Protein AF-0000000071012909 (afdb_homodimer)

Radius of gyration: 22.77 Å; Cα contacts (8 Å, |Δi|>4): 1222; chains: 2; bounding box: 61×73×48 Å

Solvent-accessible surface area (backbone atoms only — not comparable to full-atom values): 25129 Å² total; per-residue (Å²): 116,35,95,38,28,31,40,33,27,31,26,57,46,46,42,28,33,39,40,49,52,54,40,38,73,71,44,27,17,36,42,35,27,18,74,51,80,66,56,78,59,67,61,63,57,50,49,96,64,31,48,69,43,78,44,76,42,51,41,46,36,72,64,32,43,50,51,52,53,56,71,55,64,80,56,73,63,43,32,38,35,51,46,43,63,58,50,48,37,42,51,72,83,75,51,54,67,70,57,58,48,46,35,45,23,22,41,39,54,26,44,56,51,47,46,53,70,51,44,59,63,18,51,73,70,35,39,29,34,29,36,35,61,38,28,50,43,31,76,30,17,21,14,25,24,22,67,37,18,9,39,21,15,17,44,50,28,23,52,37,2,48,44,56,70,48,56,84,28,75,43,40,31,57,15,37,27,23,39,44,71,52,60,39,67,50,30,61,73,10,63,22,64,44,5,31,59,48,59,43,83,82,35,26,54,27,61,57,40,22,49,48,42,50,52,32,38,75,69,52,32,60,60,45,79,24,69,40,78,73,68,46,63,67,66,69,48,70,88,68,50,53,64,57,42,6,49,57,31,26,69,30,33,33,73,60,34,46,81,101,115,37,94,39,29,30,41,33,28,32,27,57,45,43,41,27,33,39,40,49,54,53,39,38,72,71,45,26,17,35,42,36,26,18,73,52,80,64,56,78,59,66,62,64,56,51,48,95,64,32,48,70,43,76,46,77,42,52,42,47,35,72,64,31,42,50,51,51,54,56,70,54,63,79,57,73,63,43,31,38,34,51,44,44,63,58,49,47,38,42,51,72,84,75,50,56,67,70,57,58,47,46,36,45,24,23,42,39,54,25,45,55,51,48,46,54,70,51,45,60,63,19,51,74,70,34,40,28,34,30,35,35,60,38,29,50,44,30,76,30,17,22,15,25,23,22,67,36,18,11,37,21,14,17,44,49,28,24,51,35,2,47,43,54,71,47,56,85,28,75,44,40,32,58,14,38,27,23,38,45,71,52,61,39,67,48,30,62,73,10,64,24,64,44,5,32,60,48,60,42,82,82,34,24,53,26,61,56,41,21,49,49,41,50,53,32,35,76,71,50,34,61,61,43,80,26,68,42,77,73,68,44,66,66,65,70,46,73,86,70,50,54,64,56,42,6,49,57,31,26,69,30,34,34,73,60,34,47,81,102

Secondary structure (DSSP, 8-state):
--SEEEEEESTTSHHHHHHHHHHHHTTEEEEEEESSPPPGGGGGG--TT--EEEEE--TTSHHHHHHHHHHHTTPPPSEEEE-------S-GGGS-HHHHHHHHIIIIIIHHHHHHHHHHHHHHHT-EEEEEE--GGGGS--TT-HHHHHHHHHHHHHHHHHHHHTTT-TTEEEEEEEE-SB-STHHHHTT-TTSTTTT-TTPBPHHHHHHHHHHHHHHT-SEEEES-TTGGGGTSSS---HHHHHHHHHHHHSTTGGG-/--SEEEEEESTTSHHHHHHHHHHHHTTEEEEEEESSPPPGGGGGG--TT--EEEEE--TTSHHHHHHHHHHHTTPPPSEEEE-------S-GGGS-HHHHHHHHIIIIIIHHHHHHHHHHHHHHHT-EEEEEE--GGGGS--TT-HHHHHHHHHHHHHHHHHHHHTTT-TTEEEEEEEE-SB-STHHHHTT-TTSTTTT-TTPBPHHHHHHHHHHHHHHT-SEEEES-TTGGGGTSSS---HHHHHHHHHHHHSTTGGG-

Structure (mmCIF, N/CA/C/O backbone):
data_AF-0000000071012909-model_v1
#
loop_
_entity.id
_entity.type
_entity.pdbx_description
1 polymer 'SDR family NAD(P)-dependent oxidoreductase'
#
loop_
_atom_site.group_PDB
_atom_site.id
_atom_site.type_symbol
_atom_site.label_atom_id
_atom_site.label_alt_id
_atom_site.label_comp_id
_atom_site.label_asym_id
_atom_site.label_entity_id
_atom_site.label_seq_id
_atom_site.pdbx_PDB_ins_code
_atom_site.Cartn_x
_atom_site.Cartn_y
_atom_site.Cartn_z
_atom_site.occupancy
_atom_site.B_iso_or_equiv
_atom_site.auth_seq_id
_atom_site.auth_comp_id
_atom_site.auth_asym_id
_atom_site.auth_atom_id
_atom_site.pdbx_PDB_model_num
ATOM 1 N N . MET A 1 1 ? 2.359 -38.844 -8.117 1 54.41 1 MET A N 1
ATOM 2 C CA . MET A 1 1 ? 2.52 -37.406 -7.871 1 54.41 1 MET A CA 1
ATOM 3 C C . MET A 1 1 ? 2.949 -36.688 -9.141 1 54.41 1 MET A C 1
ATOM 5 O O . MET A 1 1 ? 3.641 -37.25 -9.984 1 54.41 1 MET A O 1
ATOM 9 N N . ALA A 1 2 ? 2.168 -35.531 -9.477 1 66.06 2 ALA A N 1
ATOM 10 C CA . ALA A 1 2 ? 2.486 -34.781 -10.711 1 66.06 2 ALA A CA 1
ATOM 11 C C . ALA A 1 2 ? 3.893 -34.219 -10.648 1 66.06 2 ALA A C 1
ATOM 13 O O . ALA A 1 2 ? 4.465 -34.062 -9.57 1 66.06 2 ALA A O 1
ATOM 14 N N . ASP A 1 3 ? 4.453 -34 -11.727 1 82.12 3 ASP A N 1
ATOM 15 C CA . ASP A 1 3 ? 5.805 -33.469 -11.898 1 82.12 3 ASP A CA 1
ATOM 16 C C . ASP A 1 3 ? 5.863 -32 -11.523 1 82.12 3 ASP A C 1
ATOM 18 O O . ASP A 1 3 ? 6.922 -31.484 -11.148 1 82.12 3 ASP A O 1
ATOM 22 N N . GLN A 1 4 ? 4.672 -31.406 -11.57 1 94.75 4 GLN A N 1
ATOM 23 C CA . GLN A 1 4 ? 4.66 -29.969 -11.297 1 94.75 4 GLN A CA 1
ATOM 24 C C . GLN A 1 4 ? 3.809 -29.656 -10.07 1 94.75 4 GLN A C 1
ATOM 26 O O . GLN A 1 4 ? 2.818 -30.328 -9.805 1 94.75 4 GLN A O 1
ATOM 31 N N . PHE A 1 5 ? 4.133 -28.672 -9.297 1 97.5 5 PHE A N 1
ATOM 32 C CA . PHE A 1 5 ? 3.514 -28.312 -8.031 1 97.5 5 PHE A CA 1
ATOM 33 C C . PHE A 1 5 ? 3.098 -26.859 -8.023 1 97.5 5 PHE A C 1
ATOM 35 O O . PHE A 1 5 ? 3.879 -25.984 -8.406 1 97.5 5 PHE A O 1
ATOM 42 N N . ALA A 1 6 ? 1.774 -26.625 -7.66 1 97.62 6 ALA A N 1
ATOM 43 C CA . ALA A 1 6 ? 1.233 -25.281 -7.621 1 97.62 6 ALA A CA 1
ATOM 44 C C . ALA A 1 6 ? 0.729 -24.922 -6.223 1 97.62 6 ALA A C 1
ATOM 46 O O . ALA A 1 6 ? 0.124 -25.766 -5.547 1 97.62 6 ALA A O 1
ATOM 47 N N . ILE A 1 7 ? 1.014 -23.75 -5.773 1 98.12 7 ILE A N 1
ATOM 48 C CA . ILE A 1 7 ? 0.41 -23.156 -4.59 1 98.12 7 ILE A CA 1
ATOM 49 C C . ILE A 1 7 ? -0.603 -22.078 -5.004 1 98.12 7 ILE A C 1
ATOM 51 O O . ILE A 1 7 ? -0.279 -21.172 -5.777 1 98.12 7 ILE A O 1
ATOM 55 N N . ILE A 1 8 ? -1.832 -22.203 -4.562 1 97.5 8 ILE A N 1
ATOM 56 C CA . ILE A 1 8 ? -2.883 -21.234 -4.855 1 97.5 8 ILE A CA 1
ATOM 57 C C . ILE A 1 8 ? -3.477 -20.703 -3.551 1 97.5 8 ILE A C 1
ATOM 59 O O . ILE A 1 8 ? -4.027 -21.469 -2.758 1 97.5 8 ILE A O 1
ATOM 63 N N . THR A 1 9 ? -3.33 -19.422 -3.307 1 97.31 9 THR A N 1
ATOM 64 C CA . THR A 1 9 ? -3.902 -18.812 -2.109 1 97.31 9 THR A CA 1
ATOM 65 C C . THR A 1 9 ? -5.254 -18.172 -2.418 1 97.31 9 THR A C 1
ATOM 67 O O . THR A 1 9 ? -5.562 -17.891 -3.578 1 97.31 9 THR A O 1
ATOM 70 N N . GLY A 1 10 ? -6.062 -17.922 -1.337 1 91.94 10 GLY A N 1
ATOM 71 C CA . GLY A 1 10 ? -7.434 -17.5 -1.58 1 91.94 10 GLY A CA 1
ATOM 72 C C . GLY A 1 10 ? -8.242 -18.516 -2.369 1 91.94 10 GLY A C 1
ATOM 73 O O . GLY A 1 10 ? -9.047 -18.141 -3.223 1 91.94 10 GLY A O 1
ATOM 74 N N . ALA A 1 11 ? -8.055 -19.719 -2.146 1 92 11 ALA A N 1
ATOM 75 C CA . ALA A 1 11 ? -8.508 -20.781 -3.043 1 92 11 ALA A CA 1
ATOM 76 C C . ALA A 1 11 ? -9.875 -21.312 -2.617 1 92 11 ALA A C 1
ATOM 78 O O . ALA A 1 11 ? -10.445 -22.172 -3.289 1 92 11 ALA A O 1
ATOM 79 N N . SER A 1 12 ? -10.422 -20.797 -1.551 1 86.62 12 SER A N 1
ATOM 80 C CA . SER A 1 12 ? -11.672 -21.359 -1.055 1 86.62 12 SER A CA 1
ATOM 81 C C . SER A 1 12 ? -12.867 -20.812 -1.83 1 86.62 12 SER A C 1
ATOM 83 O O . SER A 1 12 ? -13.969 -21.359 -1.75 1 86.62 12 SER A O 1
ATOM 85 N N . SER A 1 13 ? -12.656 -19.719 -2.578 1 80.56 13 SER A N 1
ATOM 86 C CA . SER A 1 13 ? -13.766 -19.141 -3.326 1 80.56 13 SER A CA 1
ATOM 87 C C . SER A 1 13 ? -13.266 -18.266 -4.473 1 80.56 13 SER A C 1
ATOM 89 O O . SER A 1 13 ? -12.062 -18.078 -4.641 1 80.56 13 SER A O 1
ATOM 91 N N . GLY A 1 14 ? -14.172 -17.953 -5.355 1 82.25 14 GLY A N 1
ATOM 92 C CA . GLY A 1 14 ? -13.945 -16.922 -6.355 1 82.25 14 GLY A CA 1
ATOM 93 C C . GLY A 1 14 ? -12.898 -17.312 -7.383 1 82.25 14 GLY A C 1
ATOM 94 O O . GLY A 1 14 ? -12.922 -18.422 -7.914 1 82.25 14 GLY A O 1
ATOM 95 N N . ILE A 1 15 ? -12.07 -16.406 -7.672 1 84.88 15 ILE A N 1
ATOM 96 C CA . ILE A 1 15 ? -11.039 -16.547 -8.695 1 84.88 15 ILE A CA 1
ATOM 97 C C . ILE A 1 15 ? -10.078 -17.656 -8.289 1 84.88 15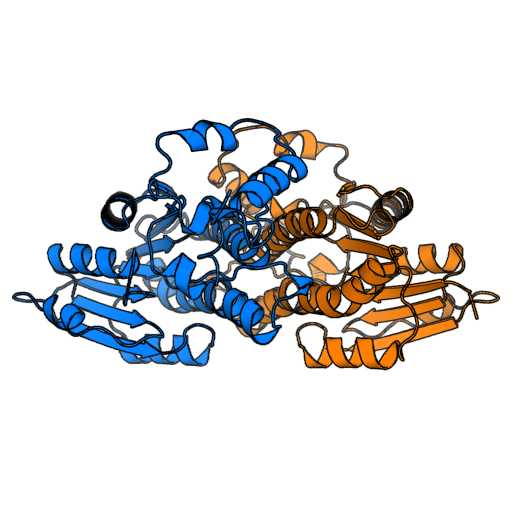 ILE A C 1
ATOM 99 O O . ILE A 1 15 ? -9.695 -18.5 -9.117 1 84.88 15 ILE A O 1
ATOM 103 N N . GLY A 1 16 ? -9.766 -17.734 -6.996 1 90.69 16 GLY A N 1
ATOM 104 C CA . GLY A 1 16 ? -8.828 -18.719 -6.508 1 90.69 16 GLY A CA 1
ATOM 105 C C . GLY A 1 16 ? -9.32 -20.141 -6.672 1 90.69 16 GLY A C 1
ATOM 106 O O . GLY A 1 16 ? -8.555 -21.047 -7.039 1 90.69 16 GLY A O 1
ATOM 107 N N . ALA A 1 17 ? -10.57 -20.312 -6.406 1 89.12 17 ALA A N 1
ATOM 108 C CA . ALA A 1 17 ? -11.164 -21.641 -6.578 1 89.12 17 ALA A CA 1
ATOM 109 C C . ALA A 1 17 ? -11.141 -22.062 -8.039 1 89.12 17 ALA A C 1
ATOM 111 O O . ALA A 1 17 ? -10.867 -23.234 -8.352 1 89.12 17 ALA A O 1
ATOM 112 N N . GLU A 1 18 ? -11.367 -21.141 -8.914 1 89 18 GLU A N 1
ATOM 113 C CA . GLU A 1 18 ? -11.367 -21.438 -10.344 1 89 18 GLU A CA 1
ATOM 114 C C . GLU A 1 18 ? -9.945 -21.672 -10.852 1 89 18 GLU A C 1
ATOM 116 O O . GLU A 1 18 ? -9.734 -22.531 -11.719 1 89 18 GLU A O 1
ATOM 121 N N . LEU A 1 19 ? -9.016 -20.969 -10.344 1 92.88 19 LEU A N 1
ATOM 122 C CA . LEU A 1 19 ? -7.621 -21.203 -10.688 1 92.88 19 LEU A CA 1
ATOM 123 C C . LEU A 1 19 ? -7.191 -22.609 -10.273 1 92.88 19 LEU A C 1
ATOM 125 O O . LEU A 1 19 ? -6.43 -23.266 -10.984 1 92.88 19 LEU A O 1
ATOM 129 N N . ALA A 1 20 ? -7.68 -23.031 -9.133 1 93.5 20 ALA A N 1
ATOM 130 C CA . ALA A 1 20 ? -7.375 -24.375 -8.641 1 93.5 20 ALA A CA 1
ATOM 131 C C . ALA A 1 20 ? -7.867 -25.438 -9.625 1 93.5 20 ALA A C 1
ATOM 133 O O . ALA A 1 20 ? -7.156 -26.406 -9.906 1 93.5 20 ALA A O 1
ATOM 134 N N . LYS A 1 21 ? -9.039 -25.25 -10.156 1 92.06 21 LYS A N 1
ATOM 135 C CA . LYS A 1 21 ? -9.602 -26.188 -11.125 1 92.06 21 LYS A CA 1
ATOM 136 C C . LYS A 1 21 ? -8.75 -26.25 -12.391 1 92.06 21 LYS A C 1
ATOM 138 O O . LYS A 1 21 ? -8.5 -27.328 -12.922 1 92.06 21 LYS A O 1
ATOM 143 N N . LEU A 1 22 ? -8.344 -25.109 -12.852 1 93.12 22 LEU A N 1
ATOM 144 C CA . LEU A 1 22 ? -7.531 -25.031 -14.062 1 93.12 22 LEU A CA 1
ATOM 145 C C . LEU A 1 22 ? -6.176 -25.688 -13.852 1 93.12 22 LEU A C 1
ATOM 147 O O . LEU A 1 22 ? -5.684 -26.406 -14.727 1 93.12 22 LEU A O 1
ATOM 151 N N . ALA A 1 23 ? -5.602 -25.5 -12.68 1 94.81 23 ALA A N 1
ATOM 152 C CA . ALA A 1 23 ? -4.316 -26.109 -12.359 1 94.81 23 ALA A CA 1
ATOM 153 C C . ALA A 1 23 ? -4.434 -27.641 -12.281 1 94.81 23 ALA A C 1
ATOM 155 O O . ALA A 1 23 ? -3.549 -28.359 -12.742 1 94.81 23 ALA A O 1
ATOM 156 N N . ALA A 1 24 ? -5.496 -28.078 -11.672 1 93 24 ALA A N 1
ATOM 157 C CA . ALA A 1 24 ? -5.742 -29.516 -11.602 1 93 24 ALA A CA 1
ATOM 158 C C . ALA A 1 24 ? -5.879 -30.125 -12.992 1 93 24 ALA A C 1
ATOM 160 O O . ALA A 1 24 ? -5.316 -31.188 -13.273 1 93 24 ALA A O 1
ATOM 161 N N . LYS A 1 25 ? -6.566 -29.438 -13.82 1 91.5 25 LYS A N 1
ATOM 162 C CA . LYS A 1 25 ? -6.758 -29.875 -15.195 1 91.5 25 LYS A CA 1
ATOM 163 C C . LYS A 1 25 ? -5.422 -29.984 -15.93 1 91.5 25 LYS A C 1
ATOM 165 O O . LYS A 1 25 ? -5.238 -30.859 -16.766 1 91.5 25 LYS A O 1
ATOM 170 N N . ASP A 1 26 ? -4.539 -29.141 -15.625 1 93.19 26 ASP A N 1
ATOM 171 C CA . ASP A 1 26 ? -3.229 -29.141 -16.266 1 93.19 26 ASP A CA 1
ATOM 172 C C . ASP A 1 26 ? -2.242 -30.016 -15.5 1 93.19 26 ASP A C 1
ATOM 174 O O . ASP A 1 26 ? -1.028 -29.891 -15.672 1 93.19 26 ASP A O 1
ATOM 178 N N . ASN A 1 27 ? -2.729 -30.844 -14.531 1 93.06 27 ASN A N 1
ATOM 179 C CA . ASN A 1 27 ? -2.021 -31.938 -13.875 1 93.06 27 ASN A CA 1
ATOM 180 C C . ASN A 1 27 ? -0.985 -31.406 -12.883 1 93.06 27 ASN A C 1
ATOM 182 O O . ASN A 1 27 ? 0.109 -31.969 -12.773 1 93.06 27 ASN A O 1
ATOM 186 N N . TYR A 1 28 ? -1.272 -30.281 -12.203 1 95 28 TYR A N 1
ATOM 187 C CA . TYR A 1 28 ? -0.464 -29.844 -11.07 1 95 28 TYR A CA 1
ATOM 188 C C . TYR A 1 28 ? -0.892 -30.547 -9.789 1 95 28 TYR A C 1
ATOM 190 O O . TYR A 1 28 ? -2.086 -30.703 -9.531 1 95 28 TYR A O 1
ATOM 198 N N . ASP A 1 29 ? 0.096 -31.016 -9.031 1 95.31 29 ASP A N 1
ATOM 199 C CA . ASP A 1 29 ? -0.21 -31.188 -7.613 1 95.31 29 ASP A CA 1
ATOM 200 C C . ASP A 1 29 ? -0.541 -29.844 -6.965 1 95.31 29 ASP A C 1
ATOM 202 O O . ASP A 1 29 ? 0.025 -28.812 -7.336 1 95.31 29 ASP A O 1
ATOM 206 N N . LEU A 1 30 ? -1.47 -29.875 -5.977 1 95.94 30 LEU A N 1
ATOM 207 C CA . LEU A 1 30 ? -1.981 -28.594 -5.5 1 95.94 30 LEU A CA 1
ATOM 208 C C . LEU A 1 30 ? -1.827 -28.484 -3.988 1 95.94 30 LEU A C 1
ATOM 210 O O . LEU A 1 30 ? -2.119 -29.422 -3.254 1 95.94 30 LEU A O 1
ATOM 214 N N . LEU A 1 31 ? -1.327 -27.375 -3.488 1 96.75 31 LEU A N 1
ATOM 215 C CA . LEU A 1 31 ? -1.55 -26.859 -2.145 1 96.75 31 LEU A CA 1
ATOM 216 C C . LEU A 1 31 ? -2.494 -25.656 -2.178 1 96.75 31 LEU A C 1
ATOM 218 O O . LEU A 1 31 ? -2.123 -24.578 -2.656 1 96.75 31 LEU A O 1
ATOM 222 N N . LEU A 1 32 ? -3.729 -25.875 -1.745 1 96.31 32 LEU A N 1
ATOM 223 C CA . LEU A 1 32 ? -4.77 -24.844 -1.714 1 96.31 32 LEU A CA 1
ATOM 224 C C . LEU A 1 32 ? -4.848 -24.188 -0.338 1 96.31 32 LEU A C 1
ATOM 226 O O . LEU A 1 32 ? -5.012 -24.875 0.672 1 96.31 32 LEU A O 1
ATOM 230 N N . VAL A 1 33 ? -4.742 -22.859 -0.316 1 97.06 33 VAL A N 1
ATOM 231 C CA . VAL A 1 33 ? -4.629 -22.156 0.952 1 97.06 33 VAL A CA 1
ATOM 232 C C . VAL A 1 33 ? -5.719 -21.094 1.05 1 97.06 33 VAL A C 1
ATOM 234 O O . VAL A 1 33 ? -5.977 -20.359 0.086 1 97.06 33 VAL A O 1
ATOM 237 N N . ALA A 1 34 ? -6.375 -21 2.145 1 94.5 34 ALA A N 1
ATOM 238 C CA . ALA A 1 34 ? -7.371 -19.969 2.422 1 94.5 34 ALA A CA 1
ATOM 239 C C . ALA A 1 34 ? -7.496 -19.719 3.922 1 94.5 34 ALA A C 1
ATOM 241 O O . ALA A 1 34 ? -6.949 -20.469 4.734 1 94.5 34 ALA A O 1
ATOM 242 N N . ASP A 1 35 ? -8.148 -18.609 4.25 1 93.06 35 ASP A N 1
ATOM 243 C CA . ASP A 1 35 ? -8.383 -18.328 5.664 1 93.06 35 ASP A CA 1
ATOM 244 C C . ASP A 1 35 ? -9.781 -18.75 6.086 1 93.06 35 ASP A C 1
ATOM 246 O O . ASP A 1 35 ? -10.211 -18.484 7.211 1 93.06 35 ASP A O 1
ATOM 250 N N . THR A 1 36 ? -10.516 -19.281 5.168 1 88.88 36 THR A N 1
ATOM 251 C CA . THR A 1 36 ? -11.836 -19.844 5.434 1 88.88 36 THR A CA 1
ATOM 252 C C . THR A 1 36 ? -11.867 -21.328 5.102 1 88.88 36 THR A C 1
ATOM 254 O O . THR A 1 36 ? -11.047 -21.812 4.32 1 88.88 36 THR A O 1
ATOM 257 N N . PRO A 1 37 ? -12.781 -22.016 5.656 1 88.06 37 PRO A N 1
ATOM 258 C CA . PRO A 1 37 ? -12.852 -23.469 5.418 1 88.06 37 PRO A CA 1
ATOM 259 C C . PRO A 1 37 ? -13.125 -23.812 3.957 1 88.06 37 PRO A C 1
ATOM 261 O O . PRO A 1 37 ? -13.812 -23.062 3.26 1 88.06 37 PRO A O 1
ATOM 264 N N . PHE A 1 38 ? -12.539 -24.859 3.488 1 88.25 38 PHE A N 1
ATOM 265 C CA . PHE A 1 38 ? -12.781 -25.375 2.15 1 88.25 38 PHE A CA 1
ATOM 266 C C . PHE A 1 38 ? -14.039 -26.25 2.131 1 88.25 38 PHE A C 1
ATOM 268 O O . PHE A 1 38 ? -14.297 -26.984 3.078 1 88.25 38 PHE A O 1
ATOM 275 N N . ALA A 1 39 ? -14.828 -25.75 1.191 1 72.62 39 ALA A N 1
ATOM 276 C CA . ALA A 1 39 ? -15.969 -26.641 1.021 1 72.62 39 ALA A CA 1
ATOM 277 C C . ALA A 1 39 ? -15.516 -28.031 0.575 1 72.62 39 ALA A C 1
ATOM 279 O O . ALA A 1 39 ? -14.367 -28.219 0.17 1 72.62 39 ALA A O 1
ATOM 280 N N . ASP A 1 40 ? -16.281 -28.984 0.685 1 61.56 40 ASP A N 1
ATOM 281 C CA . ASP A 1 40 ? -16.031 -30.375 0.327 1 61.56 40 ASP A CA 1
ATOM 282 C C . ASP A 1 40 ? -15.516 -30.484 -1.104 1 61.56 40 ASP A C 1
ATOM 284 O O . ASP A 1 40 ? -14.797 -31.438 -1.434 1 61.56 40 ASP A O 1
ATOM 288 N N . GLY A 1 41 ? -15.633 -29.438 -1.925 1 57.72 41 GLY A N 1
ATOM 289 C CA . GLY A 1 41 ? -15.289 -29.5 -3.336 1 57.72 41 GLY A CA 1
ATOM 290 C C . GLY A 1 41 ? -13.797 -29.453 -3.59 1 57.72 41 GLY A C 1
ATOM 291 O O . GLY A 1 41 ? -13.328 -29.875 -4.656 1 57.72 41 GLY A O 1
ATOM 292 N N . ALA A 1 42 ? -12.969 -28.891 -2.66 1 61.62 42 ALA A N 1
ATOM 293 C CA . ALA A 1 42 ? -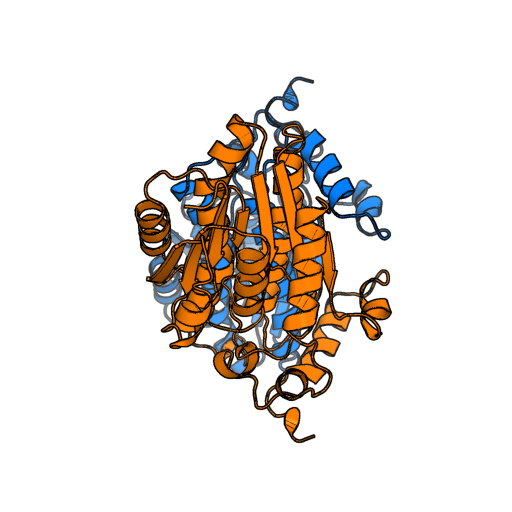11.523 -28.938 -2.895 1 61.62 42 ALA A CA 1
ATOM 294 C C . ALA A 1 42 ? -11.055 -30.391 -3.068 1 61.62 42 ALA A C 1
ATOM 296 O O . ALA A 1 42 ? -10.164 -30.656 -3.877 1 61.62 42 ALA A O 1
ATOM 297 N N . ALA A 1 43 ? -11.766 -31.188 -2.41 1 59.91 43 ALA A N 1
ATOM 298 C CA . ALA A 1 43 ? -11.508 -32.625 -2.506 1 59.91 43 ALA A CA 1
ATOM 299 C C . ALA A 1 43 ? -11.891 -33.156 -3.885 1 59.91 43 ALA A C 1
ATOM 301 O O . ALA A 1 43 ? -11.328 -34.156 -4.348 1 59.91 43 ALA A O 1
ATOM 302 N N . ASP A 1 44 ? -12.797 -32.406 -4.445 1 67.06 44 ASP A N 1
ATOM 303 C CA . ASP A 1 44 ? -13.273 -32.906 -5.734 1 67.06 44 ASP A CA 1
ATOM 304 C C . ASP A 1 44 ? -12.25 -32.625 -6.84 1 67.06 44 ASP A C 1
ATOM 306 O O . ASP A 1 44 ? -12.383 -33.156 -7.949 1 67.06 44 ASP A O 1
ATOM 310 N N . LEU A 1 45 ? -11.328 -31.844 -6.453 1 76.31 45 LEU A N 1
ATOM 311 C CA . LEU A 1 45 ? -10.305 -31.562 -7.449 1 76.31 45 LEU A CA 1
ATOM 312 C C . LEU A 1 45 ? -9.336 -32.75 -7.57 1 76.31 45 LEU A C 1
ATOM 314 O O . LEU A 1 45 ? -8.531 -32.781 -8.508 1 76.31 45 LEU A O 1
ATOM 318 N N . GLN A 1 46 ? -9.602 -33.625 -6.551 1 65.19 46 GLN A N 1
ATOM 319 C CA . GLN A 1 46 ? -8.727 -34.781 -6.562 1 65.19 46 GLN A CA 1
ATOM 320 C C . GLN A 1 46 ? -9.039 -35.688 -7.754 1 65.19 46 GLN A C 1
ATOM 322 O O . GLN A 1 46 ? -10.188 -36.094 -7.957 1 65.19 46 GLN A O 1
ATOM 327 N N . GLY A 1 47 ? -8.461 -35.25 -8.938 1 60.5 47 GLY A N 1
ATOM 328 C CA . GLY A 1 47 ? -8.562 -36.156 -10.078 1 60.5 47 GLY A CA 1
ATOM 329 C C . GLY A 1 47 ? -7.438 -37.156 -10.148 1 60.5 47 GLY A C 1
ATOM 330 O O . GLY A 1 47 ? -6.551 -37.188 -9.289 1 60.5 47 GLY A O 1
ATOM 331 N N . ASP A 1 48 ? -7.5 -38.062 -11.188 1 64.38 48 ASP A N 1
ATOM 332 C CA . ASP A 1 48 ? -6.543 -39.125 -11.391 1 64.38 48 ASP A CA 1
ATOM 333 C C . ASP A 1 48 ? -5.121 -38.594 -11.539 1 64.38 48 ASP A C 1
ATOM 335 O O . ASP A 1 48 ? -4.844 -37.812 -12.445 1 64.38 48 ASP A O 1
ATOM 339 N N . GLY A 1 49 ? -4.293 -38.719 -10.562 1 81 49 GLY A N 1
ATOM 340 C CA . GLY A 1 49 ? -2.846 -38.656 -10.695 1 81 49 GLY A CA 1
ATOM 341 C C . GLY A 1 49 ? -2.248 -37.406 -10.07 1 81 49 GLY A C 1
ATOM 342 O O . GLY A 1 49 ? -1.044 -37.156 -10.18 1 81 49 GLY A O 1
ATOM 343 N N . ILE A 1 50 ? -3.264 -36.5 -9.477 1 88 50 ILE A N 1
ATOM 344 C CA . ILE A 1 50 ? -2.621 -35.375 -8.836 1 88 50 ILE A CA 1
ATOM 345 C C . ILE A 1 50 ? -2.947 -35.375 -7.344 1 88 50 ILE A C 1
ATOM 347 O O . ILE A 1 50 ? -3.988 -35.875 -6.93 1 88 50 ILE A O 1
ATOM 351 N N . ALA A 1 51 ? -2.102 -34.875 -6.516 1 90.81 51 ALA A N 1
ATOM 352 C CA . ALA A 1 51 ? -2.295 -34.719 -5.078 1 90.81 51 ALA A CA 1
ATOM 353 C C . ALA A 1 51 ? -2.803 -33.312 -4.754 1 90.81 51 ALA A C 1
ATOM 355 O O . ALA A 1 51 ? -2.32 -32.312 -5.316 1 90.81 51 ALA A O 1
ATOM 356 N N . VAL A 1 52 ? -3.898 -33.219 -3.934 1 92.69 52 VAL A N 1
ATOM 357 C CA . VAL A 1 52 ? -4.445 -31.953 -3.508 1 92.69 52 VAL A CA 1
ATOM 358 C C . VAL A 1 52 ? -4.391 -31.844 -1.985 1 92.69 52 VAL A C 1
ATOM 360 O O . VAL A 1 52 ? -4.938 -32.688 -1.276 1 92.69 52 VAL A O 1
ATOM 363 N N . GLN A 1 53 ? -3.711 -30.938 -1.487 1 93.19 53 GLN A N 1
ATOM 364 C CA . GLN A 1 53 ? -3.646 -30.609 -0.066 1 93.19 53 GLN A CA 1
ATOM 365 C C . GLN A 1 53 ? -4.277 -29.25 0.219 1 93.19 53 GLN A C 1
ATOM 367 O O . GLN A 1 53 ? -4.102 -28.312 -0.552 1 93.19 53 GLN A O 1
ATOM 372 N N . THR A 1 54 ? -5.09 -29.172 1.302 1 94.81 54 THR A N 1
ATOM 373 C CA . THR A 1 54 ? -5.672 -27.891 1.716 1 94.81 54 THR A CA 1
ATOM 374 C C . THR A 1 54 ? -5.051 -27.422 3.027 1 94.81 54 THR A C 1
ATOM 376 O O . THR A 1 54 ? -4.633 -28.234 3.854 1 94.81 54 THR A O 1
ATOM 379 N N . LEU A 1 55 ? -4.914 -26.125 3.174 1 96.06 55 LEU A N 1
ATOM 380 C CA . LEU A 1 55 ? -4.414 -25.5 4.395 1 96.06 55 LEU A CA 1
ATOM 381 C C . LEU A 1 55 ? -5.25 -24.281 4.766 1 96.06 55 LEU A C 1
ATOM 383 O O . LEU A 1 55 ? -5.391 -23.344 3.965 1 96.06 55 LEU A O 1
ATOM 387 N N . GLU A 1 56 ? -5.906 -24.359 5.902 1 96.44 56 GLU A N 1
ATOM 388 C CA . GLU A 1 56 ? -6.598 -23.188 6.449 1 96.44 56 GLU A CA 1
ATOM 389 C C . GLU A 1 56 ? -5.68 -22.375 7.355 1 96.44 56 GLU A C 1
ATOM 391 O O . GLU A 1 56 ? -5.289 -22.844 8.43 1 96.44 56 GLU A O 1
ATOM 396 N N . VAL A 1 57 ? -5.348 -21.141 6.926 1 97.19 57 VAL A N 1
ATOM 397 C CA . VAL A 1 57 ? -4.398 -20.328 7.672 1 97.19 57 VAL A CA 1
ATOM 398 C C . VAL A 1 57 ? -4.625 -18.844 7.348 1 97.19 57 VAL A C 1
ATOM 400 O O . VAL A 1 57 ? -5.082 -18.516 6.258 1 97.19 57 VAL A O 1
ATOM 403 N N . ASP A 1 58 ? -4.348 -18.016 8.258 1 97.19 58 ASP A N 1
ATOM 404 C CA . ASP A 1 58 ? -4.438 -16.562 8.07 1 97.19 58 ASP A CA 1
ATOM 405 C C . ASP A 1 58 ? -3.162 -16.016 7.441 1 97.19 58 ASP A C 1
ATOM 407 O O . ASP A 1 58 ? -2.119 -15.938 8.094 1 97.19 58 ASP A O 1
ATOM 411 N N . LEU A 1 59 ? -3.277 -15.578 6.23 1 97.12 59 LEU A N 1
ATOM 412 C CA . LEU A 1 59 ? -2.109 -15.125 5.484 1 97.12 59 LEU A CA 1
ATOM 413 C C . LEU A 1 59 ? -1.826 -13.656 5.754 1 97.12 59 LEU A C 1
ATOM 415 O O . LEU A 1 59 ? -0.894 -13.078 5.184 1 97.12 59 LEU A O 1
ATOM 419 N N . SER A 1 60 ? -2.627 -13.023 6.625 1 96.81 60 SER A N 1
ATOM 420 C CA . SER A 1 60 ? -2.328 -11.656 7.031 1 96.81 60 SER A CA 1
ATOM 421 C C . SER A 1 60 ? -1.158 -11.617 8.008 1 96.81 60 SER A C 1
ATOM 423 O O . SER A 1 60 ? -0.661 -10.539 8.344 1 96.81 60 SER A O 1
ATOM 425 N N . THR A 1 61 ? -0.691 -12.75 8.492 1 96.75 61 THR A N 1
ATOM 426 C CA . THR A 1 61 ? 0.415 -12.82 9.445 1 96.75 61 THR A CA 1
ATOM 427 C C . THR A 1 61 ? 1.63 -13.492 8.805 1 96.75 61 THR A C 1
ATOM 429 O O . THR A 1 61 ? 1.486 -14.406 7.996 1 96.75 61 THR A O 1
ATOM 432 N N . LEU A 1 62 ? 2.84 -13.047 9.211 1 97.38 62 LEU A N 1
ATOM 433 C CA . LEU A 1 62 ? 4.055 -13.703 8.742 1 97.38 62 LEU A CA 1
ATOM 434 C C . LEU A 1 62 ? 4.07 -15.172 9.148 1 97.38 62 LEU A C 1
ATOM 436 O O . LEU A 1 62 ? 4.48 -16.031 8.359 1 97.38 62 LEU A O 1
ATOM 440 N N . ASP A 1 63 ? 3.586 -15.43 10.305 1 97.62 63 ASP A N 1
ATOM 441 C CA . ASP A 1 63 ? 3.51 -16.797 10.789 1 97.62 63 ASP A CA 1
ATOM 442 C C . ASP A 1 63 ? 2.633 -17.656 9.883 1 97.62 63 ASP A C 1
ATOM 444 O O . ASP A 1 63 ? 2.947 -18.828 9.625 1 97.62 63 ASP A O 1
ATOM 448 N N . GLY A 1 64 ? 1.5 -17.125 9.445 1 98 64 GLY A N 1
ATOM 449 C CA . GLY A 1 64 ? 0.639 -17.844 8.523 1 98 64 GLY A CA 1
ATOM 450 C C . GLY A 1 64 ? 1.328 -18.203 7.219 1 98 64 GLY A C 1
ATOM 451 O O . GLY A 1 64 ? 1.174 -19.312 6.715 1 98 64 GLY A O 1
ATOM 452 N N . VAL A 1 65 ? 2.137 -17.297 6.66 1 98.38 65 VAL A N 1
ATOM 453 C CA . VAL A 1 65 ? 2.885 -17.547 5.43 1 98.38 65 VAL A CA 1
ATOM 454 C C . VAL A 1 65 ? 3.969 -18.594 5.691 1 98.38 65 VAL A C 1
ATOM 456 O O . VAL A 1 65 ? 4.188 -19.484 4.871 1 98.38 65 VAL A O 1
ATOM 459 N N . ASP A 1 66 ? 4.613 -18.453 6.883 1 98.31 66 ASP A N 1
ATOM 460 C CA . ASP A 1 66 ? 5.633 -19.438 7.234 1 98.31 66 ASP A CA 1
ATOM 461 C C . ASP A 1 66 ? 5.031 -20.844 7.332 1 98.31 66 ASP A C 1
ATOM 463 O O . ASP A 1 66 ? 5.656 -21.828 6.922 1 98.31 66 ASP A O 1
ATOM 467 N N . ARG A 1 67 ? 3.859 -20.953 7.883 1 98.19 67 ARG A N 1
ATOM 468 C CA . ARG A 1 67 ? 3.17 -22.234 7.961 1 98.19 67 ARG A CA 1
ATOM 469 C C . ARG A 1 67 ? 2.859 -22.781 6.57 1 98.19 67 ARG A C 1
ATOM 471 O O . ARG A 1 67 ? 2.98 -23.984 6.328 1 98.19 67 ARG A O 1
ATOM 478 N N . LEU A 1 68 ? 2.449 -21.891 5.645 1 98.31 68 LEU A N 1
ATOM 479 C CA . LEU A 1 68 ? 2.217 -22.281 4.258 1 98.31 68 LEU A CA 1
ATOM 480 C C . LEU A 1 68 ? 3.484 -22.844 3.629 1 98.31 68 LEU A C 1
ATOM 482 O O . LEU A 1 68 ? 3.455 -23.922 3.018 1 98.31 68 LEU A O 1
ATOM 486 N N . ILE A 1 69 ? 4.609 -22.172 3.824 1 98.31 69 ILE A N 1
ATOM 487 C CA . ILE A 1 69 ? 5.883 -22.594 3.256 1 98.31 69 ILE A CA 1
ATOM 488 C C . ILE A 1 69 ? 6.301 -23.938 3.867 1 98.31 69 ILE A C 1
ATOM 490 O O . ILE A 1 69 ? 6.762 -24.828 3.158 1 98.31 69 ILE A O 1
ATOM 494 N N . ALA A 1 70 ? 6.129 -24.016 5.168 1 98.19 70 ALA A N 1
ATOM 495 C CA . ALA A 1 70 ? 6.457 -25.266 5.852 1 98.19 70 ALA A CA 1
ATOM 496 C C . ALA A 1 70 ? 5.621 -26.422 5.312 1 98.19 70 ALA A C 1
ATOM 498 O O . ALA A 1 70 ? 6.129 -27.531 5.141 1 98.19 70 ALA A O 1
ATOM 499 N N . THR A 1 71 ? 4.355 -26.203 5.023 1 97.81 71 THR A N 1
ATOM 500 C CA . THR A 1 71 ? 3.441 -27.219 4.516 1 97.81 71 THR A CA 1
ATOM 501 C C . THR A 1 71 ? 3.863 -27.672 3.121 1 97.81 71 THR A C 1
ATOM 503 O O . THR A 1 71 ? 3.707 -28.844 2.771 1 97.81 71 THR A O 1
ATOM 506 N N . ALA A 1 72 ? 4.395 -26.719 2.289 1 96.62 72 ALA A N 1
ATOM 507 C CA . ALA A 1 72 ? 4.898 -27.078 0.962 1 96.62 72 ALA A CA 1
ATOM 508 C C . ALA A 1 72 ? 6.074 -28.031 1.058 1 96.62 72 ALA A C 1
ATOM 510 O O . ALA A 1 72 ? 6.43 -28.688 0.076 1 96.62 72 ALA A O 1
ATOM 511 N N . GLY A 1 73 ? 6.801 -28.109 2.234 1 93.88 73 GLY A N 1
ATOM 512 C CA . GLY A 1 73 ? 7.754 -29.156 2.574 1 93.88 73 GLY A CA 1
ATOM 513 C C . GLY A 1 73 ? 9.008 -29.125 1.72 1 93.88 73 GLY A C 1
ATOM 514 O O . GLY A 1 73 ? 9.562 -30.172 1.377 1 93.88 73 GLY A O 1
ATOM 515 N N . GLY A 1 74 ? 9.367 -27.984 1.238 1 93.31 74 GLY A N 1
ATOM 516 C CA . GLY A 1 74 ? 10.578 -27.875 0.44 1 93.31 74 GLY A CA 1
ATOM 517 C C . GLY A 1 74 ? 10.391 -28.312 -0.999 1 93.31 74 GLY A C 1
ATOM 518 O O . GLY A 1 74 ? 11.344 -28.344 -1.779 1 93.31 74 GLY A O 1
ATOM 519 N N . ARG A 1 75 ? 9.172 -28.672 -1.352 1 95.38 75 ARG A N 1
ATOM 520 C CA . ARG A 1 75 ? 8.891 -29.031 -2.74 1 95.38 75 ARG A CA 1
ATOM 521 C C . ARG A 1 75 ? 9.148 -27.844 -3.67 1 95.38 75 ARG A C 1
ATOM 523 O O . ARG A 1 75 ? 8.859 -26.703 -3.326 1 95.38 75 ARG A O 1
ATOM 530 N N . GLN A 1 76 ? 9.68 -28.188 -4.797 1 96.25 76 GLN A N 1
ATOM 531 C CA . GLN A 1 76 ? 9.844 -27.156 -5.82 1 96.25 76 GLN A CA 1
ATOM 532 C C . GLN A 1 76 ? 8.492 -26.609 -6.273 1 96.25 76 GLN A C 1
ATOM 534 O O . GLN A 1 76 ? 7.621 -27.375 -6.699 1 96.25 76 GLN A O 1
ATOM 539 N N . VAL A 1 77 ? 8.344 -25.312 -6.18 1 98 77 VAL A N 1
ATOM 540 C CA . VAL A 1 77 ? 7.105 -24.672 -6.609 1 98 77 VAL A CA 1
ATOM 541 C C . VAL A 1 77 ? 7.23 -24.234 -8.07 1 98 77 VAL A C 1
ATOM 543 O O . VAL A 1 77 ? 8.062 -23.391 -8.406 1 98 77 VAL A O 1
ATOM 546 N N . ASP A 1 78 ? 6.367 -24.766 -8.906 1 97.88 78 ASP A N 1
ATOM 547 C CA . ASP A 1 78 ? 6.406 -24.453 -10.328 1 97.88 78 ASP A CA 1
ATOM 548 C C . ASP A 1 78 ? 5.48 -23.281 -10.648 1 97.88 78 ASP A C 1
ATOM 550 O O . ASP A 1 78 ? 5.719 -22.531 -11.602 1 97.88 78 ASP A O 1
ATOM 554 N N . LEU A 1 79 ? 4.398 -23.188 -9.891 1 97.94 79 LEU A N 1
ATOM 555 C CA . LEU A 1 79 ? 3.387 -22.156 -10.094 1 97.94 79 LEU A CA 1
ATOM 556 C C . LEU A 1 79 ? 2.883 -21.625 -8.75 1 97.94 79 LEU A C 1
ATOM 558 O O . LEU A 1 79 ? 2.52 -22.406 -7.867 1 97.94 79 LEU A O 1
ATOM 562 N N . LEU A 1 80 ? 2.957 -20.344 -8.562 1 98.31 80 LEU A N 1
ATOM 563 C CA . LEU A 1 80 ? 2.338 -19.656 -7.434 1 98.31 80 LEU A CA 1
ATOM 564 C C . LEU A 1 80 ? 1.237 -18.703 -7.906 1 98.31 80 LEU A C 1
ATOM 566 O O . LEU A 1 80 ? 1.488 -17.812 -8.719 1 98.31 80 LEU A O 1
ATOM 570 N N . CYS A 1 81 ? 0.05 -18.984 -7.504 1 97.5 81 CYS A N 1
ATOM 571 C CA . CYS A 1 81 ? -1.021 -18 -7.625 1 97.5 81 CYS A CA 1
ATOM 572 C C . CYS A 1 81 ? -1.266 -17.281 -6.297 1 97.5 81 CYS A C 1
ATOM 574 O O . CYS A 1 81 ? -1.963 -17.812 -5.43 1 97.5 81 CYS A O 1
ATOM 576 N N . ALA A 1 82 ? -0.683 -16.125 -6.16 1 97.12 82 ALA A N 1
ATOM 577 C CA . ALA A 1 82 ? -0.919 -15.273 -5 1 97.12 82 ALA A CA 1
ATOM 578 C C . ALA A 1 82 ? -2.189 -14.453 -5.18 1 97.12 82 ALA A C 1
ATOM 580 O O . ALA A 1 82 ? -2.139 -13.32 -5.664 1 97.12 82 ALA A O 1
ATOM 581 N N . ASN A 1 83 ? -3.279 -15.055 -4.75 1 92.69 83 ASN A N 1
ATOM 582 C CA . ASN A 1 83 ? -4.602 -14.516 -5.055 1 92.69 83 ASN A CA 1
ATOM 583 C C . ASN A 1 83 ? -5.328 -14.062 -3.791 1 92.69 83 ASN A C 1
ATOM 585 O O . ASN A 1 83 ? -6.34 -13.359 -3.869 1 92.69 83 ASN A O 1
ATOM 589 N N . ALA A 1 84 ? -4.797 -14.484 -2.656 1 89.06 84 ALA A N 1
ATOM 590 C CA . ALA A 1 84 ? -5.461 -14.125 -1.405 1 89.06 84 ALA A CA 1
ATOM 591 C C . ALA A 1 84 ? -5.582 -12.609 -1.266 1 89.06 84 ALA A C 1
ATOM 593 O O . ALA A 1 84 ? -4.629 -11.875 -1.539 1 89.06 84 ALA A O 1
ATOM 594 N N . GLY A 1 85 ? -6.727 -12.156 -0.913 1 87.81 85 GLY A N 1
ATOM 595 C CA . GLY A 1 85 ? -7.051 -10.75 -0.694 1 87.81 85 GLY A CA 1
ATOM 596 C C . GLY A 1 85 ? -8.531 -10.508 -0.452 1 87.81 85 GLY A C 1
ATOM 597 O O . GLY A 1 85 ? -9.359 -11.359 -0.777 1 87.81 85 GLY A O 1
ATOM 598 N N . HIS A 1 86 ? -8.75 -9.414 0.121 1 81.94 86 HIS A N 1
ATOM 599 C CA . HIS A 1 86 ? -10.148 -9.055 0.343 1 81.94 86 HIS A CA 1
ATOM 600 C C . HIS A 1 86 ? -10.305 -7.551 0.524 1 81.94 86 HIS A C 1
ATOM 602 O O . HIS A 1 86 ? -9.32 -6.828 0.681 1 81.94 86 HIS A O 1
ATOM 608 N N . GLY A 1 87 ? -11.586 -7.16 0.322 1 77.69 87 GLY A N 1
ATOM 609 C CA . GLY A 1 87 ? -11.93 -5.754 0.465 1 77.69 87 GLY A CA 1
ATOM 610 C C . GLY A 1 87 ? -12.664 -5.445 1.757 1 77.69 87 GLY A C 1
ATOM 611 O O . GLY A 1 87 ? -12.828 -6.324 2.604 1 77.69 87 GLY A O 1
ATOM 612 N N . LEU A 1 88 ? -12.859 -4.258 1.955 1 76.12 88 LEU A N 1
ATOM 613 C CA . LEU A 1 88 ? -13.633 -3.713 3.068 1 76.12 88 LEU A CA 1
ATOM 614 C C . LEU A 1 88 ? -14.406 -2.475 2.639 1 76.12 88 LEU A C 1
ATOM 616 O O . LEU A 1 88 ? -13.82 -1.506 2.15 1 76.12 88 LEU A O 1
ATOM 620 N N . GLY A 1 89 ? -15.703 -2.518 2.779 1 75.38 89 GLY A N 1
ATOM 621 C CA . GLY A 1 89 ? -16.562 -1.413 2.385 1 75.38 89 GLY A CA 1
ATOM 622 C C . GLY A 1 89 ? -16.75 -0.38 3.479 1 75.38 89 GLY A C 1
ATOM 623 O O . GLY A 1 89 ? -16 -0.371 4.465 1 75.38 89 GLY A O 1
ATOM 624 N N . ARG A 1 90 ? -17.562 0.647 3.217 1 80.38 90 ARG A N 1
ATOM 625 C CA . ARG A 1 90 ? -17.922 1.742 4.113 1 80.38 90 ARG A CA 1
ATOM 626 C C . ARG A 1 90 ? -16.875 2.854 4.062 1 80.38 90 ARG A C 1
ATOM 628 O O . ARG A 1 90 ? -15.789 2.67 3.508 1 80.38 90 ARG A O 1
ATOM 635 N N . ALA A 1 91 ? -17.328 3.982 4.625 1 84.19 91 ALA A N 1
ATOM 636 C CA . ALA A 1 91 ? -16.406 5.117 4.727 1 84.19 91 ALA A CA 1
ATOM 637 C C . ALA A 1 91 ? -15.25 4.805 5.668 1 84.19 91 ALA A C 1
ATOM 639 O O . ALA A 1 91 ? -15.445 4.172 6.711 1 84.19 91 ALA A O 1
ATOM 640 N N . PHE A 1 92 ? -14.094 5.223 5.293 1 92.56 92 PHE A N 1
ATOM 641 C CA . PHE A 1 92 ? -12.875 4.898 6.02 1 92.56 92 PHE A CA 1
ATOM 642 C C . PHE A 1 92 ? -13 5.285 7.488 1 92.56 92 PHE A C 1
ATOM 644 O O . PHE A 1 92 ? -12.633 4.512 8.375 1 92.56 92 PHE A O 1
ATOM 651 N N . LEU A 1 93 ? -13.57 6.445 7.73 1 94.19 93 LEU A N 1
ATOM 652 C CA . LEU A 1 93 ? -13.625 6.961 9.094 1 94.19 93 LEU A CA 1
ATOM 653 C C . LEU A 1 93 ? -14.57 6.129 9.953 1 94.19 93 LEU A C 1
ATOM 655 O O . LEU A 1 93 ? -14.539 6.223 11.188 1 94.19 93 LEU A O 1
ATOM 659 N N . ASP A 1 94 ? -15.383 5.254 9.328 1 91.25 94 ASP A N 1
ATOM 660 C CA . ASP A 1 94 ? -16.359 4.43 10.047 1 91.25 94 ASP A CA 1
ATOM 661 C C . ASP A 1 94 ? -15.836 3 10.203 1 91.25 94 ASP A C 1
ATOM 663 O O . ASP A 1 94 ? -16.484 2.17 10.844 1 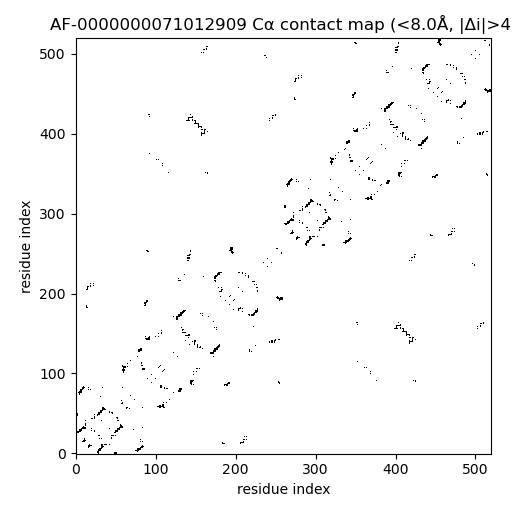91.25 94 ASP A O 1
ATOM 667 N N . GLN A 1 95 ? -14.727 2.684 9.695 1 91.81 95 GLN A N 1
ATOM 668 C CA . GLN A 1 95 ? -14.203 1.321 9.711 1 91.81 95 GLN A CA 1
ATOM 669 C C . GLN A 1 95 ? -13.461 1.035 11.008 1 91.81 95 GLN A C 1
ATOM 671 O O . GLN A 1 95 ? -12.836 1.932 11.586 1 91.81 95 GLN A O 1
ATOM 676 N N . ASP A 1 96 ? -13.508 -0.189 11.461 1 95.06 96 ASP A N 1
ATOM 677 C CA . ASP A 1 96 ? -12.688 -0.662 12.57 1 95.06 96 ASP A CA 1
ATOM 678 C C . ASP A 1 96 ? -11.234 -0.831 12.148 1 95.06 96 ASP A C 1
ATOM 680 O O . ASP A 1 96 ? -10.945 -1.46 11.133 1 95.06 96 ASP A O 1
ATOM 684 N N . PRO A 1 97 ? -10.305 -0.246 12.938 1 96.69 97 PRO A N 1
ATOM 685 C CA . PRO A 1 97 ? -8.891 -0.353 12.578 1 96.69 97 PRO A CA 1
ATOM 686 C C . PRO A 1 97 ? -8.438 -1.799 12.391 1 96.69 97 PRO A C 1
ATOM 688 O O . PRO A 1 97 ? -7.605 -2.08 11.523 1 96.69 97 PRO A O 1
ATOM 691 N N . ALA A 1 98 ? -8.977 -2.67 13.188 1 96.12 98 ALA A N 1
ATOM 692 C CA . ALA A 1 98 ? -8.586 -4.074 13.062 1 96.12 98 ALA A CA 1
ATOM 693 C C . ALA A 1 98 ? -8.977 -4.625 11.695 1 96.12 98 ALA A C 1
ATOM 695 O O . ALA A 1 98 ? -8.25 -5.441 11.117 1 96.12 98 ALA A O 1
ATOM 696 N N . ASP A 1 99 ? -10.07 -4.152 11.148 1 94.19 99 ASP A N 1
ATOM 697 C CA . ASP A 1 99 ? -10.578 -4.664 9.875 1 94.19 99 ASP A CA 1
ATOM 698 C C . ASP A 1 99 ? -9.734 -4.152 8.703 1 94.19 99 ASP A C 1
ATOM 700 O O . ASP A 1 99 ? -9.312 -4.934 7.852 1 94.19 99 ASP A O 1
ATOM 704 N N . TRP A 1 100 ? -9.531 -2.842 8.625 1 95.12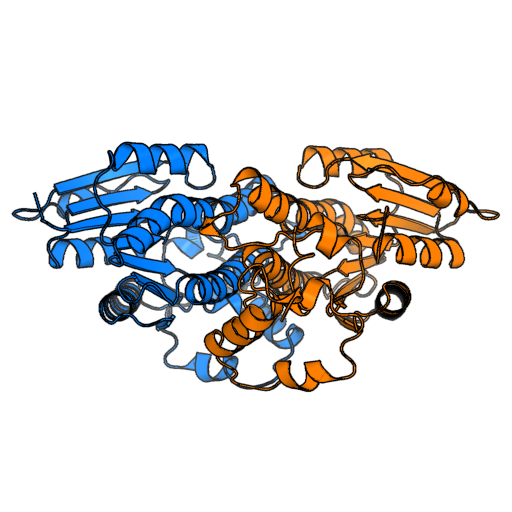 100 TRP A N 1
ATOM 705 C CA . TRP A 1 100 ? -8.766 -2.352 7.484 1 95.12 100 TRP A CA 1
ATOM 706 C C . TRP A 1 100 ? -7.305 -2.783 7.586 1 95.12 100 TRP A C 1
ATOM 708 O O . TRP A 1 100 ? -6.629 -2.959 6.57 1 95.12 100 TRP A O 1
ATOM 718 N N . LYS A 1 101 ? -6.777 -2.916 8.859 1 97.25 101 LYS A N 1
ATOM 719 C CA . LYS A 1 101 ? -5.418 -3.43 9.008 1 97.25 101 LYS A CA 1
ATOM 720 C C . LYS A 1 101 ? -5.305 -4.855 8.469 1 97.25 101 LYS A C 1
ATOM 722 O O . LYS A 1 101 ? -4.293 -5.219 7.867 1 97.25 101 LYS A O 1
ATOM 727 N N . HIS A 1 102 ? -6.309 -5.668 8.727 1 96 102 HIS A N 1
ATOM 728 C CA . HIS A 1 102 ? -6.324 -7.023 8.195 1 96 102 HIS A CA 1
ATOM 729 C C . HIS A 1 102 ? -6.281 -7.016 6.672 1 96 102 HIS A C 1
ATOM 731 O O . HIS A 1 102 ? -5.629 -7.867 6.059 1 96 102 HIS A O 1
ATOM 737 N N . VAL A 1 103 ? -6.973 -6.039 6.004 1 94.06 103 VAL A N 1
ATOM 738 C CA . VAL A 1 103 ? -6.938 -5.871 4.555 1 94.06 103 VAL A CA 1
ATOM 739 C C . VAL A 1 103 ? -5.512 -5.562 4.102 1 94.06 103 VAL A C 1
ATOM 741 O O . VAL A 1 103 ? -4.984 -6.215 3.199 1 94.06 103 VAL A O 1
ATOM 744 N N . VAL A 1 104 ? -4.844 -4.637 4.77 1 97.31 104 VAL A N 1
ATOM 745 C CA . VAL A 1 104 ? -3.48 -4.246 4.434 1 97.31 104 VAL A CA 1
ATOM 746 C C . VAL A 1 104 ? -2.539 -5.43 4.633 1 97.31 104 VAL A C 1
ATOM 748 O O . VAL A 1 104 ? -1.729 -5.738 3.756 1 97.31 104 VAL A O 1
ATOM 751 N N . ASP A 1 105 ? -2.697 -6.098 5.758 1 97.88 105 ASP A N 1
ATOM 752 C CA . ASP A 1 105 ? -1.803 -7.195 6.105 1 97.88 105 ASP A CA 1
ATOM 753 C C . ASP A 1 105 ? -1.966 -8.367 5.137 1 97.88 105 ASP A C 1
ATOM 755 O O . ASP A 1 105 ? -0.981 -8.992 4.742 1 97.88 105 ASP A O 1
ATOM 759 N N . THR A 1 106 ? -3.168 -8.656 4.762 1 96.75 106 THR A N 1
ATOM 760 C CA . THR A 1 106 ? -3.42 -9.773 3.854 1 96.75 106 THR A CA 1
ATOM 761 C C . THR A 1 106 ? -2.986 -9.422 2.434 1 96.75 106 THR A C 1
ATOM 763 O O . THR A 1 106 ? -2.225 -10.164 1.81 1 96.75 106 THR A O 1
ATOM 766 N N . ASN A 1 107 ? -3.465 -8.258 1.907 1 95.56 107 ASN A N 1
ATOM 767 C CA . ASN A 1 107 ? -3.322 -7.898 0.5 1 95.56 107 ASN A CA 1
ATOM 768 C C . ASN A 1 107 ? -1.894 -7.473 0.175 1 95.56 107 ASN A C 1
ATOM 770 O O . ASN A 1 107 ? -1.438 -7.629 -0.959 1 95.56 107 ASN A O 1
ATOM 774 N N . ILE A 1 108 ? -1.223 -6.883 1.158 1 97.06 108 ILE A N 1
ATOM 775 C CA . ILE A 1 108 ? 0.113 -6.359 0.899 1 97.06 108 ILE A CA 1
ATOM 776 C C . ILE A 1 108 ? 1.153 -7.219 1.613 1 97.06 108 ILE A C 1
ATOM 778 O O . ILE A 1 108 ? 1.846 -8.016 0.98 1 97.06 108 ILE A O 1
ATOM 782 N N . THR A 1 109 ? 1.146 -7.215 2.949 1 97.94 109 THR A N 1
ATOM 783 C CA . THR A 1 109 ? 2.209 -7.848 3.723 1 97.94 109 THR A CA 1
ATOM 784 C C . THR A 1 109 ? 2.27 -9.344 3.434 1 97.94 109 THR A C 1
ATOM 786 O O . THR A 1 109 ? 3.336 -9.883 3.131 1 97.94 109 THR A O 1
ATOM 789 N N . GLY A 1 110 ? 1.155 -10.023 3.561 1 98.06 110 GLY A N 1
ATOM 790 C CA . GLY A 1 110 ? 1.114 -11.453 3.285 1 98.06 110 GLY A CA 1
ATOM 791 C C . GLY A 1 110 ? 1.551 -11.797 1.875 1 98.06 110 GLY A C 1
ATOM 792 O O . GLY A 1 110 ? 2.301 -12.758 1.67 1 98.06 110 GLY A O 1
ATOM 793 N N . THR A 1 111 ? 1.117 -10.984 0.906 1 97.31 111 THR A N 1
ATOM 794 C CA . THR A 1 111 ? 1.407 -11.234 -0.501 1 97.31 111 THR A CA 1
ATOM 795 C C . THR A 1 111 ? 2.898 -11.078 -0.782 1 97.31 111 THR A C 1
ATOM 797 O O . THR A 1 111 ? 3.52 -11.961 -1.374 1 97.31 111 THR A O 1
ATOM 800 N N . ILE A 1 112 ? 3.531 -9.961 -0.365 1 97.19 112 ILE A N 1
ATOM 801 C CA . ILE A 1 112 ? 4.91 -9.711 -0.778 1 97.19 112 ILE A CA 1
ATOM 802 C C . ILE A 1 112 ? 5.855 -10.602 0.027 1 97.19 112 ILE A C 1
ATOM 804 O O . ILE A 1 112 ? 6.91 -11.008 -0.468 1 97.19 112 ILE A O 1
ATOM 808 N N . TYR A 1 113 ? 5.449 -11 1.27 1 98.5 113 TYR A N 1
ATOM 809 C CA . TYR A 1 113 ? 6.246 -11.961 2.021 1 98.5 113 TYR A CA 1
ATOM 810 C C . TYR A 1 113 ? 6.23 -13.328 1.345 1 98.5 113 TYR A C 1
ATOM 812 O O . TYR A 1 113 ? 7.273 -13.984 1.234 1 98.5 113 TYR A O 1
ATOM 820 N N . LEU A 1 114 ? 5.062 -13.742 0.886 1 98.31 114 LEU A N 1
ATOM 821 C CA . LEU A 1 114 ? 4.945 -15 0.155 1 98.31 114 LEU A CA 1
ATOM 822 C C . LEU A 1 114 ? 5.82 -14.984 -1.094 1 98.31 114 LEU A C 1
ATOM 824 O O . LEU A 1 114 ? 6.527 -15.953 -1.372 1 98.31 114 LEU A O 1
ATOM 828 N N . LEU A 1 115 ? 5.801 -13.891 -1.825 1 98 115 LEU A N 1
ATOM 829 C CA . LEU A 1 115 ? 6.629 -13.75 -3.02 1 98 115 LEU A CA 1
ATOM 830 C C . LEU A 1 115 ? 8.109 -13.844 -2.672 1 98 115 LEU A C 1
ATOM 832 O O . LEU A 1 115 ? 8.875 -14.492 -3.385 1 98 115 LEU A O 1
ATOM 836 N N . GLN A 1 116 ? 8.461 -13.18 -1.614 1 97.88 116 GLN A N 1
ATOM 837 C CA . GLN A 1 116 ? 9.867 -13.195 -1.219 1 97.88 116 GLN A CA 1
ATOM 838 C C . GLN A 1 116 ? 10.312 -14.602 -0.826 1 97.88 116 GLN A C 1
ATOM 840 O O . GLN A 1 116 ? 11.477 -14.961 -0.998 1 97.88 116 GLN A O 1
ATOM 845 N N . LYS A 1 117 ? 9.445 -15.438 -0.307 1 97.94 117 LYS A N 1
ATOM 846 C CA . LYS A 1 117 ? 9.766 -16.797 0.126 1 97.94 117 LYS A CA 1
ATOM 847 C C . LYS A 1 117 ? 9.852 -17.75 -1.064 1 97.94 117 LYS A C 1
ATOM 849 O O . LYS A 1 117 ? 10.625 -18.703 -1.045 1 97.94 117 LYS A O 1
ATOM 854 N N . VAL A 1 118 ? 9.156 -17.5 -2.176 1 98.19 118 VAL A N 1
ATOM 855 C CA . VAL A 1 118 ? 9 -18.484 -3.244 1 98.19 118 VAL A CA 1
ATOM 856 C C . VAL A 1 118 ? 9.883 -18.094 -4.43 1 98.19 118 VAL A C 1
ATOM 858 O O . VAL A 1 118 ? 10.508 -18.953 -5.047 1 98.19 118 VAL A O 1
ATOM 861 N N . LEU A 1 119 ? 10.039 -16.828 -4.75 1 97.31 119 LEU A N 1
ATOM 862 C CA . LEU A 1 119 ? 10.633 -16.344 -5.996 1 97.31 119 LEU A CA 1
ATOM 863 C C . LEU A 1 119 ? 12.125 -16.641 -6.035 1 97.31 119 LEU A C 1
ATOM 865 O O . LEU A 1 119 ? 12.672 -16.953 -7.094 1 97.31 119 LEU A O 1
ATOM 869 N N . PRO A 1 120 ? 12.82 -16.516 -4.836 1 97.38 120 PRO A N 1
ATOM 870 C CA . PRO A 1 120 ? 14.273 -16.719 -4.91 1 97.38 120 PRO A CA 1
ATOM 871 C C . PRO A 1 120 ? 14.633 -18.078 -5.504 1 97.38 120 PRO A C 1
ATOM 873 O O . PRO A 1 120 ? 15.57 -18.172 -6.305 1 97.38 120 PRO A O 1
ATOM 876 N N . GLN A 1 121 ? 13.93 -19.125 -5.195 1 96.88 121 GLN A N 1
ATOM 877 C CA . GLN A 1 121 ? 14.211 -20.453 -5.742 1 96.88 121 GLN A CA 1
ATOM 878 C C . GLN A 1 121 ? 13.891 -20.516 -7.234 1 96.88 121 GLN A C 1
ATOM 880 O O . GLN A 1 121 ? 14.594 -21.172 -8 1 96.88 121 GLN A O 1
ATOM 885 N N . MET A 1 122 ? 12.812 -19.859 -7.648 1 97.12 122 MET A N 1
ATOM 886 C CA . MET A 1 122 ? 12.461 -19.797 -9.062 1 97.12 122 MET A CA 1
ATOM 887 C C . MET A 1 122 ? 13.539 -19.078 -9.867 1 97.12 122 MET A C 1
ATOM 889 O O . MET A 1 122 ? 13.945 -19.547 -10.93 1 97.12 122 MET A O 1
ATOM 893 N N . VAL A 1 123 ? 13.992 -17.938 -9.32 1 95.38 123 VAL A N 1
ATOM 894 C CA . VAL A 1 123 ? 15.008 -17.125 -9.977 1 95.38 123 VAL A CA 1
ATOM 895 C C . VAL A 1 123 ? 16.328 -17.906 -10.055 1 95.38 123 VAL A C 1
ATOM 897 O O . VAL A 1 123 ? 16.984 -17.906 -11.102 1 95.38 123 VAL A O 1
ATOM 900 N N . ALA A 1 124 ? 16.672 -18.609 -9 1 95.94 124 ALA A N 1
ATOM 901 C CA . ALA A 1 124 ? 17.922 -19.375 -8.945 1 95.94 124 ALA A CA 1
ATOM 902 C C . ALA A 1 124 ? 17.953 -20.453 -10.023 1 95.94 124 ALA A C 1
ATOM 904 O O . ALA A 1 124 ? 18.984 -20.688 -10.641 1 95.94 124 ALA A O 1
ATOM 905 N N . ARG A 1 125 ? 16.859 -21.078 -10.367 1 96.06 125 ARG A N 1
ATOM 906 C CA . ARG A 1 125 ? 16.828 -22.156 -11.344 1 96.06 125 ARG A CA 1
ATOM 907 C C . ARG A 1 125 ? 16.328 -21.672 -12.695 1 96.06 125 ARG A C 1
ATOM 909 O O . ARG A 1 125 ? 16.188 -22.453 -13.641 1 96.06 125 ARG A O 1
ATOM 916 N N . ASP A 1 126 ? 15.906 -20.344 -12.758 1 96.88 126 ASP A N 1
ATOM 917 C CA . ASP A 1 126 ? 15.391 -19.672 -13.953 1 96.88 126 ASP A CA 1
ATOM 918 C C . ASP A 1 126 ? 14.195 -20.438 -14.523 1 96.88 126 ASP A C 1
ATOM 920 O O . ASP A 1 126 ? 14.148 -20.719 -15.719 1 96.88 126 ASP A O 1
ATOM 924 N N . ALA A 1 127 ? 13.32 -20.781 -13.594 1 96.81 127 ALA A N 1
ATOM 925 C CA . ALA A 1 127 ? 12.094 -21.484 -13.984 1 96.81 127 ALA A CA 1
ATOM 926 C C . ALA A 1 127 ? 11 -21.312 -12.93 1 96.81 127 ALA A C 1
ATOM 928 O O . ALA A 1 127 ? 11.25 -21.5 -11.734 1 96.81 127 ALA A O 1
ATOM 929 N N . GLY A 1 128 ? 9.852 -20.922 -13.336 1 96.75 128 GLY A N 1
ATOM 930 C CA . GLY A 1 128 ? 8.719 -20.734 -12.445 1 96.75 128 GLY A CA 1
ATOM 931 C C . GLY A 1 128 ? 7.734 -19.703 -12.938 1 96.75 128 GLY A C 1
ATOM 932 O O . GLY A 1 128 ? 8.102 -18.797 -13.695 1 96.75 128 GLY A O 1
ATOM 933 N N . LYS A 1 129 ? 6.457 -19.844 -12.586 1 96.75 129 LYS A N 1
ATOM 934 C CA . LYS A 1 129 ? 5.387 -18.922 -12.961 1 96.75 129 LYS A CA 1
ATOM 935 C C . LYS A 1 129 ? 4.672 -18.391 -11.719 1 96.75 129 LYS A C 1
ATOM 937 O O . LYS A 1 129 ? 4.398 -19.141 -10.781 1 96.75 129 LYS A O 1
ATOM 942 N N . VAL A 1 130 ? 4.465 -17.125 -11.711 1 97.12 130 VAL A N 1
ATOM 943 C CA . VAL A 1 130 ? 3.764 -16.484 -10.609 1 97.12 130 VAL A CA 1
ATOM 944 C C . VAL A 1 130 ? 2.621 -15.625 -11.148 1 97.12 130 VAL A C 1
ATOM 946 O O . VAL A 1 130 ? 2.811 -14.844 -12.086 1 97.12 130 VAL A O 1
ATOM 949 N N . LEU A 1 131 ? 1.465 -15.852 -10.695 1 95.31 131 LEU A N 1
ATOM 950 C CA . LEU A 1 131 ? 0.303 -15 -10.93 1 95.31 131 LEU A CA 1
ATOM 951 C C . LEU A 1 131 ? -0.082 -14.242 -9.664 1 95.31 131 LEU A C 1
ATOM 953 O O . LEU A 1 131 ? -0.339 -14.852 -8.625 1 95.31 131 LEU A O 1
ATOM 957 N N . VAL A 1 132 ? -0.053 -12.938 -9.688 1 94.19 132 VAL A N 1
ATOM 958 C CA . VAL A 1 132 ? -0.519 -12.109 -8.578 1 94.19 132 VAL A CA 1
ATOM 959 C C . VAL A 1 132 ? -1.821 -11.414 -8.977 1 94.19 132 VAL A C 1
ATOM 961 O O . VAL A 1 132 ? -1.932 -10.859 -10.07 1 94.19 132 VAL A O 1
ATOM 964 N N . THR A 1 133 ? -2.779 -11.523 -8.156 1 87.81 133 THR A N 1
ATOM 965 C CA . THR A 1 133 ? -4.059 -10.883 -8.445 1 87.81 133 THR A CA 1
ATOM 966 C C . THR A 1 133 ? -4.039 -9.422 -8 1 87.81 133 THR A C 1
ATOM 968 O O . THR A 1 133 ? -4.012 -9.133 -6.805 1 87.81 133 THR A O 1
ATOM 971 N N . GLY A 1 134 ? -3.932 -8.547 -8.922 1 76.81 134 GLY A N 1
ATOM 972 C CA . GLY A 1 134 ? -4.09 -7.117 -8.734 1 76.81 134 GLY A CA 1
ATOM 973 C C . GLY A 1 134 ? -5.516 -6.641 -8.961 1 76.81 134 GLY A C 1
ATOM 974 O O . GLY A 1 134 ? -6.465 -7.266 -8.492 1 76.81 134 GLY A O 1
ATOM 975 N N . SER A 1 135 ? -5.723 -5.555 -9.414 1 67 135 SER A N 1
ATOM 976 C CA . SER A 1 135 ? -7.051 -5.031 -9.711 1 67 135 SER A CA 1
ATOM 977 C C . SER A 1 135 ? -6.973 -3.754 -10.539 1 67 135 SER A C 1
ATOM 979 O O . SER A 1 135 ? -6 -3.004 -10.438 1 67 135 SER A O 1
ATOM 981 N N . ILE A 1 136 ? -7.934 -3.658 -11.344 1 51.81 136 ILE A N 1
ATOM 982 C CA . ILE A 1 136 ? -8.109 -2.365 -11.992 1 51.81 136 ILE A CA 1
ATOM 983 C C . ILE A 1 136 ? -8.375 -1.289 -10.945 1 51.81 136 ILE A C 1
ATOM 985 O O . ILE A 1 136 ? -8.102 -0.108 -11.172 1 51.81 136 ILE A O 1
ATOM 989 N N . ALA A 1 137 ? -8.82 -1.751 -9.875 1 51.34 137 ALA A N 1
ATOM 990 C CA . ALA A 1 137 ? -9.094 -0.862 -8.75 1 51.34 137 ALA A CA 1
ATOM 991 C C . ALA A 1 137 ? -7.824 -0.137 -8.305 1 51.34 137 ALA A C 1
ATOM 993 O O . ALA A 1 137 ? -7.895 0.915 -7.668 1 51.34 137 ALA A O 1
ATOM 994 N N . GLY A 1 138 ? -6.719 -0.587 -8.648 1 52.88 138 GLY A N 1
ATOM 995 C CA . GLY A 1 138 ? -5.461 0.056 -8.305 1 52.88 138 GLY A CA 1
ATOM 996 C C . GLY A 1 138 ? -5.246 1.375 -9.023 1 52.88 138 GLY A C 1
ATOM 997 O O . GLY A 1 138 ? -4.426 2.191 -8.602 1 52.88 138 GLY A O 1
ATOM 998 N N . TYR A 1 139 ? -6.047 1.495 -9.969 1 51.75 139 TYR A N 1
ATOM 999 C CA . TYR A 1 139 ? -5.91 2.725 -10.742 1 51.75 139 TYR A CA 1
ATOM 1000 C C . TYR A 1 139 ? -7.02 3.713 -10.391 1 51.75 139 TYR A C 1
ATOM 1002 O O . TYR A 1 139 ? -7.062 4.82 -10.93 1 51.75 139 TYR A O 1
ATOM 1010 N N . ILE A 1 140 ? -7.855 3.297 -9.562 1 58.78 140 ILE A N 1
ATOM 1011 C CA . ILE A 1 140 ? -9.008 4.117 -9.195 1 58.78 140 ILE A CA 1
ATOM 1012 C C . ILE A 1 140 ? -8.984 4.387 -7.688 1 58.78 140 ILE A C 1
ATOM 1014 O O . ILE A 1 140 ? -9.008 3.451 -6.883 1 58.78 140 ILE A O 1
ATOM 1018 N N . PRO A 1 141 ? -8.836 5.723 -7.363 1 65.31 141 PRO A N 1
ATOM 1019 C CA . PRO A 1 141 ? -9.109 6 -5.953 1 65.31 141 PRO A CA 1
ATOM 1020 C C . PRO A 1 141 ? -10.523 5.59 -5.531 1 65.31 141 PRO A C 1
ATOM 1022 O O . PRO A 1 141 ? -11.5 6.176 -5.992 1 65.31 141 PRO A O 1
ATOM 1025 N N . GLY A 1 142 ? -10.711 4.516 -4.809 1 68 142 GLY A N 1
ATOM 1026 C CA . GLY A 1 142 ? -11.992 3.896 -4.531 1 68 142 GLY A CA 1
ATOM 1027 C C . GLY A 1 142 ? -12.641 4.41 -3.262 1 68 142 GLY A C 1
ATOM 1028 O O . GLY A 1 142 ? -12.492 3.811 -2.195 1 68 142 GLY A O 1
ATOM 1029 N N . ALA A 1 143 ? -13.383 5.605 -3.391 1 70.56 143 ALA A N 1
ATOM 1030 C CA . ALA A 1 143 ? -14.18 6.039 -2.246 1 70.56 143 ALA A CA 1
ATOM 1031 C C . ALA A 1 143 ? -15.047 4.902 -1.716 1 70.56 143 ALA A C 1
ATOM 1033 O O . ALA A 1 143 ? -15.625 4.145 -2.494 1 70.56 143 ALA A O 1
ATOM 1034 N N . PHE A 1 144 ? -15.07 4.668 -0.396 1 76.25 144 PHE A N 1
ATOM 1035 C CA . PHE A 1 144 ? -15.797 3.645 0.344 1 76.25 144 PHE A CA 1
ATOM 1036 C C . PHE A 1 144 ? -15.141 2.279 0.16 1 76.25 144 PHE A C 1
ATOM 1038 O O . PHE A 1 144 ? -15.727 1.254 0.521 1 76.25 144 PHE A O 1
ATOM 1045 N N . GLN A 1 145 ? -14.078 2.256 -0.498 1 79.44 145 GLN A N 1
ATOM 1046 C CA . GLN A 1 145 ? -13.141 1.146 -0.585 1 79.44 145 GLN A CA 1
ATOM 1047 C C . GLN A 1 145 ? -11.695 1.649 -0.609 1 79.44 145 GLN A C 1
ATOM 1049 O O . GLN A 1 145 ? -10.859 1.113 -1.337 1 79.44 145 GLN A O 1
ATOM 1054 N N . ALA A 1 146 ? -11.477 2.691 0.095 1 84.94 146 ALA A N 1
ATOM 1055 C CA . ALA A 1 146 ? -10.219 3.436 0.002 1 84.94 146 ALA A CA 1
ATOM 1056 C C . ALA A 1 146 ? -9.023 2.543 0.334 1 84.94 146 ALA A C 1
ATOM 1058 O O . ALA A 1 146 ? -8.023 2.549 -0.379 1 84.94 146 ALA A O 1
ATOM 1059 N N . VAL A 1 147 ? -9.172 1.755 1.416 1 91.62 147 VAL A N 1
ATOM 1060 C CA . VAL A 1 147 ? -8.055 0.916 1.833 1 91.62 147 VAL A CA 1
ATOM 1061 C C . VAL A 1 147 ? -7.828 -0.194 0.809 1 91.62 147 VAL A C 1
ATOM 1063 O O . VAL A 1 147 ? -6.699 -0.427 0.373 1 91.62 147 VAL A O 1
ATOM 1066 N N . TYR A 1 148 ? -8.867 -0.812 0.366 1 85 148 TYR A N 1
ATOM 1067 C CA . TYR A 1 148 ? -8.742 -1.894 -0.604 1 85 148 TYR A CA 1
ATOM 1068 C C . TYR A 1 148 ? -8.086 -1.404 -1.888 1 85 148 TYR A C 1
ATOM 1070 O O . TYR A 1 148 ? -7.086 -1.975 -2.336 1 85 148 TYR A O 1
ATOM 1078 N N . ASN A 1 149 ? -8.664 -0.36 -2.48 1 81.44 149 ASN A N 1
ATOM 1079 C CA . ASN A 1 149 ? -8.102 0.179 -3.713 1 81.44 149 ASN A CA 1
ATOM 1080 C C . ASN A 1 149 ? -6.648 0.609 -3.523 1 81.44 149 ASN A C 1
ATOM 1082 O O . ASN A 1 149 ? -5.832 0.479 -4.438 1 81.44 149 ASN A O 1
ATOM 1086 N N . GLY A 1 150 ? -6.367 1.147 -2.359 1 88.75 150 GLY A N 1
ATOM 1087 C CA . GLY A 1 150 ? -4.984 1.459 -2.039 1 88.75 150 GLY A CA 1
ATOM 1088 C C . GLY A 1 150 ? -4.074 0.247 -2.086 1 88.75 150 GLY A C 1
ATOM 1089 O O . GLY A 1 150 ? -2.971 0.314 -2.629 1 88.75 150 GLY A O 1
ATOM 1090 N N . THR A 1 151 ? -4.488 -0.868 -1.529 1 92.94 151 THR A N 1
ATOM 1091 C CA . THR A 1 151 ? -3.668 -2.076 -1.542 1 92.94 151 THR A CA 1
ATOM 1092 C C . THR A 1 151 ? -3.443 -2.561 -2.971 1 92.94 151 THR A C 1
ATOM 1094 O O . THR A 1 151 ? -2.369 -3.068 -3.299 1 92.94 151 THR A O 1
ATOM 1097 N N . LYS A 1 152 ? -4.422 -2.424 -3.758 1 85.75 152 LYS A N 1
ATOM 1098 C CA . LYS A 1 152 ? -4.281 -2.852 -5.148 1 85.75 152 LYS A CA 1
ATOM 1099 C C . LYS A 1 152 ? -3.342 -1.928 -5.914 1 85.75 152 LYS A C 1
ATOM 1101 O O . LYS A 1 152 ? -2.588 -2.379 -6.781 1 85.75 152 LYS A O 1
ATOM 1106 N N . ALA A 1 153 ? -3.436 -0.63 -5.629 1 83 153 ALA A N 1
ATOM 1107 C CA . ALA A 1 153 ? -2.447 0.289 -6.188 1 83 153 ALA A CA 1
ATOM 1108 C C . ALA A 1 153 ? -1.031 -0.122 -5.793 1 83 153 ALA A C 1
ATOM 1110 O O . ALA A 1 153 ? -0.118 -0.093 -6.621 1 83 153 ALA A O 1
ATOM 1111 N N . PHE A 1 154 ? -0.894 -0.484 -4.582 1 90.06 154 PHE A N 1
ATOM 1112 C CA . PHE A 1 154 ? 0.396 -0.966 -4.102 1 90.06 154 PHE A CA 1
ATOM 1113 C C . PHE A 1 154 ? 0.849 -2.184 -4.898 1 90.06 154 PHE A C 1
ATOM 1115 O O . PHE A 1 154 ? 1.967 -2.213 -5.418 1 90.06 154 PHE A O 1
ATOM 1122 N N . VAL A 1 155 ? -0.018 -3.174 -4.996 1 91.81 155 VAL A N 1
ATOM 1123 C CA . VAL A 1 155 ? 0.314 -4.453 -5.613 1 91.81 155 VAL A CA 1
ATOM 1124 C C . VAL A 1 155 ? 0.688 -4.242 -7.078 1 91.81 155 VAL A C 1
ATOM 1126 O O . VAL A 1 155 ? 1.667 -4.812 -7.562 1 91.81 155 VAL A O 1
ATOM 1129 N N . ASP A 1 156 ? -0.067 -3.447 -7.754 1 82.44 156 ASP A N 1
ATOM 1130 C CA . ASP A 1 156 ? 0.205 -3.184 -9.164 1 82.44 156 ASP A CA 1
ATOM 1131 C C . ASP A 1 156 ? 1.577 -2.537 -9.352 1 82.44 156 ASP A C 1
ATOM 1133 O O . ASP A 1 156 ? 2.357 -2.957 -10.203 1 82.44 156 ASP A O 1
ATOM 1137 N N . SER A 1 157 ? 1.85 -1.502 -8.562 1 82.06 157 SER A N 1
ATOM 1138 C CA . SER A 1 157 ? 3.143 -0.829 -8.617 1 82.06 157 SER A CA 1
ATOM 1139 C C . SER A 1 157 ? 4.277 -1.784 -8.258 1 82.06 157 SER A C 1
ATOM 1141 O O . SER A 1 157 ? 5.277 -1.86 -8.977 1 82.06 157 SER A O 1
ATOM 1143 N N . PHE A 1 158 ? 4.094 -2.545 -7.238 1 89.44 158 PHE A N 1
ATOM 1144 C CA . PHE A 1 158 ? 5.105 -3.439 -6.695 1 89.44 158 PHE A CA 1
ATOM 1145 C C . PHE A 1 158 ? 5.453 -4.539 -7.691 1 89.44 158 PHE A C 1
ATOM 1147 O O . PHE A 1 158 ? 6.629 -4.805 -7.949 1 89.44 158 PHE A O 1
ATOM 1154 N N . THR A 1 159 ? 4.449 -5.164 -8.242 1 90.31 159 THR A N 1
ATOM 1155 C CA . THR A 1 159 ? 4.691 -6.293 -9.133 1 90.31 159 THR A CA 1
ATOM 1156 C C . THR A 1 159 ? 5.379 -5.836 -10.414 1 90.31 159 THR A C 1
ATOM 1158 O O . THR A 1 159 ? 6.219 -6.551 -10.969 1 90.31 159 THR A O 1
ATOM 1161 N N . ALA A 1 160 ? 5.004 -4.66 -10.898 1 81.12 160 ALA A N 1
ATOM 1162 C CA . ALA A 1 160 ? 5.691 -4.117 -12.062 1 81.12 160 ALA A CA 1
ATOM 1163 C C . ALA A 1 160 ? 7.172 -3.893 -11.773 1 81.12 160 ALA A C 1
ATOM 1165 O O . ALA A 1 160 ? 8.031 -4.227 -12.602 1 81.12 160 ALA A O 1
ATOM 1166 N N . ALA A 1 161 ? 7.477 -3.32 -10.625 1 82.12 161 ALA A N 1
ATOM 1167 C CA . ALA A 1 161 ? 8.859 -3.08 -10.211 1 82.12 161 ALA A CA 1
ATOM 1168 C C . ALA A 1 161 ? 9.609 -4.395 -10.023 1 82.12 161 ALA A C 1
ATOM 1170 O O . ALA A 1 161 ? 10.758 -4.531 -10.469 1 82.12 161 ALA A O 1
ATOM 1171 N N . LEU A 1 162 ? 8.984 -5.359 -9.398 1 88.75 162 LEU A N 1
ATOM 1172 C CA . LEU A 1 162 ? 9.602 -6.652 -9.125 1 88.75 162 LEU A CA 1
ATOM 1173 C C . LEU A 1 162 ? 9.898 -7.395 -10.422 1 88.75 162 LEU A C 1
ATOM 1175 O O . LEU A 1 162 ? 10.961 -8.008 -10.555 1 88.75 162 LEU A O 1
ATOM 1179 N N . ARG A 1 163 ? 8.984 -7.363 -11.352 1 85.75 163 ARG A N 1
ATOM 1180 C CA . ARG A 1 163 ? 9.219 -7.965 -12.664 1 85.75 163 ARG A CA 1
ATOM 1181 C C . ARG A 1 163 ? 10.492 -7.418 -13.297 1 85.75 163 ARG A C 1
ATOM 1183 O O . ARG A 1 163 ? 11.281 -8.172 -13.867 1 85.75 163 ARG A O 1
ATOM 1190 N N . ASN A 1 164 ? 10.602 -6.117 -13.188 1 80.56 164 ASN A N 1
ATOM 1191 C CA . ASN A 1 164 ? 11.805 -5.488 -13.719 1 80.56 164 ASN A CA 1
ATOM 1192 C C . ASN A 1 164 ? 13.062 -5.992 -13.008 1 80.56 164 ASN A C 1
ATOM 1194 O O . ASN A 1 164 ? 14.086 -6.234 -13.648 1 80.56 164 ASN A O 1
ATOM 1198 N N . GLU A 1 165 ? 13.062 -6.176 -11.719 1 83.38 165 GLU A N 1
ATOM 1199 C CA . GLU A 1 165 ? 14.219 -6.586 -10.93 1 83.38 165 GLU A CA 1
ATOM 1200 C C . GLU A 1 165 ? 14.672 -7.996 -11.305 1 83.38 165 GLU A C 1
ATOM 1202 O O . GLU A 1 165 ? 15.859 -8.312 -11.234 1 83.38 165 GLU A O 1
ATOM 1207 N N . ILE A 1 166 ? 13.727 -8.867 -11.742 1 89 166 ILE A N 1
ATOM 1208 C CA . ILE A 1 166 ? 14.094 -10.25 -11.992 1 89 166 ILE A CA 1
ATOM 1209 C C . ILE A 1 166 ? 14.102 -10.516 -13.5 1 89 166 ILE A C 1
ATOM 1211 O O . ILE A 1 166 ? 14.07 -11.672 -13.93 1 89 166 ILE A O 1
ATOM 1215 N N . LYS A 1 167 ? 14.102 -9.492 -14.305 1 83.75 167 LYS A N 1
ATOM 1216 C CA . LYS A 1 167 ? 13.898 -9.594 -15.75 1 83.75 167 LYS A CA 1
ATOM 1217 C C . LYS A 1 167 ? 14.992 -10.422 -16.406 1 83.75 167 LYS A C 1
ATOM 1219 O O . LYS A 1 167 ? 14.812 -10.945 -17.5 1 83.75 167 LYS A O 1
ATOM 1224 N N . ASP A 1 168 ? 16.125 -10.562 -15.75 1 88.25 168 ASP A N 1
ATOM 1225 C CA . ASP A 1 168 ? 17.219 -11.32 -16.328 1 88.25 168 ASP A CA 1
ATOM 1226 C C . ASP A 1 168 ? 17 -12.82 -16.172 1 88.25 168 ASP A C 1
ATOM 1228 O O . ASP A 1 168 ? 17.672 -13.625 -16.812 1 88.25 168 ASP A O 1
ATOM 1232 N N . SER A 1 169 ? 16.188 -13.242 -15.25 1 91.56 169 SER A N 1
ATOM 1233 C CA . SER A 1 169 ? 15.727 -14.625 -15.164 1 91.56 169 SER A CA 1
ATOM 1234 C C . SER A 1 169 ? 14.602 -14.898 -16.156 1 91.56 169 SER A C 1
ATOM 1236 O O . SER A 1 169 ? 13.422 -14.859 -15.789 1 91.56 169 SER A O 1
ATOM 1238 N N . LYS A 1 170 ? 14.922 -15.273 -17.344 1 88.56 170 LYS A N 1
ATOM 1239 C CA . LYS A 1 170 ? 13.992 -15.336 -18.469 1 88.56 170 LYS A CA 1
ATOM 1240 C C . LYS A 1 170 ? 13 -16.484 -18.297 1 88.56 170 LYS A C 1
ATOM 1242 O O . LYS A 1 170 ? 11.922 -16.469 -18.891 1 88.56 170 LYS A O 1
ATOM 1247 N N . GLY A 1 171 ? 13.383 -17.469 -17.531 1 94.5 171 GLY A N 1
ATOM 1248 C CA . GLY A 1 171 ? 12.516 -18.609 -17.312 1 94.5 171 GLY A CA 1
ATOM 1249 C C . GLY A 1 171 ? 11.477 -18.375 -16.234 1 94.5 171 GLY A C 1
ATOM 1250 O O . GLY A 1 171 ? 10.625 -19.234 -15.992 1 94.5 171 GLY A O 1
ATOM 1251 N N . VAL A 1 172 ? 11.539 -17.188 -15.555 1 94.38 172 VAL A N 1
ATOM 1252 C CA . VAL A 1 172 ? 10.586 -16.844 -14.5 1 94.38 172 VAL A CA 1
ATOM 1253 C C . VAL A 1 172 ? 9.594 -15.812 -15.016 1 94.38 172 VAL A C 1
ATOM 1255 O O . VAL A 1 172 ? 9.992 -14.797 -15.602 1 94.38 172 VAL A O 1
ATOM 1258 N N . THR A 1 173 ? 8.273 -16.125 -14.906 1 93.44 173 THR A N 1
ATOM 1259 C CA . THR A 1 173 ? 7.242 -15.164 -15.281 1 93.44 173 THR A CA 1
ATOM 1260 C C . THR A 1 173 ? 6.496 -14.648 -14.055 1 93.44 173 THR A C 1
ATOM 1262 O O . THR A 1 173 ? 6.23 -15.414 -13.125 1 93.44 173 THR A O 1
ATOM 1265 N N . LEU A 1 174 ? 6.273 -13.383 -13.969 1 92.06 174 LEU A N 1
ATOM 1266 C CA . LEU A 1 174 ? 5.438 -12.711 -12.977 1 92.06 174 LEU A CA 1
ATOM 1267 C C . LEU A 1 174 ? 4.312 -11.938 -13.656 1 92.06 174 LEU A C 1
ATOM 1269 O O . LEU A 1 174 ? 4.551 -10.875 -14.242 1 92.06 174 LEU A O 1
ATOM 1273 N N . THR A 1 175 ? 3.127 -12.5 -13.609 1 90.06 175 THR A N 1
ATOM 1274 C CA . THR A 1 175 ? 1.95 -11.938 -14.258 1 90.06 175 THR A CA 1
ATOM 1275 C C . THR A 1 175 ? 1.017 -11.305 -13.234 1 90.06 175 THR A C 1
ATOM 1277 O O . THR A 1 175 ? 0.768 -11.875 -12.172 1 90.06 175 THR A O 1
ATOM 1280 N N . THR A 1 176 ? 0.627 -10.094 -13.461 1 87.88 176 THR A N 1
ATOM 1281 C CA . THR A 1 176 ? -0.371 -9.438 -12.625 1 87.88 176 THR A CA 1
ATOM 1282 C C . THR A 1 176 ? -1.748 -9.5 -13.281 1 87.88 176 THR A C 1
ATOM 1284 O O . THR A 1 176 ? -1.934 -9.008 -14.398 1 87.88 176 THR A O 1
ATOM 1287 N N . LEU A 1 177 ? -2.66 -10.172 -12.625 1 83.69 177 LEU A N 1
ATOM 1288 C CA . LEU A 1 177 ? -4.055 -10.195 -13.062 1 83.69 177 LEU A CA 1
ATOM 1289 C C . LEU A 1 177 ? -4.801 -8.961 -12.562 1 83.69 177 LEU A C 1
ATOM 1291 O O . LEU A 1 177 ? -4.824 -8.688 -11.359 1 83.69 177 LEU A O 1
ATOM 1295 N N . MET A 1 178 ? -5.309 -8.219 -13.43 1 73.25 178 MET A N 1
ATOM 1296 C CA . MET A 1 178 ? -6.043 -7.004 -13.094 1 73.25 178 MET A CA 1
ATOM 1297 C C . MET A 1 178 ? -7.527 -7.156 -13.422 1 73.25 178 MET A C 1
ATOM 1299 O O . MET A 1 178 ? -7.988 -6.676 -14.453 1 73.25 178 MET A O 1
ATOM 1303 N N . PRO A 1 179 ? -8.188 -7.785 -12.469 1 67.12 179 PRO A N 1
ATOM 1304 C CA . PRO A 1 179 ? -9.609 -7.984 -12.734 1 67.12 179 PRO A CA 1
ATOM 1305 C C . PRO A 1 179 ? -10.43 -6.715 -12.539 1 67.12 179 PRO A C 1
ATOM 1307 O O . PRO A 1 179 ? -10.062 -5.855 -11.734 1 67.12 179 PRO A O 1
ATOM 1310 N N . GLY A 1 180 ? -11.422 -6.539 -13.359 1 60 180 GLY A N 1
ATOM 1311 C CA . GLY A 1 180 ? -12.5 -5.641 -12.969 1 60 180 GLY A CA 1
ATOM 1312 C C . GLY A 1 180 ? -13.367 -6.199 -11.859 1 60 180 GLY A C 1
ATOM 1313 O O . GLY A 1 180 ? -12.984 -7.152 -11.18 1 60 180 GLY A O 1
ATOM 1314 N N . PRO A 1 181 ? -14.516 -5.516 -11.539 1 51.94 181 PRO A N 1
ATOM 1315 C CA . PRO A 1 181 ? -15.445 -6.07 -10.547 1 51.94 181 PRO A CA 1
ATOM 1316 C C . PRO A 1 181 ? -15.922 -7.477 -10.906 1 51.94 181 PRO A C 1
ATOM 1318 O O . PRO A 1 181 ? -16.328 -7.727 -12.047 1 51.94 181 PRO A O 1
ATOM 1321 N N . VAL A 1 182 ? -15.594 -8.352 -10.008 1 53.91 182 VAL A N 1
ATOM 1322 C CA . VAL A 1 182 ? -15.906 -9.75 -10.273 1 53.91 182 VAL A CA 1
ATOM 1323 C C . VAL A 1 182 ? -16.938 -10.242 -9.266 1 53.91 182 VAL A C 1
ATOM 1325 O O . VAL A 1 182 ? -16.922 -9.852 -8.094 1 53.91 182 VAL A O 1
ATOM 1328 N N . ASP A 1 183 ? -17.891 -10.93 -9.734 1 47.03 183 ASP A N 1
ATOM 1329 C CA . ASP A 1 183 ? -18.922 -11.516 -8.898 1 47.03 183 ASP A CA 1
ATOM 1330 C C . ASP A 1 183 ? -18.359 -12.609 -7.992 1 47.03 183 ASP A C 1
ATOM 1332 O O . ASP A 1 183 ? -18.234 -13.758 -8.414 1 47.03 183 ASP A O 1
ATOM 1336 N N . THR A 1 184 ? -17.812 -12.242 -6.801 1 54.62 184 THR A N 1
ATOM 1337 C CA . THR A 1 184 ? -17.281 -13.133 -5.777 1 54.62 184 THR A CA 1
ATOM 1338 C C . THR A 1 184 ? -17.875 -12.812 -4.414 1 54.62 184 THR A C 1
ATOM 1340 O O . THR A 1 184 ? -18.734 -11.93 -4.293 1 54.62 184 THR A O 1
ATOM 1343 N N . GLU A 1 185 ? -17.641 -13.688 -3.414 1 51.81 185 GLU A N 1
ATOM 1344 C CA . GLU A 1 185 ? -18.016 -13.367 -2.039 1 51.81 185 GLU A CA 1
ATOM 1345 C C . GLU A 1 185 ? -17.266 -12.133 -1.545 1 51.81 185 GLU A C 1
ATOM 1347 O O . GLU A 1 185 ? -17.406 -11.734 -0.387 1 51.81 185 GLU A O 1
ATOM 1352 N N . PHE A 1 186 ? -16.547 -11.602 -2.428 1 49.69 186 PHE A N 1
ATOM 1353 C CA . PHE A 1 186 ? -15.742 -10.422 -2.154 1 49.69 186 PHE A CA 1
ATOM 1354 C C . PHE A 1 186 ? -16.609 -9.289 -1.613 1 49.69 186 PHE A C 1
ATOM 1356 O O . PHE A 1 186 ? -16.281 -8.68 -0.595 1 49.69 186 PHE A O 1
ATOM 1363 N N . PHE A 1 187 ? -17.688 -9.164 -2.199 1 52.69 187 PHE A N 1
ATOM 1364 C CA . PHE A 1 187 ? -18.516 -8.016 -1.851 1 52.69 187 PHE A CA 1
ATOM 1365 C C . PHE A 1 187 ? -19.266 -8.273 -0.55 1 52.69 187 PHE A C 1
ATOM 1367 O O . PHE A 1 187 ? -19.5 -7.352 0.233 1 52.69 187 PHE A O 1
ATOM 1374 N N . GLU A 1 188 ? -19.625 -9.539 -0.424 1 55.56 188 GLU A N 1
ATOM 1375 C CA . GLU A 1 188 ? -20.281 -9.898 0.834 1 55.56 188 GLU A CA 1
ATOM 1376 C C . GLU A 1 188 ? -19.312 -9.773 2.008 1 55.56 188 GLU A C 1
ATOM 1378 O O . GLU A 1 188 ? -19.641 -9.18 3.033 1 55.56 188 GLU A O 1
ATOM 1383 N N . ARG A 1 189 ? -18.188 -10.273 1.812 1 61.34 189 ARG A N 1
ATOM 1384 C CA . ARG A 1 189 ? -17.172 -10.25 2.863 1 61.34 189 ARG A CA 1
ATOM 1385 C C . ARG A 1 189 ? -16.688 -8.828 3.111 1 61.34 189 ARG A C 1
ATOM 1387 O O . ARG A 1 189 ? -16.25 -8.5 4.219 1 61.34 189 ARG A O 1
ATOM 1394 N N . GLY A 1 190 ? -16.844 -7.996 2.166 1 58.56 190 GLY A N 1
ATOM 1395 C CA . GLY A 1 190 ? -16.359 -6.625 2.23 1 58.56 190 GLY A CA 1
ATOM 1396 C C . GLY A 1 190 ? -17.406 -5.648 2.719 1 58.56 190 GLY A C 1
ATOM 1397 O O . GLY A 1 190 ? -17.203 -4.434 2.693 1 58.56 190 GLY A O 1
ATOM 1398 N N . ASP A 1 191 ? -18.562 -6.191 3.15 1 57.56 191 ASP A N 1
ATOM 1399 C CA . ASP A 1 191 ? -19.672 -5.367 3.625 1 57.56 191 ASP A CA 1
ATOM 1400 C C . ASP A 1 191 ? -20.109 -4.363 2.559 1 57.56 191 ASP A C 1
ATOM 1402 O O . ASP A 1 191 ? -20.25 -3.174 2.842 1 57.56 191 ASP A O 1
ATOM 1406 N N . MET A 1 192 ? -20.234 -4.844 1.264 1 54.59 192 MET A N 1
ATOM 1407 C CA . MET A 1 192 ? -20.562 -3.967 0.139 1 54.59 192 MET A CA 1
ATOM 1408 C C . MET A 1 192 ? -21.875 -4.363 -0.502 1 54.59 192 MET A C 1
ATOM 1410 O O . MET A 1 192 ? -22.188 -3.938 -1.617 1 54.59 192 MET A O 1
ATOM 1414 N N . MET A 1 193 ? -22.688 -5.156 0.153 1 61.78 193 MET A N 1
ATOM 1415 C CA . MET A 1 193 ? -23.891 -5.672 -0.477 1 61.78 193 MET A CA 1
ATOM 1416 C C . MET A 1 193 ? -24.984 -4.598 -0.532 1 61.78 193 MET A C 1
ATOM 1418 O O . MET A 1 193 ? -26 -4.773 -1.2 1 61.78 193 MET A O 1
ATOM 1422 N N . ASP A 1 194 ? -24.75 -3.453 0.111 1 61.53 194 ASP A N 1
ATOM 1423 C CA . ASP A 1 194 ? -25.688 -2.328 0.023 1 61.53 194 ASP A CA 1
ATOM 1424 C C . ASP A 1 194 ? -25.203 -1.297 -0.994 1 61.53 194 ASP A C 1
ATOM 1426 O O . ASP A 1 194 ? -25.688 -0.165 -1.018 1 61.53 194 ASP A O 1
ATOM 1430 N N . THR A 1 195 ? -24.266 -1.722 -1.812 1 56.75 195 THR A N 1
ATOM 1431 C CA . THR A 1 195 ? -23.719 -0.821 -2.822 1 56.75 195 THR A CA 1
ATOM 1432 C C . THR A 1 195 ? -24.094 -1.296 -4.227 1 56.75 195 THR A C 1
ATOM 1434 O O . THR A 1 195 ? -24.344 -2.482 -4.438 1 56.75 195 THR A O 1
ATOM 1437 N N . SER A 1 196 ? -24.062 -0.334 -5.281 1 54.81 196 SER A N 1
ATOM 1438 C CA . SER A 1 196 ? -24.344 -0.675 -6.672 1 54.81 196 SER A CA 1
ATOM 1439 C C . SER A 1 196 ? -23.297 -1.627 -7.234 1 54.81 196 SER A C 1
ATOM 1441 O O . SER A 1 196 ? -23.625 -2.525 -8.016 1 54.81 196 SER A O 1
ATOM 1443 N N . VAL A 1 197 ? -22.109 -1.355 -6.809 1 52.25 197 VAL A N 1
ATOM 1444 C CA . VAL A 1 197 ? -21.031 -2.209 -7.312 1 52.25 197 VAL A CA 1
ATOM 1445 C C . VAL A 1 197 ? -21.172 -3.609 -6.723 1 52.25 197 VAL A C 1
ATOM 1447 O O . VAL A 1 197 ? -20.922 -4.605 -7.406 1 52.25 197 VAL A O 1
ATOM 1450 N N . GLY A 1 198 ? -21.531 -3.748 -5.551 1 54.5 198 GLY A N 1
ATOM 1451 C CA . GLY A 1 198 ? -21.719 -5.039 -4.91 1 54.5 198 GLY A CA 1
ATOM 1452 C C . GLY A 1 198 ? -22.891 -5.824 -5.465 1 54.5 198 GLY A C 1
ATOM 1453 O O . GLY A 1 198 ? -22.891 -7.055 -5.438 1 54.5 198 GLY A O 1
ATOM 1454 N N . THR A 1 199 ? -23.828 -5.07 -5.992 1 51.84 199 THR A N 1
ATOM 1455 C CA . THR A 1 199 ? -25.047 -5.734 -6.453 1 51.84 199 THR A CA 1
ATOM 1456 C C . THR A 1 199 ? -25.125 -5.734 -7.977 1 51.84 199 THR A C 1
ATOM 1458 O O . THR A 1 199 ? -26.141 -6.125 -8.555 1 51.84 199 THR A O 1
ATOM 1461 N N . ASP A 1 200 ? -24 -5.18 -8.586 1 55.06 200 ASP A N 1
ATOM 1462 C CA . ASP A 1 200 ? -23.984 -5.094 -10.047 1 55.06 200 ASP A CA 1
ATOM 1463 C C . ASP A 1 200 ? -24.078 -6.48 -10.68 1 55.06 200 ASP A C 1
ATOM 1465 O O . ASP A 1 200 ? -23.234 -7.336 -10.43 1 55.06 200 ASP A O 1
ATOM 1469 N N . PRO A 1 201 ? -25.141 -6.777 -11.445 1 54.44 201 PRO A N 1
ATOM 1470 C CA . PRO A 1 201 ? -25.297 -8.086 -12.078 1 54.44 201 PRO A CA 1
ATOM 1471 C C . PRO A 1 201 ? -24.266 -8.336 -13.18 1 54.44 201 PRO A C 1
ATOM 1473 O O . PRO A 1 201 ? -24.078 -9.477 -13.609 1 54.44 201 PRO A O 1
ATOM 1476 N N . ASN A 1 202 ? -23.641 -7.211 -13.727 1 47.25 202 ASN A N 1
ATOM 1477 C CA . ASN A 1 202 ? -22.703 -7.332 -14.836 1 47.25 202 ASN A CA 1
ATOM 1478 C C . ASN A 1 202 ? -21.281 -7.613 -14.336 1 47.25 202 ASN A C 1
ATOM 1480 O O . ASN A 1 202 ? -20.312 -7.449 -15.086 1 47.25 202 ASN A O 1
ATOM 1484 N N . LYS A 1 203 ? -21.297 -8.055 -13.203 1 59.06 203 LYS A N 1
ATOM 1485 C CA . LYS A 1 203 ? -19.984 -8.43 -12.688 1 59.06 203 LYS A CA 1
ATOM 1486 C C . LYS A 1 203 ? -19.391 -9.586 -13.484 1 59.06 203 LYS A C 1
ATOM 1488 O O . LYS A 1 203 ? -20.125 -10.414 -14.031 1 59.06 203 LYS A O 1
ATOM 1493 N N . SER A 1 204 ? -17.969 -9.445 -13.625 1 61.84 204 SER A N 1
ATOM 1494 C CA . SER A 1 204 ? -17.312 -10.523 -14.352 1 61.84 204 SER A CA 1
ATOM 1495 C C . SER A 1 204 ? -17.453 -11.852 -13.625 1 61.84 204 SER A C 1
ATOM 1497 O O . SER A 1 204 ? -17.484 -11.891 -12.391 1 61.84 204 SER A O 1
ATOM 1499 N N . ASP A 1 205 ? -17.625 -12.906 -14.469 1 73.5 205 ASP A N 1
ATOM 1500 C CA . ASP A 1 205 ? -17.641 -14.266 -13.953 1 73.5 205 ASP A CA 1
ATOM 1501 C C . ASP A 1 205 ? -16.266 -14.695 -13.477 1 73.5 205 ASP A C 1
ATOM 1503 O O . ASP A 1 205 ? -15.281 -14.562 -14.211 1 73.5 205 ASP A O 1
ATOM 1507 N N . PRO A 1 206 ? -16.141 -15.078 -12.219 1 78.56 206 PRO A N 1
ATOM 1508 C CA . PRO A 1 206 ? -14.844 -15.539 -11.727 1 78.56 206 PRO A CA 1
ATOM 1509 C C . PRO A 1 206 ? -14.211 -16.594 -12.625 1 78.56 206 PRO A C 1
ATOM 1511 O O . PRO A 1 206 ? -12.984 -16.672 -12.719 1 78.56 206 PRO A O 1
ATOM 1514 N N . VAL A 1 207 ? -15.008 -17.391 -13.344 1 83.69 207 VAL A N 1
ATOM 1515 C CA . VAL A 1 207 ? -14.5 -18.406 -14.25 1 83.69 207 VAL A CA 1
ATOM 1516 C C . VAL A 1 207 ? -13.734 -17.75 -15.391 1 83.69 207 VAL A C 1
ATOM 1518 O O . VAL A 1 207 ? -12.617 -18.172 -15.719 1 83.69 207 VAL A O 1
ATOM 1521 N N . ASP A 1 208 ? -14.266 -16.703 -15.93 1 81.69 208 ASP A N 1
ATOM 1522 C CA . ASP A 1 208 ? -13.625 -16.016 -17.047 1 81.69 208 ASP A CA 1
ATOM 1523 C C . ASP A 1 208 ? -12.359 -15.289 -16.594 1 81.69 208 ASP A C 1
ATOM 1525 O O . ASP A 1 208 ? -11.344 -15.32 -17.297 1 81.69 208 ASP A O 1
ATOM 1529 N N . VAL A 1 209 ? -12.43 -14.695 -15.461 1 82.94 209 VAL A N 1
ATOM 1530 C CA . VAL A 1 209 ? -11.289 -13.953 -14.938 1 82.94 209 VAL A CA 1
ATOM 1531 C C . VAL A 1 209 ? -10.141 -14.922 -14.641 1 82.94 209 VAL A C 1
ATOM 1533 O O . VAL A 1 209 ? -8.984 -14.648 -14.961 1 82.94 209 VAL A O 1
ATOM 1536 N N . ALA A 1 210 ? -10.531 -16.031 -14.055 1 89.19 210 ALA A N 1
ATOM 1537 C CA . ALA A 1 210 ? -9.531 -17.047 -13.75 1 89.19 210 ALA A CA 1
ATOM 1538 C C . ALA A 1 210 ? -8.883 -17.562 -15.023 1 89.19 210 ALA A C 1
ATOM 1540 O O . ALA A 1 210 ? -7.66 -17.75 -15.078 1 89.19 210 ALA A O 1
ATOM 1541 N N . LYS A 1 211 ? -9.68 -17.828 -16.016 1 90.06 211 LYS A N 1
ATOM 1542 C CA . LYS A 1 211 ? -9.164 -18.328 -17.297 1 90.06 211 LYS A CA 1
ATOM 1543 C C . LYS A 1 211 ? -8.227 -17.312 -17.938 1 90.06 211 LYS A C 1
ATOM 1545 O O . LYS A 1 211 ? -7.164 -17.688 -18.453 1 90.06 211 LYS A O 1
ATOM 1550 N N . ASP A 1 212 ? -8.641 -16.062 -17.906 1 83.81 212 ASP A N 1
ATOM 1551 C CA . ASP A 1 212 ? -7.781 -15.008 -18.438 1 83.81 212 ASP A CA 1
ATOM 1552 C C . ASP A 1 212 ? -6.434 -14.984 -17.719 1 83.81 212 ASP A C 1
ATOM 1554 O O . ASP A 1 212 ? -5.383 -14.922 -18.359 1 83.81 212 ASP A O 1
ATOM 1558 N N . GLY A 1 213 ? -6.516 -15.039 -16.438 1 89.06 213 GLY A N 1
ATOM 1559 C CA . GLY A 1 213 ? -5.293 -15.062 -15.656 1 89.06 213 GLY A CA 1
ATOM 1560 C C . GLY A 1 213 ? -4.43 -16.281 -15.93 1 89.06 213 GLY A C 1
ATOM 1561 O O . GLY A 1 213 ? -3.209 -16.156 -16.062 1 89.06 213 GLY A O 1
ATOM 1562 N N . TRP A 1 214 ? -5.082 -17.422 -16.047 1 92.56 214 TRP A N 1
ATOM 1563 C CA . TRP A 1 214 ? -4.387 -18.688 -16.312 1 92.56 214 TRP A CA 1
ATOM 1564 C C . TRP A 1 214 ? -3.668 -18.625 -17.656 1 92.56 214 TRP A C 1
ATOM 1566 O O . TRP A 1 214 ? -2.471 -18.906 -17.75 1 92.56 214 TRP A O 1
ATOM 1576 N N . ASP A 1 215 ? -4.391 -18.188 -18.656 1 90.56 215 ASP A N 1
ATOM 1577 C CA . ASP A 1 215 ? -3.805 -18.078 -19.984 1 90.56 215 ASP A CA 1
ATOM 1578 C C . ASP A 1 215 ? -2.625 -17.109 -19.984 1 90.56 215 ASP A C 1
ATOM 1580 O O . ASP A 1 215 ? -1.603 -17.359 -20.625 1 90.56 215 ASP A O 1
ATOM 1584 N N . ALA A 1 216 ? -2.785 -16.031 -19.281 1 86.81 216 ALA A N 1
ATOM 1585 C CA . ALA A 1 216 ? -1.755 -15 -19.234 1 86.81 216 ALA A CA 1
ATOM 1586 C C . ALA A 1 216 ? -0.485 -15.516 -18.562 1 86.81 216 ALA A C 1
ATOM 1588 O O . ALA A 1 216 ? 0.62 -15.32 -19.078 1 86.81 216 ALA A O 1
ATOM 1589 N N . VAL A 1 217 ? -0.629 -16.203 -17.469 1 91 217 VAL A N 1
ATOM 1590 C CA . VAL A 1 217 ? 0.545 -16.656 -16.734 1 91 217 VAL A CA 1
ATOM 1591 C C . VAL A 1 217 ? 1.228 -17.797 -17.484 1 91 217 VAL A C 1
ATOM 1593 O O . VAL A 1 217 ? 2.457 -17.875 -17.531 1 91 217 VAL A O 1
ATOM 1596 N N . MET A 1 218 ? 0.479 -18.641 -18.188 1 92.5 218 MET A N 1
ATOM 1597 C CA . MET A 1 218 ? 1.057 -19.719 -19 1 92.5 218 MET A CA 1
ATOM 1598 C C . MET A 1 218 ? 1.791 -19.172 -20.203 1 92.5 218 MET A C 1
ATOM 1600 O O . MET A 1 218 ? 2.809 -19.719 -20.625 1 92.5 218 MET A O 1
ATOM 1604 N N . ALA A 1 219 ? 1.296 -18.016 -20.719 1 87.5 219 ALA A N 1
ATOM 1605 C CA . ALA A 1 219 ? 1.902 -17.391 -21.875 1 87.5 219 ALA A CA 1
ATOM 1606 C C . ALA A 1 219 ? 3.061 -16.484 -21.484 1 87.5 219 ALA A C 1
ATOM 1608 O O . ALA A 1 219 ? 3.785 -15.969 -22.328 1 87.5 219 ALA A O 1
ATOM 1609 N N . GLY A 1 220 ? 3.174 -16.172 -20.172 1 83.12 220 GLY A N 1
ATOM 1610 C CA . GLY A 1 220 ? 4.258 -15.344 -19.672 1 83.12 220 GLY A CA 1
ATOM 1611 C C . GLY A 1 220 ? 4.008 -13.859 -19.859 1 83.12 220 GLY A C 1
ATOM 1612 O O . GLY A 1 220 ? 4.949 -13.078 -20.016 1 83.12 220 GLY A O 1
ATOM 1613 N N . LYS A 1 221 ? 2.768 -13.484 -19.859 1 75.62 221 LYS A N 1
ATOM 1614 C CA . LYS A 1 221 ? 2.432 -12.07 -20 1 75.62 221 LYS A CA 1
ATOM 1615 C C . LYS A 1 221 ? 2.707 -11.32 -18.688 1 75.62 221 LYS A C 1
ATOM 1617 O O . LYS A 1 221 ? 2.521 -11.867 -17.609 1 75.62 221 LYS A O 1
ATOM 1622 N N . ALA A 1 222 ? 3.158 -10.086 -18.828 1 68.19 222 ALA A N 1
ATOM 1623 C CA . ALA A 1 222 ? 3.432 -9.25 -17.656 1 68.19 222 ALA A CA 1
ATOM 1624 C C . ALA A 1 222 ? 2.145 -8.922 -16.906 1 68.19 222 ALA A C 1
ATOM 1626 O O . ALA A 1 222 ? 2.117 -8.93 -15.68 1 68.19 222 ALA A O 1
ATOM 1627 N N . SER A 1 223 ? 1.12 -8.578 -17.688 1 68.62 223 SER A N 1
ATOM 1628 C CA . SER A 1 223 ? -0.165 -8.242 -17.094 1 68.62 223 SER A CA 1
ATOM 1629 C C . SER A 1 223 ? -1.321 -8.586 -18.016 1 68.62 223 SER A C 1
ATOM 1631 O O . SER A 1 223 ? -1.121 -8.781 -19.219 1 68.62 223 SER A O 1
ATOM 1633 N N . ILE A 1 224 ? -2.514 -8.766 -17.406 1 58.09 224 ILE A N 1
ATOM 1634 C CA . ILE A 1 224 ? -3.736 -8.992 -18.172 1 58.09 224 ILE A CA 1
ATOM 1635 C C . ILE A 1 224 ? -4.914 -8.312 -17.469 1 58.09 224 ILE A C 1
ATOM 1637 O O . ILE A 1 224 ? -5.062 -8.414 -16.25 1 58.09 224 ILE A O 1
ATOM 1641 N N . PHE A 1 225 ? -5.535 -7.477 -18.281 1 54.62 225 PHE A N 1
ATOM 1642 C CA . PHE A 1 225 ? -6.809 -6.914 -17.844 1 54.62 225 PHE A CA 1
ATOM 1643 C C . PHE A 1 225 ? -7.957 -7.859 -18.156 1 54.62 225 PHE A C 1
ATOM 1645 O O . PHE A 1 225 ? -8.047 -8.391 -19.266 1 54.62 225 PHE A O 1
ATOM 1652 N N . SER A 1 226 ? -8.633 -8.352 -17.188 1 54.5 226 SER A N 1
ATOM 1653 C CA . SER A 1 226 ? -9.727 -9.289 -17.422 1 54.5 226 SER A CA 1
ATOM 1654 C C . SER A 1 226 ? -11.07 -8.688 -17 1 54.5 226 SER A C 1
ATOM 1656 O O . SER A 1 226 ? -11.172 -8.031 -15.961 1 54.5 226 SER A O 1
ATOM 1658 N N . GLY A 1 227 ? -12.234 -9.078 -17.844 1 48.75 227 GLY A N 1
ATOM 1659 C CA . GLY A 1 227 ? -13.594 -8.641 -17.594 1 48.75 227 GLY A CA 1
ATOM 1660 C C . GLY A 1 227 ? -13.859 -7.219 -18.047 1 48.75 227 GLY A C 1
ATOM 1661 O O . GLY A 1 227 ? -14.977 -6.719 -17.906 1 48.75 227 GLY A O 1
ATOM 1662 N N . TRP A 1 228 ? -12.945 -6.457 -18.109 1 46.5 228 TRP A N 1
ATOM 1663 C CA . TRP A 1 228 ? -13.25 -5.074 -18.469 1 46.5 228 TRP A CA 1
ATOM 1664 C C . TRP A 1 228 ? -13.484 -4.938 -19.969 1 46.5 228 TRP A C 1
ATOM 1666 O O . TRP A 1 228 ? -13.32 -3.852 -20.531 1 46.5 228 TRP A O 1
ATOM 1676 N N . LYS A 1 229 ? -14.031 -5.949 -20.672 1 38.66 229 LYS A N 1
ATOM 1677 C CA . LYS A 1 229 ? -14.367 -5.578 -22.047 1 38.66 229 LYS A CA 1
ATOM 1678 C C . LYS A 1 229 ? -14.75 -4.102 -22.141 1 38.66 229 LYS A C 1
ATOM 1680 O O . LYS A 1 229 ? -14.336 -3.406 -23.078 1 38.66 229 LYS A O 1
ATOM 1685 N N . THR A 1 230 ? -16.047 -3.84 -21.781 1 34.88 230 THR A N 1
ATOM 1686 C CA . THR A 1 230 ? -16.578 -2.549 -22.188 1 34.88 230 THR A CA 1
ATOM 1687 C C . THR A 1 230 ? -15.719 -1.407 -21.672 1 34.88 230 THR A C 1
ATOM 1689 O O . THR A 1 230 ? -15.383 -0.481 -22.406 1 34.88 230 THR A O 1
ATOM 1692 N N . LYS A 1 231 ? -16.047 -0.997 -20.375 1 32.28 231 LYS A N 1
ATOM 1693 C CA . LYS A 1 231 ? -15.961 0.39 -19.922 1 32.28 231 LYS A CA 1
ATOM 1694 C C . LYS A 1 231 ? -14.539 0.744 -19.516 1 32.28 231 LYS A C 1
ATOM 1696 O O . LYS A 1 231 ? -14.281 1.844 -19.016 1 32.28 231 LYS A O 1
ATOM 1701 N N . LEU A 1 232 ? -13.695 -0.155 -19.281 1 35.66 232 LEU A N 1
ATOM 1702 C CA . LEU A 1 232 ? -12.344 0.266 -18.922 1 35.66 232 LEU A CA 1
ATOM 1703 C C . LEU A 1 232 ? -11.719 1.125 -20.016 1 35.66 232 LEU A C 1
ATOM 1705 O O . LEU A 1 232 ? -10.594 1.594 -19.875 1 35.66 232 LEU A O 1
ATOM 1709 N N . GLN A 1 233 ? -12.18 0.808 -21.219 1 34.97 233 GLN A N 1
ATOM 1710 C CA . GLN A 1 233 ? -11.688 1.756 -22.203 1 34.97 233 GLN A CA 1
ATOM 1711 C C . GLN A 1 233 ? -11.531 3.15 -21.609 1 34.97 233 GLN A C 1
ATOM 1713 O O . GLN A 1 233 ? -10.711 3.945 -22.078 1 34.97 233 GLN A O 1
ATOM 1718 N N . GLY A 1 234 ? -12.578 3.475 -20.828 1 33.81 234 GLY A N 1
ATOM 1719 C CA . GLY A 1 234 ? -12.57 4.844 -20.328 1 33.81 234 GLY A CA 1
ATOM 1720 C C . GLY A 1 234 ? -11.461 5.117 -19.328 1 33.81 234 GLY A C 1
ATOM 1721 O O . GLY A 1 234 ? -11.258 6.258 -18.922 1 33.81 234 GLY A O 1
ATOM 1722 N N . VAL A 1 235 ? -11.18 4.199 -18.469 1 35.34 235 VAL A N 1
ATOM 1723 C CA . VAL A 1 235 ? -10.18 4.531 -17.453 1 35.34 235 VAL A CA 1
ATOM 1724 C C . VAL A 1 235 ? -8.805 4.645 -18.109 1 35.34 235 VAL A C 1
ATOM 1726 O O . VAL A 1 235 ? -7.859 5.164 -17.516 1 35.34 235 VAL A O 1
ATOM 1729 N N . MET A 1 236 ? -8.477 3.65 -18.969 1 37.56 236 MET A N 1
ATOM 1730 C CA . MET A 1 236 ? -7.148 3.799 -19.562 1 37.56 236 MET A CA 1
ATOM 1731 C C . MET A 1 236 ? -6.887 5.25 -19.969 1 37.56 236 MET A C 1
ATOM 1733 O O . MET A 1 236 ? -5.875 5.551 -20.594 1 37.56 236 MET A O 1
ATOM 1737 N N . THR A 1 237 ? -8.031 5.668 -20.625 1 32.88 237 THR A N 1
ATOM 1738 C CA . THR A 1 237 ? -7.668 6.879 -21.359 1 32.88 237 THR A CA 1
ATOM 1739 C C . THR A 1 237 ? -6.664 7.707 -20.562 1 32.88 237 THR A C 1
ATOM 1741 O O . THR A 1 237 ? -6.488 7.496 -19.359 1 32.88 237 THR A O 1
ATOM 1744 N N . ASN A 1 238 ? -6.699 9.031 -20.766 1 35.41 238 ASN A N 1
ATOM 1745 C CA . ASN A 1 238 ? -6.066 10.305 -20.422 1 35.41 238 ASN A CA 1
ATOM 1746 C C . ASN A 1 238 ? -5.996 10.508 -18.906 1 35.41 238 ASN A C 1
ATOM 1748 O O . ASN A 1 238 ? -6.641 9.781 -18.156 1 35.41 238 ASN A O 1
ATOM 1752 N N . VAL A 1 239 ? -5.625 11.75 -18.469 1 44.19 239 VAL A N 1
ATOM 1753 C CA . VAL A 1 239 ? -5.371 12.742 -17.422 1 44.19 239 VAL A CA 1
ATOM 1754 C C . VAL A 1 239 ? -6.559 12.805 -16.469 1 44.19 239 VAL A C 1
ATOM 1756 O O . VAL A 1 239 ? -7.242 13.82 -16.375 1 44.19 239 VAL A O 1
ATOM 1759 N N . THR A 1 240 ? -7.328 11.477 -16.469 1 45.38 240 THR A N 1
ATOM 1760 C CA . THR A 1 240 ? -8.414 11.852 -15.57 1 45.38 240 THR A CA 1
ATOM 1761 C C . THR A 1 240 ? -7.883 12.07 -14.156 1 45.38 240 THR A C 1
ATOM 1763 O O . THR A 1 240 ? -7.223 11.195 -13.594 1 45.38 240 THR A O 1
ATOM 1766 N N . PRO A 1 241 ? -8.086 13.281 -13.734 1 49.53 241 PRO A N 1
ATOM 1767 C CA . PRO A 1 241 ? -7.629 13.617 -12.391 1 49.53 241 PRO A CA 1
ATOM 1768 C C . PRO A 1 241 ? -8.164 12.656 -11.328 1 49.53 241 PRO A C 1
ATOM 1770 O O . PRO A 1 241 ? -9.289 12.164 -11.445 1 49.53 241 PRO A O 1
ATOM 1773 N N . ASP A 1 242 ? -7.465 12.258 -10.43 1 54.97 242 ASP A N 1
ATOM 1774 C CA . ASP A 1 242 ? -7.789 11.391 -9.297 1 54.97 242 ASP A CA 1
ATOM 1775 C C . ASP A 1 242 ? -9.133 11.781 -8.688 1 54.97 242 ASP A C 1
ATOM 1777 O O . ASP A 1 242 ? -9.914 10.906 -8.289 1 54.97 242 ASP A O 1
ATOM 1781 N N . ALA A 1 243 ? -9.367 13.023 -8.617 1 52.91 243 ALA A N 1
ATOM 1782 C CA . ALA A 1 243 ? -10.617 13.484 -8.008 1 52.91 243 ALA A CA 1
ATOM 1783 C C . ALA A 1 243 ? -11.828 12.961 -8.789 1 52.91 243 ALA A C 1
ATOM 1785 O O . ALA A 1 243 ? -12.844 12.602 -8.195 1 52.91 243 ALA A O 1
ATOM 1786 N N . VAL A 1 244 ? -11.688 12.938 -10.117 1 51.69 244 VAL A N 1
ATOM 1787 C CA . VAL A 1 244 ? -12.781 12.477 -10.977 1 51.69 244 VAL A CA 1
ATOM 1788 C C . VAL A 1 244 ? -12.977 10.969 -10.805 1 51.69 244 VAL A C 1
ATOM 1790 O O . VAL A 1 244 ? -14.102 10.492 -10.656 1 51.69 244 VAL A O 1
ATOM 1793 N N . LEU A 1 245 ? -11.883 10.344 -10.766 1 52.19 245 LEU A N 1
ATOM 1794 C CA . LEU A 1 245 ? -11.953 8.898 -10.609 1 52.19 245 LEU A CA 1
ATOM 1795 C C . LEU A 1 245 ? -12.531 8.531 -9.242 1 52.19 245 LEU A C 1
ATOM 1797 O O . LEU A 1 245 ? -13.344 7.602 -9.141 1 52.19 245 LEU A O 1
ATOM 1801 N N . ALA A 1 246 ? -12.133 9.227 -8.234 1 55.56 246 ALA A N 1
ATOM 1802 C CA . ALA A 1 246 ? -12.656 8.977 -6.895 1 55.56 246 ALA A CA 1
ATOM 1803 C C . ALA A 1 246 ? -14.164 9.203 -6.84 1 55.56 246 ALA A C 1
ATOM 1805 O O . ALA A 1 246 ? -14.898 8.453 -6.191 1 55.56 246 ALA A O 1
ATOM 1806 N N . GLU A 1 247 ? -14.609 10.242 -7.512 1 56.19 247 GLU A N 1
ATOM 1807 C CA . GLU A 1 247 ? -16.031 10.547 -7.539 1 56.19 247 GLU A CA 1
ATOM 1808 C C . GLU A 1 247 ? -16.828 9.469 -8.273 1 56.19 247 GLU A C 1
ATOM 1810 O O . GLU A 1 247 ? -17.922 9.094 -7.848 1 56.19 247 GLU A O 1
ATOM 1815 N N . GLN A 1 248 ? -16.312 9.039 -9.328 1 53.09 248 GLN A N 1
ATOM 1816 C CA . GLN A 1 248 ? -16.969 7.965 -10.07 1 53.09 248 GLN A CA 1
ATOM 1817 C C . GLN A 1 248 ? -17.094 6.703 -9.227 1 53.09 248 GLN A C 1
ATOM 1819 O O . GLN A 1 248 ? -18.125 6.043 -9.234 1 53.09 248 GLN A O 1
ATOM 1824 N N . HIS A 1 249 ? -16.125 6.414 -8.562 1 52.69 249 HIS A N 1
ATOM 1825 C CA . HIS A 1 249 ? -16.156 5.242 -7.691 1 52.69 249 HIS A CA 1
ATOM 1826 C C . HIS A 1 249 ? -17.172 5.418 -6.559 1 52.69 249 HIS A C 1
ATOM 1828 O O . HIS A 1 249 ? -17.859 4.469 -6.18 1 52.69 249 HIS A O 1
ATOM 1834 N N . ARG A 1 250 ? -17.141 6.586 -5.961 1 55.81 250 ARG A N 1
ATOM 1835 C CA . ARG A 1 250 ? -18.109 6.895 -4.922 1 55.81 250 ARG A CA 1
ATOM 1836 C C . ARG A 1 250 ? -19.516 6.523 -5.367 1 55.81 250 ARG A C 1
ATOM 1838 O O . ARG A 1 250 ? -20.266 5.891 -4.621 1 55.81 250 ARG A O 1
ATOM 1845 N N . LYS A 1 251 ? -19.938 6.898 -6.523 1 59.5 251 LYS A N 1
ATOM 1846 C CA . LYS A 1 251 ? -21.281 6.664 -7.031 1 59.5 251 LYS A CA 1
ATOM 1847 C C . LYS A 1 251 ? -21.609 5.176 -7.047 1 59.5 251 LYS A C 1
ATOM 1849 O O . LYS A 1 251 ? -22.781 4.789 -6.93 1 59.5 251 LYS A O 1
ATOM 1854 N N . MET A 1 252 ? -20.531 4.375 -7.121 1 52.72 252 MET A N 1
ATOM 1855 C CA . MET A 1 252 ? -20.75 2.938 -7.238 1 52.72 252 MET A CA 1
ATOM 1856 C C . MET A 1 252 ? -20.625 2.254 -5.879 1 52.72 252 MET A C 1
ATOM 1858 O O . MET A 1 252 ? -21.266 1.222 -5.645 1 52.72 252 MET A O 1
ATOM 1862 N N . ALA A 1 253 ? -19.922 2.852 -4.988 1 52.81 253 ALA A N 1
ATOM 1863 C CA . ALA A 1 253 ? -19.5 2.1 -3.809 1 52.81 253 ALA A CA 1
ATOM 1864 C C . ALA A 1 253 ? -20.047 2.723 -2.531 1 52.81 253 ALA A C 1
ATOM 1866 O O . ALA A 1 253 ? -19.922 2.146 -1.447 1 52.81 253 ALA A O 1
ATOM 1867 N N . GLU A 1 254 ? -20.656 3.984 -2.73 1 50.09 254 GLU A N 1
ATOM 1868 C CA . GLU A 1 254 ? -21.25 4.609 -1.555 1 50.09 254 GLU A CA 1
ATOM 1869 C C . GLU A 1 254 ? -22.344 3.729 -0.95 1 50.09 254 GLU A C 1
ATOM 1871 O O . GLU A 1 254 ? -23.188 3.193 -1.671 1 50.09 254 GLU A O 1
ATOM 1876 N N . PRO A 1 255 ? -22.156 3.371 0.273 1 52.72 255 PRO A N 1
ATOM 1877 C CA . PRO A 1 255 ? -23.203 2.555 0.887 1 52.72 255 PRO A CA 1
ATOM 1878 C C . PRO A 1 255 ? -24.609 3.096 0.616 1 52.72 255 PRO A C 1
ATOM 1880 O O . PRO A 1 255 ? -24.828 4.309 0.649 1 52.72 255 PRO A O 1
ATOM 1883 N N . GLY A 1 256 ? -25.562 2.236 0.363 1 58.94 256 GLY A N 1
ATOM 1884 C CA . GLY A 1 256 ? -26.953 2.604 0.114 1 58.94 256 GLY A CA 1
ATOM 1885 C C . GLY A 1 256 ? -27.266 2.762 -1.36 1 58.94 256 GLY A C 1
ATOM 1886 O O . GLY A 1 256 ? -28.438 2.92 -1.734 1 58.94 256 GLY A O 1
ATOM 1887 N N . THR A 1 257 ? -26.359 2.777 -2.254 1 46.41 257 THR A N 1
ATOM 1888 C CA . THR A 1 257 ? -26.578 3.02 -3.676 1 46.41 257 THR A CA 1
ATOM 1889 C C . THR A 1 257 ? -27.203 1.804 -4.344 1 46.41 257 THR A C 1
ATOM 1891 O O . THR A 1 257 ? -27.641 1.877 -5.496 1 46.41 257 THR A O 1
ATOM 1894 N N . ALA A 1 258 ? -27.203 0.646 -3.678 1 47.81 258 ALA A N 1
ATOM 1895 C CA . ALA A 1 258 ? -27.875 -0.499 -4.301 1 47.81 258 ALA A CA 1
ATOM 1896 C C . ALA A 1 258 ? -29.344 -0.207 -4.566 1 47.81 258 ALA A C 1
ATOM 1898 O O . ALA A 1 258 ? -29.938 -0.767 -5.488 1 47.81 258 ALA A O 1
ATOM 1899 N N . GLU A 1 259 ? -29.969 0.624 -3.732 1 46.06 259 GLU A N 1
ATOM 1900 C CA . GLU A 1 259 ? -31.422 0.858 -3.826 1 46.06 259 GLU A CA 1
ATOM 1901 C C . GLU A 1 259 ? -31.734 1.964 -4.828 1 46.06 259 GLU A C 1
ATOM 1903 O O . GLU A 1 259 ? -32.906 2.188 -5.168 1 46.06 259 GLU A O 1
ATOM 1908 N N . SER A 1 260 ? -30.641 2.551 -5.289 1 35.53 260 SER A N 1
ATOM 1909 C CA . SER A 1 260 ? -31.125 3.641 -6.137 1 35.53 260 SER A CA 1
ATOM 1910 C C . SER A 1 260 ? -31.125 3.234 -7.605 1 35.53 260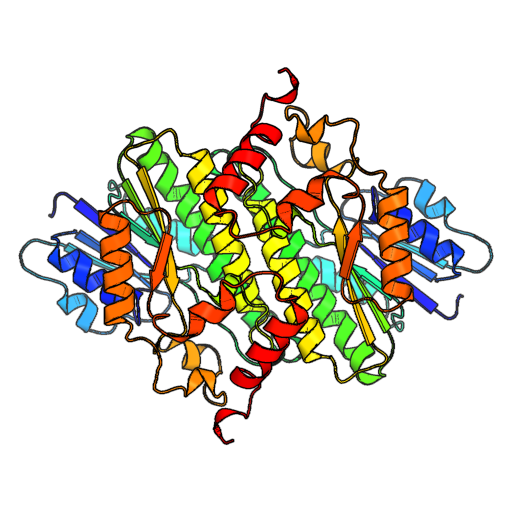 SER A C 1
ATOM 1912 O O . SER A 1 260 ? -30.297 2.438 -8.039 1 35.53 260 SER A O 1
ATOM 1914 N N . MET B 1 1 ? -0.01 30.203 25.062 1 53.25 1 MET B N 1
ATOM 1915 C CA . MET B 1 1 ? -0.269 29.094 24.156 1 53.25 1 MET B CA 1
ATOM 1916 C C . MET B 1 1 ? -1.042 29.562 22.938 1 53.25 1 MET B C 1
ATOM 1918 O O . MET B 1 1 ? -1.835 30.5 23.016 1 53.25 1 MET B O 1
ATOM 1922 N N . ALA B 1 2 ? -0.466 29.188 21.656 1 64.88 2 ALA B N 1
ATOM 1923 C CA . ALA B 1 2 ? -1.122 29.656 20.438 1 64.88 2 ALA B CA 1
ATOM 1924 C C . ALA B 1 2 ? -2.533 29.078 20.328 1 64.88 2 ALA B C 1
ATOM 1926 O O . ALA B 1 2 ? -2.861 28.094 20.984 1 64.88 2 ALA B O 1
ATOM 1927 N N . ASP B 1 3 ? -3.344 29.703 19.641 1 82.12 3 ASP B N 1
ATOM 1928 C CA . ASP B 1 3 ? -4.746 29.359 19.422 1 82.12 3 ASP B CA 1
ATOM 1929 C C . ASP B 1 3 ? -4.871 28.125 18.531 1 82.12 3 ASP B C 1
ATOM 1931 O O . ASP B 1 3 ? -5.863 27.406 18.594 1 82.12 3 ASP B O 1
ATOM 1935 N N . GLN B 1 4 ? -3.766 27.922 17.797 1 94.69 4 GLN B N 1
ATOM 1936 C CA . GLN B 1 4 ? -3.844 26.797 16.859 1 94.69 4 GLN B CA 1
ATOM 1937 C C . GLN B 1 4 ? -2.781 25.75 17.172 1 94.69 4 GLN B C 1
ATOM 1939 O O . GLN B 1 4 ? -1.688 26.078 17.625 1 94.69 4 GLN B O 1
ATOM 1944 N N . PHE B 1 5 ? -3.039 24.516 16.969 1 97.5 5 PHE B N 1
ATOM 1945 C CA . PHE B 1 5 ? -2.197 23.375 17.328 1 97.5 5 PHE B CA 1
ATOM 1946 C C . PHE B 1 5 ? -1.944 22.484 16.125 1 97.5 5 PHE B C 1
ATOM 1948 O O . PHE B 1 5 ? -2.877 22.141 15.391 1 97.5 5 PHE B O 1
ATOM 1955 N N . ALA B 1 6 ? -0.603 22.188 15.883 1 97.62 6 ALA B N 1
ATOM 1956 C CA . ALA B 1 6 ? -0.21 21.359 14.75 1 97.62 6 ALA B CA 1
ATOM 1957 C C . ALA B 1 6 ? 0.55 20.125 15.219 1 97.62 6 ALA B C 1
ATOM 1959 O O . ALA B 1 6 ? 1.372 20.203 16.141 1 97.62 6 ALA B O 1
ATOM 1960 N N . ILE B 1 7 ? 0.251 19 14.656 1 98.12 7 ILE B N 1
ATOM 1961 C CA . ILE B 1 7 ? 1.034 17.766 14.781 1 98.12 7 ILE B CA 1
ATOM 1962 C C . ILE B 1 7 ? 1.814 17.516 13.5 1 98.12 7 ILE B C 1
ATOM 1964 O O . ILE B 1 7 ? 1.236 17.5 12.406 1 98.12 7 ILE B O 1
ATOM 1968 N N . ILE B 1 8 ? 3.107 17.391 13.586 1 97.5 8 ILE B N 1
ATOM 1969 C CA . ILE B 1 8 ? 3.963 17.094 12.438 1 97.5 8 ILE B CA 1
ATOM 1970 C C . ILE B 1 8 ? 4.77 15.828 12.695 1 97.5 8 ILE B C 1
ATOM 1972 O O . ILE B 1 8 ? 5.555 15.773 13.648 1 97.5 8 ILE B O 1
ATOM 1976 N N . THR B 1 9 ? 4.551 14.805 11.898 1 97.31 9 THR B N 1
ATOM 1977 C CA . THR B 1 9 ? 5.305 13.57 12.039 1 97.31 9 THR B CA 1
ATOM 1978 C C . THR B 1 9 ? 6.484 13.539 11.062 1 97.31 9 THR B C 1
ATOM 1980 O O . THR B 1 9 ? 6.496 14.273 10.078 1 97.31 9 THR B O 1
ATOM 1983 N N . GLY B 1 10 ? 7.48 12.625 11.344 1 92.06 10 GLY B N 1
ATOM 1984 C CA . GLY B 1 10 ? 8.711 12.688 10.57 1 92.06 10 GLY B CA 1
ATOM 1985 C C . GLY B 1 10 ? 9.43 14.016 10.695 1 92.06 10 GLY B C 1
ATOM 1986 O O . GLY B 1 10 ? 9.984 14.523 9.711 1 92.06 10 GLY B O 1
ATOM 1987 N N . ALA B 1 11 ? 9.422 14.602 11.797 1 92 11 ALA B N 1
ATOM 1988 C CA . ALA B 1 11 ? 9.773 16.016 11.961 1 92 11 ALA B CA 1
ATOM 1989 C C . ALA B 1 11 ? 11.242 16.172 12.336 1 92 11 ALA B C 1
ATOM 1991 O O . ALA B 1 11 ? 11.742 17.281 12.461 1 92 11 ALA B O 1
ATOM 1992 N N . SER B 1 12 ? 11.953 15.078 12.469 1 86.56 12 SER B N 1
ATOM 1993 C CA . SER B 1 12 ? 13.336 15.195 12.93 1 86.56 12 SER B CA 1
ATOM 1994 C C . SER B 1 12 ? 14.273 15.57 11.789 1 86.56 12 SER B C 1
ATOM 1996 O O . SER B 1 12 ? 15.414 15.977 12.023 1 86.56 12 SER B O 1
ATOM 1998 N N . SER B 1 13 ? 13.789 15.422 10.531 1 80.56 13 SER B N 1
ATOM 1999 C CA . SER B 1 13 ? 14.648 15.742 9.391 1 80.56 13 SER B CA 1
ATOM 2000 C C . SER B 1 13 ? 13.82 16.016 8.141 1 80.56 13 SER B C 1
ATOM 2002 O O . SER B 1 13 ? 12.594 15.891 8.156 1 80.56 13 SER B O 1
ATOM 2004 N N . GLY B 1 14 ? 14.469 16.578 7.176 1 82.12 14 GLY B N 1
ATOM 2005 C CA . GLY B 1 14 ? 13.922 16.656 5.832 1 82.12 14 GLY B CA 1
ATOM 2006 C C . GLY B 1 14 ? 12.719 17.578 5.734 1 82.12 14 GLY B C 1
ATOM 2007 O O . GLY B 1 14 ? 12.734 18.688 6.262 1 82.12 14 GLY B O 1
ATOM 2008 N N . ILE B 1 15 ? 11.766 17.125 5.035 1 84.88 15 ILE B N 1
ATOM 2009 C CA . ILE B 1 15 ? 10.555 17.891 4.754 1 84.88 15 ILE B CA 1
ATOM 2010 C C . ILE B 1 15 ? 9.82 18.188 6.059 1 84.88 15 ILE B C 1
ATOM 2012 O O . ILE B 1 15 ? 9.359 19.312 6.273 1 84.88 15 ILE B O 1
ATOM 2016 N N . GLY B 1 16 ? 9.812 17.219 6.965 1 90.81 16 GLY B N 1
ATOM 2017 C CA . GLY B 1 16 ? 9.109 17.375 8.227 1 90.81 16 GLY B CA 1
ATOM 2018 C C . GLY B 1 16 ? 9.703 18.469 9.102 1 90.81 16 GLY B C 1
ATOM 2019 O O . GLY B 1 16 ? 8.969 19.234 9.734 1 90.81 16 GLY B O 1
ATOM 2020 N N . ALA B 1 17 ? 11 18.5 9.117 1 89.19 17 ALA B N 1
ATOM 2021 C CA . ALA B 1 17 ? 11.672 19.547 9.898 1 89.19 17 ALA B CA 1
ATOM 2022 C C . ALA B 1 17 ? 11.367 20.922 9.344 1 89.19 17 ALA B C 1
ATOM 2024 O O . ALA B 1 17 ? 11.164 21.875 10.102 1 89.19 17 ALA B O 1
ATOM 2025 N N . GLU B 1 18 ? 11.305 21.016 8.047 1 88.94 18 GLU B N 1
ATOM 2026 C CA . GLU B 1 18 ? 11.016 22.297 7.402 1 88.94 18 GLU B CA 1
ATOM 2027 C C . GLU B 1 18 ? 9.555 22.703 7.594 1 88.94 18 GLU B C 1
ATOM 2029 O O . GLU B 1 18 ? 9.242 23.875 7.766 1 88.94 18 GLU B O 1
ATOM 2034 N N . LEU B 1 19 ? 8.695 21.75 7.562 1 92.88 19 LEU B N 1
ATOM 2035 C CA . LEU B 1 19 ? 7.289 22.031 7.844 1 92.88 19 LEU B CA 1
ATOM 2036 C C . LEU B 1 19 ? 7.109 22.547 9.266 1 92.88 19 LEU B C 1
ATOM 2038 O O . LEU B 1 19 ? 6.281 23.438 9.5 1 92.88 19 LEU B O 1
ATOM 2042 N N . ALA B 1 20 ? 7.883 22.016 10.172 1 93.38 20 ALA B N 1
ATOM 2043 C CA . ALA B 1 20 ? 7.836 22.469 11.562 1 93.38 20 ALA B CA 1
ATOM 2044 C C . ALA B 1 20 ? 8.211 23.938 11.672 1 93.38 20 ALA B C 1
ATOM 2046 O O . ALA B 1 20 ? 7.562 24.703 12.398 1 93.38 20 ALA B O 1
ATOM 2047 N N . LYS B 1 21 ? 9.211 24.344 10.945 1 92 21 LYS B N 1
ATOM 2048 C CA . LYS B 1 21 ? 9.641 25.734 10.945 1 92 21 LYS B CA 1
ATOM 2049 C C . LYS B 1 21 ? 8.539 26.656 10.414 1 92 21 LYS B C 1
ATOM 2051 O O . LYS B 1 21 ? 8.289 27.719 10.969 1 92 21 LYS B O 1
ATOM 2056 N N . LEU B 1 22 ? 7.922 26.25 9.359 1 93.12 22 LEU B N 1
ATOM 2057 C CA . LEU B 1 22 ? 6.859 27.031 8.742 1 93.12 22 LEU B CA 1
ATOM 2058 C C . LEU B 1 22 ? 5.66 27.156 9.672 1 93.12 22 LEU B C 1
ATOM 2060 O O . LEU B 1 22 ? 5.066 28.219 9.789 1 93.12 22 LEU B O 1
ATOM 2064 N N . ALA B 1 23 ? 5.34 26.078 10.359 1 94.81 23 ALA B N 1
ATOM 2065 C CA . ALA B 1 23 ? 4.227 26.078 11.305 1 94.81 23 ALA B CA 1
ATOM 2066 C C . ALA B 1 23 ? 4.516 27 12.484 1 94.81 23 ALA B C 1
ATOM 2068 O O . ALA B 1 23 ? 3.633 27.734 12.945 1 94.81 23 ALA B O 1
ATOM 2069 N N . ALA B 1 24 ? 5.73 26.938 12.969 1 93 24 ALA B N 1
ATOM 2070 C CA . ALA B 1 24 ? 6.137 27.828 14.062 1 93 24 ALA B CA 1
ATOM 2071 C C . ALA B 1 24 ? 6.023 29.297 13.641 1 93 24 ALA B C 1
ATOM 2073 O O . ALA B 1 24 ? 5.527 30.125 14.406 1 93 24 ALA B O 1
ATOM 2074 N N . LYS B 1 25 ? 6.434 29.547 12.453 1 91.44 25 LYS B N 1
ATOM 2075 C CA . LYS B 1 25 ? 6.363 30.906 11.914 1 91.44 25 LYS B CA 1
ATOM 2076 C C . LYS B 1 25 ? 4.918 31.391 11.844 1 91.44 25 LYS B C 1
ATOM 2078 O O . LYS B 1 25 ? 4.648 32.562 12.047 1 91.44 25 LYS B O 1
ATOM 2083 N N . ASP B 1 26 ? 4.055 30.531 11.586 1 93.25 26 ASP B N 1
ATOM 2084 C CA . ASP B 1 26 ? 2.641 30.875 11.477 1 93.25 26 ASP B CA 1
ATOM 2085 C C . ASP B 1 26 ? 1.942 30.75 12.836 1 93.25 26 ASP B C 1
ATOM 2087 O O . ASP B 1 26 ? 0.714 30.672 12.898 1 93.25 26 ASP B O 1
ATOM 2091 N N . ASN B 1 27 ? 2.703 30.578 13.93 1 93.06 27 ASN B N 1
ATOM 2092 C CA . ASN B 1 27 ? 2.279 30.703 15.32 1 93.06 27 ASN B CA 1
ATOM 2093 C C . ASN B 1 27 ? 1.438 29.516 15.758 1 93.06 27 ASN B C 1
ATOM 2095 O O . ASN B 1 27 ? 0.464 29.672 16.5 1 93.06 27 ASN B O 1
ATOM 2099 N N . TYR B 1 28 ? 1.742 28.297 15.25 1 95.06 28 TYR B N 1
ATOM 2100 C CA . TYR B 1 28 ? 1.158 27.062 15.773 1 95.06 28 TYR B CA 1
ATOM 2101 C C . TYR B 1 28 ? 1.925 26.578 17 1 95.06 28 TYR B C 1
ATOM 2103 O O . TYR B 1 28 ? 3.158 26.609 17.016 1 95.06 28 TYR B O 1
ATOM 2111 N N . ASP B 1 29 ? 1.187 26.203 18.031 1 95.25 29 ASP B N 1
ATOM 2112 C CA . ASP B 1 29 ? 1.809 25.266 18.953 1 95.25 29 ASP B CA 1
ATOM 2113 C C . ASP B 1 29 ? 2.131 23.938 18.25 1 95.25 29 ASP B C 1
ATOM 2115 O O . ASP B 1 29 ? 1.39 23.516 17.359 1 95.25 29 ASP B O 1
ATOM 2119 N N . LEU B 1 30 ? 3.25 23.312 18.672 1 95.88 30 LEU B N 1
ATOM 2120 C CA . LEU B 1 30 ? 3.715 22.172 17.875 1 95.88 30 LEU B CA 1
ATOM 2121 C C . LEU B 1 30 ? 3.883 20.938 18.734 1 95.88 30 LEU B C 1
ATOM 2123 O O . LEU B 1 30 ? 4.422 21 19.844 1 95.88 30 LEU B O 1
ATOM 2127 N N . LEU B 1 31 ? 3.393 19.812 18.297 1 96.69 31 LEU B N 1
ATOM 2128 C CA . LEU B 1 31 ? 3.85 18.469 18.672 1 96.69 31 LEU B CA 1
ATOM 2129 C C . LEU B 1 31 ? 4.633 17.828 17.531 1 96.69 31 LEU B C 1
ATOM 2131 O O . LEU B 1 31 ? 4.059 17.469 16.5 1 96.69 31 LEU B O 1
ATOM 2135 N N . LEU B 1 32 ? 5.941 17.766 17.688 1 96.31 32 LEU B N 1
ATOM 2136 C CA . LEU B 1 32 ? 6.855 17.203 16.703 1 96.31 32 LEU B CA 1
ATOM 2137 C C . LEU B 1 32 ? 7.164 15.734 17.016 1 96.31 32 LEU B C 1
ATOM 2139 O O . LEU B 1 32 ? 7.617 15.422 18.125 1 96.31 32 LEU B O 1
ATOM 2143 N N . VAL B 1 33 ? 6.934 14.859 16.031 1 97.06 33 VAL B N 1
ATOM 2144 C CA . VAL B 1 33 ? 7.027 13.43 16.281 1 97.06 33 VAL B CA 1
ATOM 2145 C C . VAL B 1 33 ? 7.992 12.789 15.289 1 97.06 33 VAL B C 1
ATOM 2147 O O . VAL B 1 33 ? 7.957 13.094 14.094 1 97.06 33 VAL B O 1
ATOM 2150 N N . ALA B 1 34 ? 8.852 11.969 15.742 1 94.5 34 ALA B N 1
ATOM 2151 C CA . ALA B 1 34 ? 9.773 11.203 14.906 1 94.5 34 ALA B CA 1
ATOM 2152 C C . ALA B 1 34 ? 10.203 9.914 15.594 1 94.5 34 ALA B C 1
ATOM 2154 O O . ALA B 1 34 ? 9.922 9.711 16.781 1 94.5 34 ALA B O 1
ATOM 2155 N N . ASP B 1 35 ? 10.797 9.023 14.812 1 93.19 35 ASP B N 1
ATOM 2156 C CA . ASP B 1 35 ? 11.305 7.785 15.398 1 93.19 35 ASP B CA 1
ATOM 2157 C C . ASP B 1 35 ? 12.797 7.887 15.688 1 93.19 35 ASP B C 1
ATOM 2159 O O . ASP B 1 35 ? 13.43 6.902 16.078 1 93.19 35 ASP B O 1
ATOM 2163 N N . THR B 1 36 ? 13.367 9 15.359 1 88.94 36 THR B N 1
ATOM 2164 C CA . THR B 1 36 ? 14.766 9.289 15.664 1 88.94 36 THR B CA 1
ATOM 2165 C C . THR B 1 36 ? 14.867 10.492 16.594 1 88.94 36 THR B C 1
ATOM 2167 O O . THR B 1 36 ? 13.953 11.312 16.672 1 88.94 36 THR B O 1
ATOM 2170 N N . PRO B 1 37 ? 15.953 10.609 17.266 1 88.06 37 PRO B N 1
ATOM 2171 C CA . PRO B 1 37 ? 16.109 11.719 18.219 1 88.06 37 PRO B CA 1
ATOM 2172 C C . PRO B 1 37 ? 16.094 13.086 17.531 1 88.06 37 PRO B C 1
ATOM 2174 O O . PRO B 1 37 ? 16.547 13.211 16.375 1 88.06 37 PRO B O 1
ATOM 2177 N N . PHE B 1 38 ? 15.531 14.047 18.156 1 88.12 38 PHE B N 1
ATOM 2178 C CA . PHE B 1 38 ? 15.531 15.43 17.688 1 88.12 38 PHE B CA 1
ATOM 2179 C C . PHE B 1 38 ? 16.844 16.125 18.062 1 88.12 38 PHE B C 1
ATOM 2181 O O . PHE B 1 38 ? 17.375 15.906 19.156 1 88.12 38 PHE B O 1
ATOM 2188 N N . ALA B 1 39 ? 17.344 16.609 16.953 1 72.38 39 ALA B N 1
ATOM 2189 C CA . ALA B 1 39 ? 18.516 17.438 17.281 1 72.38 39 ALA B CA 1
ATOM 2190 C C . ALA B 1 39 ? 18.125 18.609 18.172 1 72.38 39 ALA B C 1
ATOM 2192 O O . ALA B 1 39 ? 16.938 18.891 18.344 1 72.38 39 ALA B O 1
ATOM 2193 N N . ASP B 1 40 ? 18.984 19.188 18.797 1 61.06 40 ASP B N 1
ATOM 2194 C CA . ASP B 1 40 ? 18.812 20.312 19.719 1 61.06 40 ASP B CA 1
ATOM 2195 C C . ASP B 1 40 ? 18.016 21.438 19.062 1 61.06 40 ASP B C 1
ATOM 2197 O O . ASP B 1 40 ? 17.328 22.188 19.75 1 61.06 40 ASP B O 1
ATOM 2201 N N . GLY B 1 41 ? 17.859 21.438 17.734 1 57.16 41 GLY B N 1
ATOM 2202 C CA . GLY B 1 41 ? 17.219 22.547 17.016 1 57.16 41 GLY B CA 1
ATOM 2203 C C . GLY B 1 41 ? 15.711 22.531 17.125 1 57.16 41 GLY B C 1
ATOM 2204 O O . GLY B 1 41 ? 15.055 23.547 16.875 1 57.16 41 GLY B O 1
ATOM 2205 N N . ALA B 1 42 ? 15.055 21.359 17.391 1 61.41 42 ALA B N 1
ATOM 2206 C CA . ALA B 1 42 ? 13.602 21.406 17.578 1 61.41 42 ALA B CA 1
ATOM 2207 C C . ALA B 1 42 ? 13.219 22.391 18.672 1 61.41 42 ALA B C 1
ATOM 2209 O O . ALA B 1 42 ? 12.203 23.078 18.578 1 61.41 42 ALA B O 1
ATOM 2210 N N . ALA B 1 43 ? 14.125 22.453 19.578 1 59.66 43 ALA B N 1
ATOM 2211 C CA . ALA B 1 43 ? 13.969 23.391 20.672 1 59.66 43 ALA B CA 1
ATOM 2212 C C . ALA B 1 43 ? 14.102 24.828 20.188 1 59.66 43 ALA B C 1
ATOM 2214 O O . ALA B 1 43 ? 13.547 25.75 20.797 1 59.66 43 ALA B O 1
ATOM 2215 N N . ASP B 1 44 ? 14.812 24.906 19.078 1 66.62 44 ASP B N 1
ATOM 2216 C CA . ASP B 1 44 ? 15.047 26.25 18.594 1 66.62 44 ASP B CA 1
ATOM 2217 C C . ASP B 1 44 ? 13.805 26.828 17.922 1 66.62 44 ASP B C 1
ATOM 2219 O O . ASP B 1 44 ? 13.742 28.016 17.625 1 66.62 44 ASP B O 1
ATOM 2223 N N . LEU B 1 45 ? 12.922 25.938 17.734 1 75.88 45 LEU B N 1
ATOM 2224 C CA . LEU B 1 45 ? 11.68 26.422 17.141 1 75.88 45 LEU B CA 1
ATOM 2225 C C . LEU B 1 45 ? 10.836 27.156 18.156 1 75.88 45 LEU B C 1
ATOM 2227 O O . LEU B 1 45 ? 9.859 27.828 17.797 1 75.88 45 LEU B O 1
ATOM 2231 N N . GLN B 1 46 ? 11.398 26.969 19.391 1 65.19 46 GLN B N 1
ATOM 2232 C CA . GLN B 1 46 ? 10.672 27.641 20.469 1 65.19 46 GLN B CA 1
ATOM 2233 C C . GLN B 1 46 ? 10.812 29.156 20.359 1 65.19 46 GLN B C 1
ATOM 2235 O O . GLN B 1 46 ? 11.93 29.672 20.297 1 65.19 46 GLN B O 1
ATOM 2240 N N . GLY B 1 47 ? 9.953 29.719 19.453 1 60.38 47 GLY B N 1
ATOM 2241 C CA . GLY B 1 47 ? 9.891 31.156 19.406 1 60.38 47 GLY B CA 1
ATOM 2242 C C . GLY B 1 47 ? 8.898 31.75 20.391 1 60.38 47 GLY B C 1
ATOM 2243 O O . GLY B 1 47 ? 8.227 31.016 21.125 1 60.38 47 GLY B O 1
ATOM 2244 N N . ASP B 1 48 ? 8.82 33.094 20.406 1 64.5 48 ASP B N 1
ATOM 2245 C CA . ASP B 1 48 ? 7.965 33.844 21.328 1 64.5 48 ASP B CA 1
ATOM 2246 C C . ASP B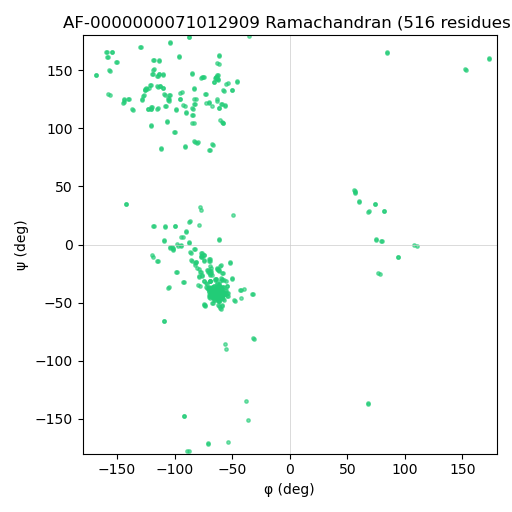 1 48 ? 6.496 33.469 21.125 1 64.5 48 ASP B C 1
ATOM 2248 O O . ASP B 1 48 ? 5.949 33.656 20.031 1 64.5 48 ASP B O 1
ATOM 2252 N N . GLY B 1 49 ? 5.926 32.75 22.016 1 81 49 GLY B N 1
ATOM 2253 C CA . GLY B 1 49 ? 4.484 32.656 22.188 1 81 49 GLY B CA 1
ATOM 2254 C C . GLY B 1 49 ? 3.912 31.328 21.75 1 81 49 GLY B C 1
ATOM 2255 O O . GLY B 1 49 ? 2.693 31.125 21.766 1 81 49 GLY B O 1
ATOM 2256 N N . ILE B 1 50 ? 4.926 30.391 21.219 1 87.81 50 ILE B N 1
ATOM 2257 C CA . ILE B 1 50 ? 4.32 29.094 20.875 1 87.81 50 ILE B CA 1
ATOM 2258 C C . ILE B 1 50 ? 4.961 28 21.719 1 87.81 50 ILE B C 1
ATOM 2260 O O . ILE B 1 50 ? 6.117 28.109 22.125 1 87.81 50 ILE B O 1
ATOM 2264 N N . ALA B 1 51 ? 4.266 26.969 22.031 1 90.75 51 ALA B N 1
ATOM 2265 C CA . ALA B 1 51 ? 4.746 25.781 22.734 1 90.75 51 ALA B CA 1
ATOM 2266 C C . ALA B 1 51 ? 5.168 24.703 21.75 1 90.75 51 ALA B C 1
ATOM 2268 O O . ALA B 1 51 ? 4.473 24.453 20.75 1 90.75 51 ALA B O 1
ATOM 2269 N N . VAL B 1 52 ? 6.391 24.125 21.953 1 92.62 52 VAL B N 1
ATOM 2270 C CA . VAL B 1 52 ? 6.887 23.047 21.109 1 92.62 52 VAL B CA 1
ATOM 2271 C C . VAL B 1 52 ? 7.152 21.812 21.953 1 92.62 52 VAL B C 1
ATOM 2273 O O . VAL B 1 52 ? 7.93 21.859 22.922 1 92.62 52 VAL B O 1
ATOM 2276 N N . GLN B 1 53 ? 6.516 20.797 21.719 1 93 53 GLN B N 1
ATOM 2277 C CA . GLN B 1 53 ? 6.727 19.5 22.344 1 93 53 GLN B CA 1
ATOM 2278 C C . GLN B 1 53 ? 7.262 18.469 21.344 1 93 53 GLN B C 1
ATOM 2280 O O . GLN B 1 53 ? 6.82 18.438 20.188 1 93 53 GLN B O 1
ATOM 2285 N N . THR B 1 54 ? 8.258 17.688 21.766 1 94.69 54 THR B N 1
ATOM 2286 C CA . THR B 1 54 ? 8.781 16.609 20.922 1 94.69 54 THR B CA 1
ATOM 2287 C C . THR B 1 54 ? 8.422 15.25 21.484 1 94.69 54 THR B C 1
ATOM 2289 O O . THR B 1 54 ? 8.273 15.094 22.703 1 94.69 54 THR B O 1
ATOM 2292 N N . LEU B 1 55 ? 8.195 14.297 20.609 1 96 55 LEU B N 1
ATOM 2293 C CA . LEU B 1 55 ? 7.914 12.914 20.984 1 96 55 LEU B CA 1
ATOM 2294 C C . LEU B 1 55 ? 8.68 11.945 20.078 1 96 55 LEU B C 1
ATOM 2296 O O . LEU B 1 55 ? 8.547 11.984 18.859 1 96 55 LEU B O 1
ATOM 2300 N N . GLU B 1 56 ? 9.57 11.188 20.688 1 96.38 56 GLU B N 1
ATOM 2301 C CA . GLU B 1 56 ? 10.242 10.102 19.984 1 96.38 56 GLU B CA 1
ATOM 2302 C C . GLU B 1 56 ? 9.469 8.797 20.109 1 96.38 56 GLU B C 1
ATOM 2304 O O . GLU B 1 56 ? 9.375 8.227 21.203 1 96.38 56 GLU B O 1
ATOM 2309 N N . VAL B 1 57 ? 8.922 8.305 18.984 1 97.12 57 VAL B N 1
ATOM 2310 C CA . VAL B 1 57 ? 8.078 7.113 19.016 1 97.12 57 VAL B CA 1
ATOM 2311 C C . VAL B 1 57 ? 8.078 6.445 17.641 1 97.12 57 VAL B C 1
ATOM 2313 O O . VAL B 1 57 ? 8.242 7.117 16.609 1 97.12 57 VAL B O 1
ATOM 2316 N N . ASP B 1 58 ? 7.934 5.191 17.609 1 97.19 58 ASP B N 1
ATOM 2317 C CA . ASP B 1 58 ? 7.832 4.422 16.375 1 97.19 58 ASP B CA 1
ATOM 2318 C C . ASP B 1 58 ? 6.395 4.414 15.852 1 97.19 58 ASP B C 1
ATOM 2320 O O . ASP B 1 58 ? 5.523 3.76 16.422 1 97.19 58 ASP B O 1
ATOM 2324 N N . LEU B 1 59 ? 6.191 5.074 14.758 1 97.19 59 LEU B N 1
ATOM 2325 C CA . LEU B 1 59 ? 4.848 5.234 14.219 1 97.19 59 LEU B CA 1
ATOM 2326 C C . LEU B 1 59 ? 4.477 4.062 13.32 1 97.19 59 LEU B C 1
ATOM 2328 O O . LEU B 1 59 ? 3.391 4.035 12.742 1 97.19 59 LEU B O 1
ATOM 2332 N N . SER B 1 60 ? 5.379 3.074 13.188 1 96.88 60 SER B N 1
ATOM 2333 C CA . SER B 1 60 ? 5.035 1.858 12.461 1 96.88 60 SER B CA 1
ATOM 2334 C C . SER B 1 60 ? 4.105 0.965 13.273 1 96.88 60 SER B C 1
ATOM 2336 O O . SER B 1 60 ? 3.58 -0.025 12.766 1 96.88 60 SER B O 1
ATOM 2338 N N . THR B 1 61 ? 3.873 1.269 14.539 1 96.75 61 THR B N 1
ATOM 2339 C CA . THR B 1 61 ? 3.014 0.475 15.414 1 96.75 61 THR B CA 1
ATOM 2340 C C . THR B 1 61 ? 1.768 1.263 15.805 1 96.75 61 THR B C 1
ATOM 2342 O O . THR B 1 61 ? 1.827 2.48 15.984 1 96.75 61 THR B O 1
ATOM 2345 N N . LEU B 1 62 ? 0.641 0.537 15.969 1 97.44 62 LEU B N 1
ATOM 2346 C CA . LEU B 1 62 ? -0.572 1.188 16.453 1 97.44 62 LEU B CA 1
ATOM 2347 C C . LEU B 1 62 ? -0.343 1.813 17.828 1 97.44 62 LEU B C 1
ATOM 2349 O O . LEU B 1 62 ? -0.824 2.916 18.094 1 97.44 62 LEU B O 1
ATOM 2353 N N . ASP B 1 63 ? 0.409 1.146 18.625 1 97.62 63 ASP B N 1
ATOM 2354 C CA . ASP B 1 63 ? 0.734 1.657 19.953 1 97.62 63 ASP B CA 1
ATOM 2355 C C . ASP B 1 63 ? 1.477 2.988 19.859 1 97.62 63 ASP B C 1
ATOM 2357 O O . ASP B 1 63 ? 1.239 3.895 20.656 1 97.62 63 ASP B O 1
ATOM 2361 N N . GLY B 1 64 ? 2.43 3.1 18.938 1 98 64 GLY B N 1
ATOM 2362 C CA . GLY B 1 64 ? 3.139 4.355 18.734 1 98 64 GLY B CA 1
ATOM 2363 C C . GLY B 1 64 ? 2.223 5.508 18.375 1 98 64 GLY B C 1
ATOM 2364 O O . GLY B 1 64 ? 2.379 6.617 18.875 1 98 64 GLY B O 1
ATOM 2365 N N . VAL B 1 65 ? 1.216 5.262 17.516 1 98.38 65 VAL B N 1
ATOM 2366 C CA . VAL B 1 65 ? 0.251 6.285 17.125 1 98.38 65 VAL B CA 1
ATOM 2367 C C . VAL B 1 65 ? -0.634 6.641 18.312 1 98.38 65 VAL B C 1
ATOM 2369 O O . VAL B 1 65 ? -0.933 7.812 18.547 1 98.38 65 VAL B O 1
ATOM 2372 N N . ASP B 1 66 ? -1.028 5.594 19.094 1 98.31 66 ASP B N 1
ATOM 2373 C CA . ASP B 1 66 ? -1.836 5.848 20.281 1 98.31 66 ASP B CA 1
ATOM 2374 C C . ASP B 1 66 ? -1.083 6.727 21.266 1 98.31 66 ASP B C 1
ATOM 2376 O O . ASP B 1 66 ? -1.676 7.602 21.906 1 98.31 66 ASP B O 1
ATOM 2380 N N . ARG B 1 67 ? 0.183 6.492 21.422 1 98.19 67 ARG B N 1
ATOM 2381 C CA . ARG B 1 67 ? 1.005 7.32 22.312 1 98.19 67 ARG B CA 1
ATOM 2382 C C . ARG B 1 67 ? 1.059 8.758 21.812 1 98.19 67 ARG B C 1
ATOM 2384 O O . ARG B 1 67 ? 1.018 9.703 22.609 1 98.19 67 ARG B O 1
ATOM 2391 N N . LEU B 1 68 ? 1.165 8.945 20.484 1 98.31 68 LEU B N 1
ATOM 2392 C CA . LEU B 1 68 ? 1.128 10.273 19.875 1 98.31 68 LEU B CA 1
ATOM 2393 C C . LEU B 1 68 ? -0.181 10.984 20.203 1 98.31 68 LEU B C 1
ATOM 2395 O O . LEU B 1 68 ? -0.173 12.133 20.641 1 98.31 68 LEU B O 1
ATOM 2399 N N . ILE B 1 69 ? -1.298 10.281 20.062 1 98.31 69 ILE B N 1
ATOM 2400 C CA . ILE B 1 69 ? -2.615 10.859 20.328 1 98.31 69 ILE B CA 1
ATOM 2401 C C . ILE B 1 69 ? -2.746 11.203 21.797 1 98.31 69 ILE B C 1
ATOM 2403 O O . ILE B 1 69 ? -3.254 12.266 22.156 1 98.31 69 ILE B O 1
ATOM 2407 N N . ALA B 1 70 ? -2.283 10.289 22.609 1 98.19 70 ALA B N 1
ATOM 2408 C CA . ALA B 1 70 ? -2.324 10.531 24.047 1 98.19 70 ALA B CA 1
ATOM 2409 C C . ALA B 1 70 ? -1.51 11.766 24.422 1 98.19 70 ALA B C 1
ATOM 2411 O O . ALA B 1 70 ? -1.923 12.555 25.281 1 98.19 70 ALA B O 1
ATOM 2412 N N . THR B 1 71 ? -0.369 11.969 23.812 1 97.75 71 THR B N 1
ATOM 2413 C CA . THR B 1 71 ? 0.513 13.102 24.078 1 97.75 71 THR B CA 1
ATOM 2414 C C . THR B 1 71 ? -0.153 14.414 23.656 1 97.75 71 THR B C 1
ATOM 2416 O O . THR B 1 71 ? 0.043 15.445 24.312 1 97.75 71 THR B O 1
ATOM 2419 N N . ALA B 1 72 ? -0.949 14.383 22.547 1 96.62 72 ALA B N 1
ATOM 2420 C CA . ALA B 1 72 ? -1.69 15.562 22.109 1 96.62 72 ALA B CA 1
ATOM 2421 C C . ALA B 1 72 ? -2.709 15.984 23.172 1 96.62 72 ALA B C 1
ATOM 2423 O O . ALA B 1 72 ? -3.195 17.125 23.156 1 96.62 72 ALA B O 1
ATOM 2424 N N . GLY B 1 73 ? -3.152 15.07 24.109 1 94 73 GLY B N 1
ATOM 2425 C CA . GLY B 1 73 ? -3.893 15.375 25.328 1 94 73 GLY B CA 1
ATOM 2426 C C . GLY B 1 73 ? -5.297 15.875 25.047 1 94 73 GLY B C 1
ATOM 2427 O O . GLY B 1 73 ? -5.801 16.75 25.766 1 94 73 GLY B O 1
ATOM 2428 N N . GLY B 1 74 ? -5.875 15.469 23.969 1 93.31 74 GLY B N 1
ATOM 2429 C CA . GLY B 1 74 ? -7.238 15.883 23.672 1 93.31 74 GLY B CA 1
ATOM 2430 C C . GLY B 1 74 ? -7.324 17.281 23.094 1 93.31 74 GLY B C 1
ATOM 2431 O O . GLY B 1 74 ? -8.422 17.797 22.844 1 93.31 74 GLY B O 1
ATOM 2432 N N . ARG B 1 75 ? -6.188 17.906 22.875 1 95.38 75 ARG B N 1
ATOM 2433 C CA . ARG B 1 75 ? -6.188 19.219 22.25 1 95.38 75 ARG B CA 1
ATOM 2434 C C . ARG B 1 75 ? -6.766 19.156 20.844 1 95.38 75 ARG B C 1
ATOM 2436 O O . ARG B 1 75 ? -6.523 18.188 20.109 1 95.38 75 ARG B O 1
ATOM 2443 N N . GLN B 1 76 ? -7.496 20.172 20.516 1 96.25 76 GLN B N 1
ATOM 2444 C CA . GLN B 1 76 ? -7.984 20.281 19.156 1 96.25 76 GLN B CA 1
ATOM 2445 C C . GLN B 1 76 ? -6.828 20.422 18.156 1 96.25 76 GLN B C 1
ATOM 2447 O O . GLN B 1 76 ? -5.996 21.312 18.297 1 96.25 76 GLN B O 1
ATOM 2452 N N . VAL B 1 77 ? -6.785 19.531 17.203 1 98 77 VAL B N 1
ATOM 2453 C CA . VAL B 1 77 ? -5.75 19.578 16.188 1 98 77 VAL B CA 1
ATOM 2454 C C . VAL B 1 77 ? -6.234 20.406 14.992 1 98 77 VAL B C 1
ATOM 2456 O O . VAL B 1 77 ? -7.203 20.047 14.328 1 98 77 VAL B O 1
ATOM 2459 N N . ASP B 1 78 ? -5.523 21.484 14.711 1 97.88 78 ASP B N 1
ATOM 2460 C CA . ASP B 1 78 ? -5.906 22.359 13.609 1 97.88 78 ASP B CA 1
ATOM 2461 C C . ASP B 1 78 ? -5.203 21.953 12.32 1 97.88 78 ASP B C 1
ATOM 2463 O O . ASP B 1 78 ? -5.723 22.188 11.219 1 97.88 78 ASP B O 1
ATOM 2467 N N . LEU B 1 79 ? -4.004 21.438 12.469 1 97.94 79 LEU B N 1
ATOM 2468 C CA . LEU B 1 79 ? -3.172 21.031 11.344 1 97.94 79 LEU B CA 1
ATOM 2469 C C . LEU B 1 79 ? -2.445 19.734 11.633 1 97.94 79 LEU B C 1
ATOM 2471 O O . LEU B 1 79 ? -1.824 19.578 12.688 1 97.94 79 LEU B O 1
ATOM 2475 N N . LEU B 1 80 ? -2.6 18.75 10.789 1 98.31 80 LEU B N 1
ATOM 2476 C CA . LEU B 1 80 ? -1.821 17.516 10.812 1 98.31 80 LEU B CA 1
ATOM 2477 C C . LEU B 1 80 ? -0.956 17.391 9.562 1 98.31 80 LEU B C 1
ATOM 2479 O O . LEU B 1 80 ? -1.47 17.422 8.445 1 98.31 80 LEU B O 1
ATOM 2483 N N . CYS B 1 81 ? 0.305 17.375 9.75 1 97.56 81 CYS B N 1
ATOM 2484 C CA . CYS B 1 81 ? 1.215 16.953 8.688 1 97.56 81 CYS B CA 1
ATOM 2485 C C . CYS B 1 81 ? 1.67 15.523 8.906 1 97.56 81 CYS B C 1
ATOM 2487 O O . CYS B 1 81 ? 2.594 15.266 9.68 1 97.56 81 CYS B O 1
ATOM 2489 N N . ALA B 1 82 ? 1.013 14.617 8.242 1 97.19 82 ALA B N 1
ATOM 2490 C CA . ALA B 1 82 ? 1.409 13.211 8.234 1 97.19 82 ALA B CA 1
ATOM 2491 C C . ALA B 1 82 ? 2.516 12.961 7.219 1 97.19 82 ALA B C 1
ATOM 2493 O O . ALA B 1 82 ? 2.242 12.602 6.07 1 97.19 82 ALA B O 1
ATOM 2494 N N . ASN B 1 83 ? 3.73 13.133 7.703 1 92.81 83 ASN B N 1
ATOM 2495 C CA . ASN B 1 83 ? 4.895 13.164 6.82 1 92.81 83 ASN B CA 1
ATOM 2496 C C . ASN B 1 83 ? 5.824 11.984 7.082 1 92.81 83 ASN B C 1
ATOM 2498 O O . ASN B 1 83 ? 6.715 11.695 6.277 1 92.81 83 ASN B O 1
ATOM 2502 N N . ALA B 1 84 ? 5.605 11.328 8.203 1 89.19 84 ALA B N 1
ATOM 2503 C CA . ALA B 1 84 ? 6.48 10.211 8.547 1 89.19 84 ALA B CA 1
ATOM 2504 C C . ALA B 1 84 ? 6.477 9.148 7.449 1 89.19 84 ALA B C 1
ATOM 2506 O O . ALA B 1 84 ? 5.418 8.797 6.922 1 89.19 84 ALA B O 1
ATOM 2507 N N . GLY B 1 85 ? 7.621 8.703 7.055 1 87.88 85 GLY B N 1
ATOM 2508 C CA . GLY B 1 85 ? 7.84 7.672 6.051 1 87.88 85 GLY B CA 1
ATOM 2509 C C . GLY B 1 85 ? 9.297 7.488 5.691 1 87.88 85 GLY B C 1
ATOM 2510 O O . GLY B 1 85 ? 10.125 8.359 5.961 1 87.88 85 GLY B O 1
ATOM 2511 N N . HIS B 1 86 ? 9.531 6.387 5.145 1 82.44 86 HIS B N 1
ATOM 2512 C CA . HIS B 1 86 ? 10.891 6.137 4.695 1 82.44 86 HIS B CA 1
ATOM 2513 C C . HIS B 1 86 ? 10.93 5.055 3.621 1 82.44 86 HIS B C 1
ATOM 2515 O O . HIS B 1 86 ? 9.93 4.371 3.387 1 82.44 86 HIS B O 1
ATOM 2521 N N . GLY B 1 87 ? 12.094 5.094 2.922 1 78.25 87 GLY B N 1
ATOM 2522 C CA . GLY B 1 87 ? 12.305 4.125 1.859 1 78.25 87 GLY B CA 1
ATOM 2523 C C . GLY B 1 87 ? 13.266 3.016 2.248 1 78.25 87 GLY B C 1
ATOM 2524 O O . GLY B 1 87 ? 13.703 2.943 3.396 1 78.25 87 GLY B O 1
ATOM 2525 N N . LEU B 1 88 ? 13.359 2.131 1.411 1 77.75 88 LEU B N 1
ATOM 2526 C CA . LEU B 1 88 ? 14.289 1.012 1.504 1 77.75 88 LEU B CA 1
ATOM 2527 C C . LEU B 1 88 ? 14.828 0.637 0.127 1 77.75 88 LEU B C 1
ATOM 2529 O O . LEU B 1 88 ? 14.055 0.351 -0.79 1 77.75 88 LEU B O 1
ATOM 2533 N N . GLY B 1 89 ? 16.125 0.659 -0.013 1 75.5 89 GLY B N 1
ATOM 2534 C CA . GLY B 1 89 ? 16.766 0.355 -1.282 1 75.5 89 GLY B CA 1
ATOM 2535 C C . GLY B 1 89 ? 17.078 -1.119 -1.456 1 75.5 89 GLY B C 1
ATOM 2536 O O . GLY B 1 89 ? 16.562 -1.958 -0.706 1 75.5 89 GLY B O 1
ATOM 2537 N N . ARG B 1 90 ? 17.703 -1.482 -2.574 1 80.81 90 ARG B N 1
ATOM 2538 C CA . ARG B 1 90 ? 18.125 -2.826 -2.953 1 80.81 90 ARG B CA 1
ATOM 2539 C C . ARG B 1 90 ? 16.984 -3.6 -3.604 1 80.81 90 ARG B C 1
ATOM 2541 O O . ARG B 1 90 ? 15.836 -3.16 -3.566 1 80.81 90 ARG B O 1
ATOM 2548 N N . ALA B 1 91 ? 17.438 -4.703 -4.242 1 84.62 91 ALA B N 1
ATOM 2549 C CA . ALA B 1 91 ? 16.438 -5.59 -4.844 1 84.62 91 ALA B CA 1
ATOM 2550 C C . ALA B 1 91 ? 15.57 -6.242 -3.777 1 84.62 91 ALA B C 1
ATOM 2552 O O . ALA B 1 91 ? 16.062 -6.625 -2.713 1 84.62 91 ALA B O 1
ATOM 2553 N N . PHE B 1 92 ? 14.305 -6.336 -4.062 1 91.25 92 PHE B N 1
ATOM 2554 C CA . PHE B 1 92 ? 13.312 -6.82 -3.111 1 91.25 92 PHE B CA 1
ATOM 2555 C C . PHE B 1 92 ? 13.719 -8.18 -2.553 1 91.25 92 PHE B C 1
ATOM 2557 O O . PHE B 1 92 ? 13.633 -8.414 -1.345 1 91.25 92 PHE B O 1
ATOM 2564 N N . LEU B 1 93 ? 14.211 -9.047 -3.41 1 94.19 93 LEU B N 1
ATOM 2565 C CA . LEU B 1 93 ? 14.508 -10.414 -2.992 1 94.19 93 LEU B CA 1
ATOM 2566 C C . LEU B 1 93 ? 15.703 -10.445 -2.045 1 94.19 93 LEU B C 1
ATOM 2568 O O . LEU B 1 93 ? 15.938 -11.453 -1.37 1 94.19 93 LEU B O 1
ATOM 2572 N N . ASP B 1 94 ? 16.453 -9.312 -1.937 1 91.56 94 ASP B N 1
ATOM 2573 C CA . ASP B 1 94 ? 17.625 -9.227 -1.078 1 91.56 94 ASP B CA 1
ATOM 2574 C C . ASP B 1 94 ? 17.312 -8.492 0.222 1 91.56 94 ASP B C 1
ATOM 2576 O O . ASP B 1 94 ? 18.172 -8.383 1.102 1 91.56 94 ASP B O 1
ATOM 2580 N N . GLN B 1 95 ? 16.156 -8.008 0.395 1 91.94 95 GLN B N 1
ATOM 2581 C CA . GLN B 1 95 ? 15.789 -7.211 1.561 1 91.94 95 GLN B CA 1
ATOM 2582 C C . GLN B 1 95 ? 15.375 -8.102 2.729 1 91.94 95 GLN B C 1
ATOM 2584 O O . GLN B 1 95 ? 14.805 -9.172 2.527 1 91.94 95 GLN B O 1
ATOM 2589 N N . ASP B 1 96 ? 15.664 -7.66 3.922 1 95.25 96 ASP B N 1
ATOM 2590 C CA . ASP B 1 96 ? 15.164 -8.297 5.137 1 95.25 96 ASP B CA 1
ATOM 2591 C C . ASP B 1 96 ? 13.672 -8.016 5.328 1 95.25 96 ASP B C 1
ATOM 2593 O O . ASP B 1 96 ? 13.242 -6.863 5.25 1 95.25 96 ASP B O 1
ATOM 2597 N N . PRO B 1 97 ? 12.883 -9.086 5.566 1 96.81 97 PRO B N 1
ATOM 2598 C CA . PRO B 1 97 ? 11.438 -8.898 5.738 1 96.81 97 PRO B CA 1
ATOM 2599 C C . PRO B 1 97 ? 11.109 -7.883 6.832 1 96.81 97 PRO B C 1
ATOM 2601 O O . PRO B 1 97 ? 10.141 -7.125 6.707 1 96.81 97 PRO B O 1
ATOM 2604 N N . ALA B 1 98 ? 11.906 -7.879 7.863 1 96.25 98 ALA B N 1
ATOM 2605 C CA . ALA B 1 98 ? 11.648 -6.93 8.945 1 96.25 98 ALA B CA 1
ATOM 2606 C C . ALA B 1 98 ? 11.773 -5.492 8.453 1 96.25 98 ALA B C 1
ATOM 2608 O O . ALA B 1 98 ? 11.031 -4.609 8.891 1 96.25 98 ALA B O 1
ATOM 2609 N N . ASP B 1 99 ? 12.672 -5.262 7.523 1 94.25 99 ASP B N 1
ATOM 2610 C CA . ASP B 1 99 ? 12.938 -3.912 7.035 1 94.25 99 ASP B CA 1
ATOM 2611 C C . ASP B 1 99 ? 11.812 -3.43 6.121 1 94.25 99 ASP B C 1
ATOM 2613 O O . ASP B 1 99 ? 11.297 -2.322 6.293 1 94.25 99 ASP B O 1
ATOM 2617 N N . TRP B 1 100 ? 11.453 -4.227 5.117 1 95.19 100 TRP B N 1
ATOM 2618 C CA . TRP B 1 100 ? 10.406 -3.746 4.219 1 95.19 100 TRP B CA 1
ATOM 2619 C C . TRP B 1 100 ? 9.062 -3.705 4.93 1 95.19 100 TRP B C 1
ATOM 2621 O O . TRP B 1 100 ? 8.203 -2.885 4.594 1 95.19 100 TRP B O 1
ATOM 2631 N N . LYS B 1 101 ? 8.844 -4.641 5.914 1 97.31 101 LYS B N 1
ATOM 2632 C CA . LYS B 1 101 ? 7.609 -4.57 6.691 1 97.31 101 LYS B CA 1
ATOM 2633 C C . LYS B 1 101 ? 7.531 -3.268 7.484 1 97.31 101 LYS B C 1
ATOM 2635 O O . LYS B 1 101 ? 6.453 -2.684 7.621 1 97.31 101 LYS B O 1
ATOM 2640 N N . HIS B 1 102 ? 8.648 -2.842 8.039 1 96.12 102 HIS B N 1
ATOM 2641 C CA . HIS B 1 102 ? 8.68 -1.568 8.75 1 96.12 102 HIS B CA 1
ATOM 2642 C C . HIS B 1 102 ? 8.305 -0.413 7.832 1 96.12 102 HIS B C 1
ATOM 2644 O O . HIS B 1 102 ? 7.621 0.525 8.25 1 96.12 102 HIS B O 1
ATOM 2650 N N . VAL B 1 103 ? 8.719 -0.452 6.523 1 94.12 103 VAL B N 1
ATOM 2651 C CA . VAL B 1 103 ? 8.352 0.548 5.527 1 94.12 103 VAL B CA 1
ATOM 2652 C C . VAL B 1 103 ? 6.84 0.545 5.328 1 94.12 103 VAL B C 1
ATOM 2654 O O . VAL B 1 103 ? 6.195 1.596 5.391 1 94.12 103 VAL B O 1
ATOM 2657 N N . VAL B 1 104 ? 6.242 -0.63 5.176 1 97.31 104 VAL B N 1
ATOM 2658 C CA . VAL B 1 104 ? 4.805 -0.766 4.969 1 97.31 104 VAL B CA 1
ATOM 2659 C C . VAL B 1 104 ? 4.055 -0.263 6.203 1 97.31 104 VAL B C 1
ATOM 2661 O O . VAL B 1 104 ? 3.113 0.522 6.086 1 97.31 104 VAL B O 1
ATOM 2664 N N . ASP B 1 105 ? 4.527 -0.679 7.363 1 97.88 105 ASP B N 1
ATOM 2665 C CA . ASP B 1 105 ? 3.854 -0.337 8.609 1 97.88 105 ASP B CA 1
ATOM 2666 C C . ASP B 1 105 ? 3.92 1.165 8.883 1 97.88 105 ASP B C 1
ATOM 2668 O O . ASP B 1 105 ? 2.943 1.763 9.336 1 97.88 105 ASP B O 1
ATOM 2672 N N . THR B 1 106 ? 5.031 1.766 8.609 1 96.81 106 THR B N 1
ATOM 2673 C CA . THR B 1 106 ? 5.191 3.195 8.852 1 96.81 106 THR B CA 1
ATOM 2674 C C . THR B 1 106 ? 4.422 4.008 7.82 1 96.81 106 THR B C 1
ATOM 2676 O O . THR B 1 106 ? 3.619 4.875 8.172 1 96.81 106 THR B O 1
ATOM 2679 N N . ASN B 1 107 ? 4.656 3.725 6.508 1 95.56 107 ASN B N 1
ATOM 2680 C CA . ASN B 1 107 ? 4.172 4.555 5.41 1 95.56 107 ASN B CA 1
ATOM 2681 C C . ASN B 1 107 ? 2.67 4.383 5.195 1 95.56 107 ASN B C 1
ATOM 2683 O O . ASN B 1 107 ? 1.997 5.301 4.723 1 95.56 107 ASN B O 1
ATOM 2687 N N . ILE B 1 108 ? 2.184 3.18 5.484 1 97.06 108 ILE B N 1
ATOM 2688 C CA . ILE B 1 108 ? 0.776 2.904 5.215 1 97.06 108 ILE B CA 1
ATOM 2689 C C . ILE B 1 108 ? 0.01 2.795 6.531 1 97.06 108 ILE B C 1
ATOM 2691 O O . ILE B 1 108 ? -0.717 3.717 6.914 1 97.06 108 ILE B O 1
ATOM 2695 N N . THR B 1 109 ? 0.308 1.777 7.344 1 97.94 109 THR B N 1
ATOM 2696 C CA . THR B 1 109 ? -0.49 1.479 8.523 1 97.94 109 THR B CA 1
ATOM 2697 C C . THR B 1 109 ? -0.455 2.645 9.508 1 97.94 109 THR B C 1
ATOM 2699 O O . THR B 1 109 ? -1.501 3.105 9.977 1 97.94 109 THR B O 1
ATOM 2702 N N . GLY B 1 110 ? 0.721 3.1 9.859 1 98.06 110 GLY B N 1
ATOM 2703 C CA . GLY B 1 110 ? 0.852 4.223 10.773 1 98.06 110 GLY B CA 1
ATOM 2704 C C . GLY B 1 110 ? 0.155 5.477 10.281 1 98.06 110 GLY B C 1
ATOM 2705 O O . GLY B 1 110 ? -0.517 6.164 11.055 1 98.06 110 GLY B O 1
ATOM 2706 N N . THR B 1 111 ? 0.273 5.742 8.969 1 97.31 111 THR B N 1
ATOM 2707 C CA . THR B 1 111 ? -0.292 6.945 8.375 1 97.31 111 THR B CA 1
ATOM 2708 C C . THR B 1 111 ? -1.816 6.902 8.406 1 97.31 111 THR B C 1
ATOM 2710 O O . THR B 1 111 ? -2.457 7.855 8.859 1 97.31 111 THR B O 1
ATOM 2713 N N . ILE B 1 112 ? -2.453 5.812 7.953 1 97.12 112 ILE B N 1
ATOM 2714 C CA . ILE B 1 112 ? -3.904 5.828 7.816 1 97.12 112 ILE B CA 1
ATOM 2715 C C . ILE B 1 112 ? -4.555 5.68 9.188 1 97.12 112 ILE B C 1
ATOM 2717 O O . ILE B 1 112 ? -5.645 6.203 9.43 1 97.12 112 ILE B O 1
ATOM 2721 N N . TYR B 1 113 ? -3.85 5.031 10.156 1 98.44 113 TYR B N 1
ATOM 2722 C CA . TYR B 1 113 ? -4.355 4.984 11.523 1 98.44 113 TYR B CA 1
ATOM 2723 C C . TYR B 1 113 ? -4.352 6.375 12.156 1 98.44 113 TYR B C 1
ATOM 2725 O O . TYR B 1 113 ? -5.316 6.77 12.812 1 98.44 113 TYR B O 1
ATOM 2733 N N . LEU B 1 114 ? -3.271 7.109 11.938 1 98.31 114 LEU B N 1
ATOM 2734 C CA . LEU B 1 114 ? -3.188 8.484 12.43 1 98.31 114 LEU B CA 1
ATOM 2735 C C . LEU B 1 114 ? -4.312 9.336 11.852 1 98.31 114 LEU B C 1
ATOM 2737 O O . LEU B 1 114 ? -4.957 10.094 12.586 1 98.31 114 LEU B O 1
ATOM 2741 N N . LEU B 1 115 ? -4.566 9.195 10.57 1 98 115 LEU B N 1
ATOM 2742 C CA . LEU B 1 115 ? -5.641 9.93 9.914 1 98 115 LEU B CA 1
ATOM 2743 C C . LEU B 1 115 ? -6.992 9.578 10.523 1 98 115 LEU B C 1
ATOM 2745 O O . LEU B 1 115 ? -7.828 10.453 10.75 1 98 115 LEU B O 1
ATOM 2749 N N . GLN B 1 116 ? -7.176 8.305 10.727 1 97.81 116 GLN B N 1
ATOM 2750 C CA . GLN B 1 116 ? -8.453 7.867 11.289 1 97.81 116 GLN B CA 1
ATOM 2751 C C . GLN B 1 116 ? -8.648 8.414 12.695 1 97.81 116 GLN B C 1
ATOM 2753 O O . GLN B 1 116 ? -9.781 8.656 13.125 1 97.81 116 GLN B O 1
ATOM 2758 N N . LYS B 1 117 ? -7.605 8.641 13.461 1 97.88 117 LYS B N 1
ATOM 2759 C CA . LYS B 1 117 ? -7.68 9.141 14.828 1 97.88 117 LYS B CA 1
ATOM 2760 C C . LYS B 1 117 ? -7.926 10.648 14.852 1 97.88 117 LYS B C 1
ATOM 2762 O O . LYS B 1 117 ? -8.57 11.164 15.766 1 97.88 117 LYS B O 1
ATOM 2767 N N . VAL B 1 118 ? -7.516 11.422 13.836 1 98.19 118 VAL B N 1
ATOM 2768 C CA . VAL B 1 118 ? -7.496 12.875 13.906 1 98.19 118 VAL B CA 1
ATOM 2769 C C . VAL B 1 118 ? -8.648 13.445 13.086 1 98.19 118 VAL B C 1
ATOM 2771 O O . VAL B 1 118 ? -9.305 14.406 13.508 1 98.19 118 VAL B O 1
ATOM 2774 N N . LEU B 1 119 ? -9.016 12.859 11.953 1 97.31 119 LEU B N 1
ATOM 2775 C CA . LEU B 1 119 ? -9.914 13.453 10.961 1 97.31 119 LEU B CA 1
ATOM 2776 C C . LEU B 1 119 ? -11.336 13.516 11.492 1 97.31 119 LEU B C 1
ATOM 2778 O O . LEU B 1 119 ? -12.07 14.469 11.211 1 97.31 119 LEU B O 1
ATOM 2782 N N . PRO B 1 120 ? -11.758 12.445 12.273 1 97.38 120 PRO B N 1
ATOM 2783 C CA . PRO B 1 120 ? -13.156 12.484 12.711 1 97.38 120 PRO B CA 1
ATOM 2784 C C . PRO B 1 120 ? -13.5 13.766 13.469 1 97.38 120 PRO B C 1
ATOM 2786 O O . PRO B 1 120 ? -14.57 14.344 13.258 1 97.38 120 PRO B O 1
ATOM 2789 N N . GLN B 1 121 ? -12.641 14.273 14.305 1 96.81 121 GLN B N 1
ATOM 2790 C CA . GLN B 1 121 ? -12.891 15.508 15.047 1 96.81 121 GLN B CA 1
ATOM 2791 C C . GLN B 1 121 ? -12.898 16.719 14.109 1 96.81 121 GLN B C 1
ATOM 2793 O O . GLN B 1 121 ? -13.68 17.641 14.305 1 96.81 121 GLN B O 1
ATOM 2798 N N . MET B 1 122 ? -12.023 16.719 13.117 1 97.12 122 MET B N 1
ATOM 2799 C CA . MET B 1 122 ? -11.992 17.797 12.125 1 97.12 122 MET B CA 1
ATOM 2800 C C . MET B 1 122 ? -13.289 17.828 11.328 1 97.12 122 MET B C 1
ATOM 2802 O O . MET B 1 122 ? -13.875 18.906 11.133 1 97.12 122 MET B O 1
ATOM 2806 N N . VAL B 1 123 ? -13.734 16.656 10.898 1 95.38 123 VAL B N 1
ATOM 2807 C CA . VAL B 1 123 ? -14.945 16.531 10.094 1 95.38 123 VAL B CA 1
ATOM 2808 C C . VAL B 1 123 ? -16.156 16.953 10.93 1 95.38 123 VAL B C 1
ATOM 2810 O O . VAL B 1 123 ? -17.031 17.688 10.445 1 95.38 123 VAL B O 1
ATOM 2813 N N . ALA B 1 124 ? -16.188 16.562 12.18 1 95.88 124 ALA B N 1
ATOM 2814 C CA . ALA B 1 124 ? -17.297 16.859 13.07 1 95.88 124 ALA B CA 1
ATOM 2815 C C . ALA B 1 124 ? -17.453 18.375 13.25 1 95.88 124 ALA B C 1
ATOM 2817 O O . ALA B 1 124 ? -18.578 18.891 13.281 1 95.88 124 ALA B O 1
ATOM 2818 N N . ARG B 1 125 ? -16.422 19.156 13.281 1 96.06 125 ARG B N 1
ATOM 2819 C CA . ARG B 1 125 ? -16.484 20.594 13.516 1 96.06 125 ARG B CA 1
ATOM 2820 C C . ARG B 1 125 ? -16.344 21.359 12.203 1 96.06 125 ARG B C 1
ATOM 2822 O O . ARG B 1 125 ? -16.344 22.594 12.203 1 96.06 125 ARG B O 1
ATOM 2829 N N . ASP B 1 126 ? -16.078 20.594 11.055 1 96.88 126 ASP B N 1
ATOM 2830 C CA . ASP B 1 126 ? -15.906 21.141 9.711 1 96.88 126 ASP B CA 1
ATOM 2831 C C . ASP B 1 126 ? -14.797 22.188 9.672 1 96.88 126 ASP B C 1
ATOM 2833 O O . ASP B 1 126 ? -14.984 23.281 9.148 1 96.88 126 ASP B O 1
ATOM 2837 N N . ALA B 1 127 ? -13.711 21.812 10.32 1 96.81 127 ALA B N 1
ATOM 2838 C CA . ALA B 1 127 ? -12.531 22.672 10.352 1 96.81 127 ALA B CA 1
ATOM 2839 C C . ALA B 1 127 ? -11.266 21.875 10.617 1 96.81 127 ALA B C 1
ATOM 2841 O O . ALA B 1 127 ? -11.219 21.062 11.539 1 96.81 127 ALA B O 1
ATOM 2842 N N . GLY B 1 128 ? -10.281 22.047 9.82 1 96.75 128 GLY B N 1
ATOM 2843 C CA . GLY B 1 128 ? -9.008 21.359 9.977 1 96.75 128 GLY B CA 1
ATOM 2844 C C . GLY B 1 128 ? -8.266 21.188 8.672 1 96.75 128 GLY B C 1
ATOM 2845 O O . GLY B 1 128 ? -8.875 21.156 7.598 1 96.75 128 GLY B O 1
ATOM 2846 N N . LYS B 1 129 ? -6.938 21.156 8.727 1 96.81 129 LYS B N 1
ATOM 2847 C CA . LYS B 1 129 ? -6.074 20.953 7.562 1 96.81 129 LYS B CA 1
ATOM 2848 C C . LYS B 1 129 ? -5.168 19.734 7.746 1 96.81 129 LYS B C 1
ATOM 2850 O O . LYS B 1 129 ? -4.617 19.531 8.828 1 96.81 129 LYS B O 1
ATOM 2855 N N . VAL B 1 130 ? -5.094 18.953 6.742 1 97.12 130 VAL B N 1
ATOM 2856 C CA . VAL B 1 130 ? -4.238 17.766 6.766 1 97.12 130 VAL B CA 1
ATOM 2857 C C . VAL B 1 130 ? -3.336 17.766 5.531 1 97.12 130 VAL B C 1
ATOM 2859 O O . VAL B 1 130 ? -3.807 17.953 4.41 1 97.12 130 VAL B O 1
ATOM 2862 N N . LEU B 1 131 ? -2.086 17.688 5.73 1 95.38 131 LEU B N 1
ATOM 2863 C CA . LEU B 1 131 ? -1.099 17.438 4.684 1 95.38 131 LEU B CA 1
ATOM 2864 C C . LEU B 1 131 ? -0.531 16.031 4.793 1 95.38 131 LEU B C 1
ATOM 2866 O O . LEU B 1 131 ? -0.001 15.648 5.84 1 95.38 131 LEU B O 1
ATOM 2870 N N . VAL B 1 132 ? -0.702 15.211 3.791 1 94.38 132 VAL B N 1
ATOM 2871 C CA . VAL B 1 132 ? -0.097 13.883 3.723 1 94.38 132 VAL B CA 1
ATOM 2872 C C . VAL B 1 132 ? 1.007 13.875 2.668 1 94.38 132 VAL B C 1
ATOM 2874 O O . VAL B 1 132 ? 0.816 14.375 1.556 1 94.38 132 VAL B O 1
ATOM 2877 N N . THR B 1 133 ? 2.131 13.422 3.041 1 88 133 THR B N 1
ATOM 2878 C CA . THR B 1 133 ? 3.242 13.359 2.1 1 88 133 THR B CA 1
ATOM 2879 C C . THR B 1 133 ? 3.166 12.094 1.253 1 88 133 THR B C 1
ATOM 2881 O O . THR B 1 133 ? 3.371 10.992 1.761 1 88 133 THR B O 1
ATOM 2884 N N . GLY B 1 134 ? 2.777 12.234 0.047 1 77 134 GLY B N 1
ATOM 2885 C CA . GLY B 1 134 ? 2.824 11.203 -0.975 1 77 134 GLY B CA 1
ATOM 2886 C C . GLY B 1 134 ? 4.105 11.219 -1.786 1 77 134 GLY B C 1
ATOM 2887 O O . GLY B 1 134 ? 5.199 11.352 -1.229 1 77 134 GLY B O 1
ATOM 2888 N N . SER B 1 135 ? 4.098 10.898 -2.938 1 67.25 135 SER B N 1
ATOM 2889 C CA . SER B 1 135 ? 5.27 10.93 -3.805 1 67.25 135 SER B CA 1
ATOM 2890 C C . SER B 1 135 ? 4.879 10.742 -5.266 1 67.25 135 SER B C 1
ATOM 2892 O O . SER B 1 135 ? 3.885 10.078 -5.566 1 67.25 135 SER B O 1
ATOM 2894 N N . ILE B 1 136 ? 5.621 11.391 -6.035 1 52.31 136 ILE B N 1
ATOM 2895 C CA . ILE B 1 136 ? 5.516 11.078 -7.457 1 52.31 136 ILE B CA 1
ATOM 2896 C C . ILE B 1 136 ? 5.898 9.625 -7.699 1 52.31 136 ILE B C 1
ATOM 2898 O O . ILE B 1 136 ? 5.461 9.008 -8.68 1 52.31 136 ILE B O 1
ATOM 2902 N N . ALA B 1 137 ? 6.617 9.148 -6.797 1 51.72 137 ALA B N 1
ATOM 2903 C CA . ALA B 1 137 ? 7.035 7.746 -6.848 1 51.72 137 ALA B CA 1
ATOM 2904 C C . ALA B 1 137 ? 5.828 6.812 -6.848 1 51.72 137 ALA B C 1
ATOM 2906 O O . ALA B 1 137 ? 5.934 5.66 -7.27 1 51.72 137 ALA B O 1
ATOM 2907 N N . GLY B 1 138 ? 4.727 7.25 -6.477 1 53.09 138 GLY B N 1
ATOM 2908 C CA . GLY B 1 138 ? 3.518 6.441 -6.48 1 53.09 138 GLY B CA 1
ATOM 2909 C C . GLY B 1 138 ? 3.014 6.125 -7.875 1 53.09 138 GLY B C 1
ATOM 2910 O O . GLY B 1 138 ? 2.227 5.195 -8.062 1 53.09 138 GLY B O 1
ATOM 2911 N N . TYR B 1 139 ? 3.57 6.848 -8.719 1 51.81 139 TYR B N 1
ATOM 2912 C CA . TYR B 1 139 ? 3.139 6.641 -10.094 1 51.81 139 TYR B CA 1
ATOM 2913 C C . TYR B 1 139 ? 4.184 5.855 -10.883 1 51.81 139 TYR B C 1
ATOM 2915 O O . TYR B 1 139 ? 3.99 5.562 -12.062 1 51.81 139 TYR B O 1
ATOM 2923 N N . ILE B 1 140 ? 5.219 5.578 -10.258 1 59.22 140 ILE B N 1
ATOM 2924 C CA . ILE B 1 140 ? 6.328 4.895 -10.914 1 59.22 140 ILE B CA 1
ATOM 2925 C C . ILE B 1 140 ? 6.613 3.572 -10.195 1 59.22 140 ILE B C 1
ATOM 2927 O O . ILE B 1 140 ? 6.906 3.557 -9 1 59.22 140 ILE B O 1
ATOM 2931 N N . PRO B 1 141 ? 6.402 2.449 -10.992 1 66.19 141 PRO B N 1
ATOM 2932 C CA . PRO B 1 141 ? 6.949 1.223 -10.406 1 66.19 141 PRO B CA 1
ATOM 2933 C C . PRO B 1 141 ? 8.453 1.312 -10.141 1 66.19 141 PRO B C 1
ATOM 2935 O O . PRO B 1 141 ? 9.242 1.388 -11.086 1 66.19 141 PRO B O 1
ATOM 2938 N N . GLY B 1 142 ? 8.898 1.469 -8.93 1 68.5 142 GLY B N 1
ATOM 2939 C CA . GLY B 1 142 ? 10.266 1.789 -8.57 1 68.5 142 GLY B CA 1
ATOM 2940 C C . GLY B 1 142 ? 11.125 0.561 -8.336 1 68.5 142 GLY B C 1
ATOM 2941 O O . GLY B 1 142 ? 11.281 0.112 -7.195 1 68.5 142 GLY B O 1
ATOM 2942 N N . ALA B 1 143 ? 11.703 -0.018 -9.492 1 71.12 143 ALA B N 1
ATOM 2943 C CA . ALA B 1 143 ? 12.68 -1.087 -9.305 1 71.12 143 ALA B CA 1
ATOM 2944 C C . ALA B 1 143 ? 13.758 -0.675 -8.305 1 71.12 143 ALA B C 1
ATOM 2946 O O . ALA B 1 143 ? 14.227 0.463 -8.328 1 71.12 143 ALA B O 1
ATOM 2947 N N . PHE B 1 144 ? 14.094 -1.529 -7.324 1 76.44 144 PHE B N 1
ATOM 2948 C CA . PHE B 1 144 ? 15.07 -1.366 -6.25 1 76.44 144 PHE B CA 1
ATOM 2949 C C . PHE B 1 144 ? 14.539 -0.424 -5.176 1 76.44 144 PHE B C 1
ATOM 2951 O O . PHE B 1 144 ? 15.289 0.017 -4.301 1 76.44 144 PHE B O 1
ATOM 2958 N N . GLN B 1 145 ? 13.352 -0.02 -5.32 1 79.5 145 GLN B N 1
ATOM 2959 C CA . GLN B 1 145 ? 12.531 0.653 -4.316 1 79.5 145 GLN B CA 1
ATOM 2960 C C . GLN B 1 145 ? 11.078 0.203 -4.402 1 79.5 145 GLN B C 1
ATOM 2962 O O . GLN B 1 145 ? 10.156 1.015 -4.258 1 79.5 145 GLN B O 1
ATOM 2967 N N . ALA B 1 146 ? 10.906 -1.023 -4.719 1 85.5 146 ALA B N 1
ATOM 2968 C CA . ALA B 1 146 ? 9.594 -1.557 -5.07 1 85.5 146 ALA B CA 1
ATOM 2969 C C . ALA B 1 146 ? 8.602 -1.373 -3.924 1 85.5 146 ALA B C 1
ATOM 2971 O O . ALA B 1 146 ? 7.465 -0.94 -4.141 1 85.5 146 ALA B O 1
ATOM 2972 N N . VAL B 1 147 ? 9.055 -1.686 -2.697 1 91.75 147 VAL B N 1
ATOM 2973 C CA . VAL B 1 147 ? 8.148 -1.59 -1.558 1 91.75 147 VAL B CA 1
ATOM 2974 C C . VAL B 1 147 ? 7.816 -0.124 -1.28 1 91.75 147 VAL B C 1
ATOM 2976 O O . VAL B 1 147 ? 6.648 0.237 -1.122 1 91.75 147 VAL B O 1
ATOM 2979 N N . TYR B 1 148 ? 8.797 0.721 -1.302 1 85.06 148 TYR B N 1
ATOM 2980 C CA . TYR B 1 148 ? 8.578 2.139 -1.034 1 85.06 148 TYR B CA 1
ATOM 2981 C C . TYR B 1 148 ? 7.605 2.74 -2.041 1 85.06 148 TYR B C 1
ATOM 2983 O O . TYR B 1 148 ? 6.598 3.34 -1.659 1 85.06 148 TYR B O 1
ATOM 2991 N N . ASN B 1 149 ? 7.93 2.592 -3.328 1 81.56 149 ASN B N 1
ATOM 2992 C CA . ASN B 1 149 ? 7.059 3.133 -4.363 1 81.56 149 ASN B CA 1
ATOM 2993 C C . ASN B 1 149 ? 5.645 2.564 -4.262 1 81.56 149 ASN B C 1
ATOM 2995 O O . ASN B 1 149 ? 4.668 3.262 -4.539 1 81.56 149 ASN B O 1
ATOM 2999 N N . GLY B 1 150 ? 5.578 1.297 -3.908 1 88.75 150 GLY B N 1
ATOM 3000 C CA . GLY B 1 150 ? 4.273 0.708 -3.65 1 88.75 150 GLY B CA 1
ATOM 3001 C C . GLY B 1 150 ? 3.504 1.421 -2.553 1 88.75 150 GLY B C 1
ATOM 3002 O O . GLY B 1 150 ? 2.307 1.68 -2.695 1 88.75 150 GLY B O 1
ATOM 3003 N N . THR B 1 151 ? 4.141 1.751 -1.45 1 92.94 151 THR B N 1
ATOM 3004 C CA . THR B 1 151 ? 3.469 2.443 -0.355 1 92.94 151 THR B CA 1
ATOM 3005 C C . THR B 1 151 ? 2.986 3.82 -0.802 1 92.94 151 THR B C 1
ATOM 3007 O O . THR B 1 151 ? 1.925 4.281 -0.375 1 92.94 151 THR B O 1
ATOM 3010 N N . LYS B 1 152 ? 3.746 4.441 -1.607 1 85.81 152 LYS B N 1
ATOM 3011 C CA . LYS B 1 152 ? 3.352 5.762 -2.09 1 85.81 152 LYS B CA 1
ATOM 3012 C C . LYS B 1 152 ? 2.176 5.664 -3.059 1 85.81 152 LYS B C 1
ATOM 3014 O O . LYS B 1 152 ? 1.305 6.535 -3.074 1 85.81 152 LYS B O 1
ATOM 3019 N N . ALA B 1 153 ? 2.193 4.629 -3.898 1 83.06 153 ALA B N 1
ATOM 3020 C CA . ALA B 1 153 ? 1.016 4.371 -4.727 1 83.06 153 ALA B CA 1
ATOM 3021 C C . ALA B 1 153 ? -0.229 4.184 -3.863 1 83.06 153 ALA B C 1
ATOM 3023 O O . ALA B 1 153 ? -1.3 4.703 -4.188 1 83.06 153 ALA B O 1
ATOM 3024 N N . PHE B 1 154 ? -0.06 3.475 -2.822 1 90 154 PHE B N 1
ATOM 3025 C CA . PHE B 1 154 ? -1.155 3.283 -1.879 1 90 154 PHE B CA 1
ATOM 3026 C C . PHE B 1 154 ? -1.64 4.621 -1.332 1 90 154 PHE B C 1
ATOM 3028 O O . PHE B 1 154 ? -2.834 4.922 -1.382 1 90 154 PHE B O 1
ATOM 3035 N N . VAL B 1 155 ? -0.714 5.406 -0.82 1 91.88 155 VAL B N 1
ATOM 3036 C CA . VAL B 1 155 ? -1.036 6.66 -0.143 1 91.88 155 VAL B CA 1
ATOM 3037 C C . VAL B 1 155 ? -1.742 7.605 -1.112 1 91.88 155 VAL B C 1
ATOM 3039 O O . VAL B 1 155 ? -2.74 8.234 -0.756 1 91.88 155 VAL B O 1
ATOM 3042 N N . ASP B 1 156 ? -1.243 7.699 -2.301 1 82.44 156 ASP B N 1
ATOM 3043 C CA . ASP B 1 156 ? -1.844 8.578 -3.299 1 82.44 156 ASP B CA 1
ATOM 3044 C C . ASP B 1 156 ? -3.281 8.164 -3.602 1 82.44 156 ASP B C 1
ATOM 3046 O O . ASP B 1 156 ? -4.184 9.008 -3.629 1 82.44 156 ASP B O 1
ATOM 3050 N N . SER B 1 157 ? -3.482 6.871 -3.855 1 81.88 157 SER B N 1
ATOM 3051 C CA . SER B 1 157 ? -4.816 6.344 -4.117 1 81.88 157 SER B CA 1
ATOM 3052 C C . SER B 1 157 ? -5.742 6.562 -2.926 1 81.88 157 SER B C 1
ATOM 3054 O O . SER B 1 157 ? -6.859 7.055 -3.084 1 81.88 157 SER B O 1
ATOM 3056 N N . PHE B 1 158 ? -5.262 6.297 -1.768 1 89.31 158 PHE B N 1
ATOM 3057 C CA . PHE B 1 158 ? -6.035 6.344 -0.53 1 89.31 158 PHE B CA 1
ATOM 3058 C C . PHE B 1 158 ? -6.473 7.773 -0.22 1 89.31 158 PHE B C 1
ATOM 3060 O O . PHE B 1 158 ? -7.641 8.016 0.084 1 89.31 158 PHE B O 1
ATOM 3067 N N . THR B 1 159 ? -5.555 8.695 -0.297 1 90.31 159 THR B N 1
ATOM 3068 C CA . THR B 1 159 ? -5.871 10.07 0.077 1 90.31 159 THR B CA 1
ATOM 3069 C C . THR B 1 159 ? -6.867 10.688 -0.902 1 90.31 159 THR B C 1
ATOM 3071 O O . THR B 1 159 ? -7.73 11.469 -0.506 1 90.31 159 THR B O 1
ATOM 3074 N N . ALA B 1 160 ? -6.727 10.344 -2.168 1 80.94 160 ALA B N 1
ATOM 3075 C CA . ALA B 1 160 ? -7.703 10.812 -3.145 1 80.94 160 ALA B CA 1
ATOM 3076 C C . ALA B 1 160 ? -9.102 10.297 -2.816 1 80.94 160 ALA B C 1
ATOM 3078 O O . ALA B 1 160 ? -10.078 11.047 -2.873 1 80.94 160 ALA B O 1
ATOM 3079 N N . ALA B 1 161 ? -9.211 9.016 -2.486 1 82.06 161 ALA B N 1
ATOM 3080 C CA . ALA B 1 161 ? -10.484 8.406 -2.117 1 82.06 161 ALA B CA 1
ATOM 3081 C C . ALA B 1 161 ? -11.039 9.023 -0.836 1 82.06 161 ALA B C 1
ATOM 3083 O O . ALA B 1 161 ? -12.227 9.336 -0.751 1 82.06 161 ALA B O 1
ATOM 3084 N N . LEU B 1 162 ? -10.188 9.219 0.142 1 88.62 162 LEU B N 1
ATOM 3085 C CA . LEU B 1 162 ? -10.602 9.773 1.429 1 88.62 162 LEU B CA 1
ATOM 3086 C C . LEU B 1 162 ? -11.094 11.203 1.273 1 88.62 162 LEU B C 1
ATOM 3088 O O . LEU B 1 162 ? -12.094 11.594 1.891 1 88.62 162 LEU B O 1
ATOM 3092 N N . ARG B 1 163 ? -10.414 11.992 0.488 1 85.69 163 ARG B N 1
ATOM 3093 C CA . ARG B 1 163 ? -10.859 13.352 0.201 1 85.69 163 ARG B CA 1
ATOM 3094 C C . ARG B 1 163 ? -12.289 13.367 -0.322 1 85.69 163 ARG B C 1
ATOM 3096 O O . ARG B 1 163 ? -13.102 14.203 0.077 1 85.69 163 ARG B O 1
ATOM 3103 N N . ASN B 1 164 ? -12.516 12.43 -1.223 1 80.44 164 ASN B N 1
ATOM 3104 C CA . ASN B 1 164 ? -13.867 12.312 -1.758 1 80.44 164 ASN B CA 1
ATOM 3105 C C . ASN B 1 164 ? -14.875 11.961 -0.667 1 80.44 164 ASN B C 1
ATOM 3107 O O . ASN B 1 164 ? -15.984 12.5 -0.642 1 80.44 164 ASN B O 1
ATOM 3111 N N . GLU B 1 165 ? -14.57 11.094 0.249 1 83.25 165 GLU B N 1
ATOM 3112 C CA . GLU B 1 165 ? -15.477 10.633 1.296 1 83.25 165 GLU B CA 1
ATOM 3113 C C . GLU B 1 165 ? -15.844 11.766 2.248 1 83.25 165 GLU B C 1
ATOM 3115 O O . GLU B 1 165 ? -16.953 11.789 2.797 1 83.25 165 GLU B O 1
ATOM 3120 N N . ILE B 1 166 ? -14.93 12.75 2.432 1 88.88 166 ILE B N 1
ATOM 3121 C CA . ILE B 1 166 ? -15.195 13.789 3.418 1 88.88 166 ILE B CA 1
ATOM 3122 C C . ILE B 1 166 ? -15.508 15.109 2.709 1 88.88 166 ILE B C 1
ATOM 3124 O O . ILE B 1 166 ? -15.438 16.172 3.318 1 88.88 166 ILE B O 1
ATOM 3128 N N . LYS B 1 167 ? -15.805 15.078 1.436 1 83.56 167 LYS B N 1
ATOM 3129 C CA . LYS B 1 167 ? -15.906 16.266 0.585 1 83.56 167 LYS B CA 1
ATOM 3130 C C . LYS B 1 167 ? -17.031 17.172 1.062 1 83.56 167 LYS B C 1
ATOM 3132 O O . LYS B 1 167 ? -17.031 18.375 0.751 1 83.56 167 LYS B O 1
ATOM 3137 N N . ASP B 1 168 ? -17.953 16.656 1.808 1 88.19 168 ASP B N 1
ATOM 3138 C CA . ASP B 1 168 ? -19.078 17.469 2.271 1 88.19 168 ASP B CA 1
ATOM 3139 C C . ASP B 1 168 ? -18.672 18.312 3.475 1 88.19 168 ASP B C 1
ATOM 3141 O O . ASP B 1 168 ? -19.375 19.25 3.846 1 88.19 168 ASP B O 1
ATOM 3145 N N . SER B 1 169 ? -17.625 17.953 4.184 1 91.5 169 SER B N 1
ATOM 3146 C CA . SER B 1 169 ? -17.031 18.812 5.199 1 91.5 169 SER B CA 1
ATOM 3147 C C . SER B 1 169 ? -16.125 19.859 4.566 1 91.5 169 SER B C 1
ATOM 3149 O O . SER B 1 169 ? -14.898 19.688 4.504 1 91.5 169 SER B O 1
ATOM 3151 N N . LYS B 1 170 ? -16.656 20.969 4.188 1 88.44 170 LYS B N 1
ATOM 3152 C CA . LYS B 1 170 ? -15.992 21.969 3.348 1 88.44 170 LYS B CA 1
ATOM 3153 C C . LYS B 1 170 ? -14.875 22.672 4.109 1 88.44 170 LYS B C 1
ATOM 3155 O O . LYS B 1 170 ? -13.961 23.234 3.502 1 88.44 170 LYS B O 1
ATOM 3160 N N . GLY B 1 171 ? -14.984 22.672 5.418 1 94.5 171 GLY B N 1
ATOM 3161 C CA . GLY B 1 171 ? -13.969 23.344 6.23 1 94.5 171 GLY B CA 1
ATOM 3162 C C . GLY B 1 171 ? -12.75 22.469 6.484 1 94.5 171 GLY B C 1
ATOM 3163 O O . GLY B 1 171 ? -11.781 22.922 7.102 1 94.5 171 GLY B O 1
ATOM 3164 N N . VAL B 1 172 ? -12.789 21.188 6.004 1 94.44 172 VAL B N 1
ATOM 3165 C CA . VAL B 1 172 ? -11.664 20.266 6.176 1 94.44 172 VAL B CA 1
ATOM 3166 C C . VAL B 1 172 ? -10.93 20.109 4.852 1 94.44 172 VAL B C 1
ATOM 3168 O O . VAL B 1 172 ? -11.547 19.859 3.812 1 94.44 172 VAL B O 1
ATOM 3171 N N . THR B 1 173 ? -9.586 20.359 4.867 1 93.44 173 THR B N 1
ATOM 3172 C CA . THR B 1 173 ? -8.766 20.141 3.678 1 93.44 173 THR B CA 1
ATOM 3173 C C . THR B 1 173 ? -7.832 18.953 3.873 1 93.44 173 THR B C 1
ATOM 3175 O O . THR B 1 173 ? -7.297 18.75 4.965 1 93.44 173 THR B O 1
ATOM 3178 N N . LEU B 1 174 ? -7.73 18.094 2.91 1 92.12 174 LEU B N 1
ATOM 3179 C CA . LEU B 1 174 ? -6.766 17 2.816 1 92.12 174 LEU B CA 1
ATOM 3180 C C . LEU B 1 174 ? -5.906 17.141 1.564 1 92.12 174 LEU B C 1
ATOM 3182 O O . LEU B 1 174 ? -6.375 16.875 0.453 1 92.12 174 LEU B O 1
ATOM 3186 N N . THR B 1 175 ? -4.688 17.609 1.765 1 90.06 175 THR B N 1
ATOM 3187 C CA . THR B 1 175 ? -3.748 17.859 0.68 1 90.06 175 THR B CA 1
ATOM 3188 C C . THR B 1 175 ? -2.682 16.781 0.613 1 90.06 175 THR B C 1
ATOM 3190 O O . THR B 1 175 ? -2.148 16.359 1.642 1 90.06 175 THR B O 1
ATOM 3193 N N . THR B 1 176 ? -2.477 16.219 -0.534 1 87.88 176 THR B N 1
ATOM 3194 C CA . THR B 1 176 ? -1.396 15.258 -0.752 1 87.88 176 THR B CA 1
ATOM 3195 C C . THR B 1 176 ? -0.195 15.945 -1.401 1 87.88 176 THR B C 1
ATOM 3197 O O . THR B 1 176 ? -0.308 16.5 -2.494 1 87.88 176 THR B O 1
ATOM 3200 N N . LEU B 1 177 ? 0.906 15.977 -0.68 1 83.88 177 LEU B N 1
ATOM 3201 C CA . LEU B 1 177 ? 2.166 16.469 -1.228 1 83.88 177 LEU B CA 1
ATOM 3202 C C . LEU B 1 177 ? 2.867 15.383 -2.033 1 83.88 177 LEU B C 1
ATOM 3204 O O . LEU B 1 177 ? 3.127 14.289 -1.519 1 83.88 177 LEU B O 1
ATOM 3208 N N . MET B 1 178 ? 3.104 15.617 -3.24 1 73.75 178 MET B N 1
ATOM 3209 C CA . MET B 1 178 ? 3.764 14.664 -4.125 1 73.75 178 MET B CA 1
ATOM 3210 C C . MET B 1 178 ? 5.148 15.164 -4.531 1 73.75 178 MET B C 1
ATOM 3212 O O . MET B 1 178 ? 5.324 15.688 -5.629 1 73.75 178 MET B O 1
ATOM 3216 N N . PRO B 1 179 ? 6.059 14.898 -3.627 1 67.56 179 PRO B N 1
ATOM 3217 C CA . PRO B 1 179 ? 7.406 15.375 -3.945 1 67.56 179 PRO B CA 1
ATOM 3218 C C . PRO B 1 179 ? 8.117 14.492 -4.969 1 67.56 179 PRO B C 1
ATOM 3220 O O . PRO B 1 179 ? 7.836 13.289 -5.055 1 67.56 179 PRO B O 1
ATOM 3223 N N . GLY B 1 180 ? 8.875 15.109 -5.816 1 60.28 180 GLY B N 1
ATOM 3224 C CA . GLY B 1 180 ? 9.914 14.344 -6.492 1 60.28 180 GLY B CA 1
ATOM 3225 C C . GLY B 1 180 ? 11.055 13.945 -5.574 1 60.28 180 GLY B C 1
ATOM 3226 O O . GLY B 1 180 ? 10.922 13.992 -4.352 1 60.28 180 GLY B O 1
ATOM 3227 N N . PRO B 1 181 ? 12.188 13.391 -6.156 1 52.09 181 PRO B N 1
ATOM 3228 C CA . PRO B 1 181 ? 13.359 13.094 -5.328 1 52.09 181 PRO B CA 1
ATOM 3229 C C . PRO B 1 181 ? 13.875 14.312 -4.578 1 52.09 181 PRO B C 1
ATOM 3231 O O . PRO B 1 181 ? 14.047 15.383 -5.168 1 52.09 181 PRO B O 1
ATOM 3234 N N . VAL B 1 182 ? 13.852 14.141 -3.291 1 54.75 182 VAL B N 1
ATOM 3235 C CA . VAL B 1 182 ? 14.242 15.266 -2.449 1 54.75 182 VAL B CA 1
ATOM 3236 C C . VAL B 1 182 ? 15.516 14.922 -1.682 1 54.75 182 VAL B C 1
ATOM 3238 O O . VAL B 1 182 ? 15.703 13.781 -1.261 1 54.75 182 VAL B O 1
ATOM 3241 N N . ASP B 1 183 ? 16.391 15.828 -1.639 1 47.22 183 ASP B N 1
ATOM 3242 C CA . ASP B 1 183 ? 17.641 15.672 -0.906 1 47.22 183 ASP B CA 1
ATOM 3243 C C . ASP B 1 183 ? 17.391 15.617 0.6 1 47.22 183 ASP B C 1
ATOM 3245 O O . ASP B 1 183 ? 17.297 16.656 1.254 1 47.22 183 ASP B O 1
ATOM 3249 N N . THR B 1 184 ? 17.109 14.43 1.154 1 55.41 184 THR B N 1
ATOM 3250 C CA . THR B 1 184 ? 16.891 14.164 2.572 1 55.41 184 THR B CA 1
ATOM 3251 C C . THR B 1 184 ? 17.75 12.977 3.027 1 55.41 184 THR B C 1
ATOM 3253 O O . THR B 1 184 ? 18.516 12.414 2.24 1 55.41 184 THR B O 1
ATOM 3256 N N . GLU B 1 185 ? 17.828 12.742 4.336 1 52.56 185 GLU B N 1
ATOM 3257 C CA . GLU B 1 185 ? 18.453 11.523 4.836 1 52.56 185 GLU B CA 1
ATOM 3258 C C . GLU B 1 185 ? 17.703 10.281 4.352 1 52.56 185 GLU B C 1
ATOM 3260 O O . GLU B 1 185 ? 18.062 9.156 4.723 1 52.56 185 GLU B O 1
ATOM 3265 N N . PHE B 1 186 ? 16.766 10.531 3.557 1 50.5 186 PHE B N 1
ATOM 3266 C CA . PHE B 1 186 ? 15.93 9.477 2.992 1 50.5 186 PHE B CA 1
ATOM 3267 C C . PHE B 1 186 ? 16.781 8.438 2.268 1 50.5 186 PHE B C 1
ATOM 3269 O O . PHE B 1 186 ? 16.625 7.238 2.492 1 50.5 186 PHE B O 1
ATOM 3276 N N . PHE B 1 187 ? 17.656 8.922 1.589 1 53.66 187 PHE B N 1
ATOM 3277 C CA . PHE B 1 187 ? 18.438 8.016 0.746 1 53.66 187 PHE B CA 1
ATOM 3278 C C . PHE B 1 187 ? 19.484 7.27 1.567 1 53.66 187 PHE B C 1
ATOM 3280 O 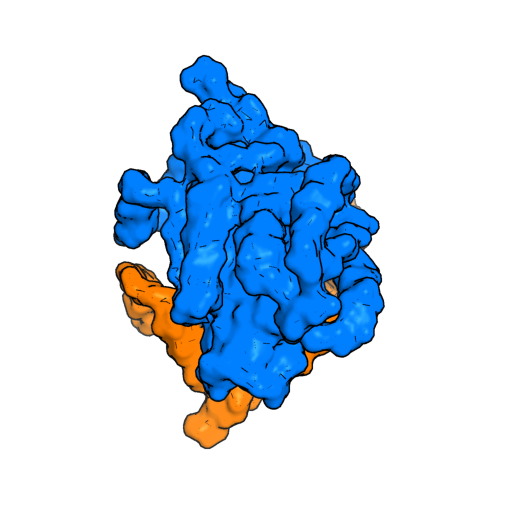O . PHE B 1 187 ? 19.781 6.109 1.284 1 53.66 187 PHE B O 1
ATOM 3287 N N . GLU B 1 188 ? 19.984 8.016 2.535 1 56.16 188 GLU B N 1
ATOM 3288 C CA . GLU B 1 188 ? 20.922 7.355 3.438 1 56.16 188 GLU B CA 1
ATOM 3289 C C . GLU B 1 188 ? 20.234 6.277 4.266 1 56.16 188 GLU B C 1
ATOM 3291 O O . GLU B 1 188 ? 20.719 5.148 4.355 1 56.16 188 GLU B O 1
ATOM 3296 N N . ARG B 1 189 ? 19.156 6.613 4.77 1 61.53 189 ARG B N 1
ATOM 3297 C CA . ARG B 1 189 ? 18.406 5.688 5.605 1 61.53 189 ARG B CA 1
ATOM 3298 C C . ARG B 1 189 ? 17.828 4.539 4.777 1 61.53 189 ARG B C 1
ATOM 3300 O O . ARG B 1 189 ? 17.625 3.436 5.285 1 61.53 189 ARG B O 1
ATOM 3307 N N . GLY B 1 190 ? 17.672 4.762 3.531 1 59.06 190 GLY B N 1
ATOM 3308 C CA . GLY B 1 190 ? 17.078 3.789 2.627 1 59.06 190 GLY B CA 1
ATOM 3309 C C . GLY B 1 190 ? 18.109 2.904 1.945 1 59.06 190 GLY B C 1
ATOM 3310 O O . GLY B 1 190 ? 17.766 2.123 1.054 1 59.06 190 GLY B O 1
ATOM 3311 N N . ASP B 1 191 ? 19.375 3.047 2.365 1 58.03 191 ASP B N 1
ATOM 3312 C CA . ASP B 1 191 ? 20.469 2.275 1.782 1 58.03 191 ASP B CA 1
ATOM 3313 C C . ASP B 1 191 ? 20.547 2.492 0.272 1 58.03 191 ASP B C 1
ATOM 3315 O O . ASP B 1 191 ? 20.625 1.53 -0.496 1 58.03 191 ASP B O 1
ATOM 3319 N N . MET B 1 192 ? 20.453 3.803 -0.182 1 54.5 192 MET B N 1
ATOM 3320 C CA . MET B 1 192 ? 20.438 4.137 -1.603 1 54.5 192 MET B CA 1
ATOM 3321 C C . MET B 1 192 ? 21.609 5.02 -1.977 1 54.5 192 MET B C 1
ATOM 3323 O O . MET B 1 192 ? 21.625 5.637 -3.043 1 54.5 192 MET B O 1
ATOM 3327 N N . MET B 1 193 ? 22.609 5.105 -1.143 1 62.22 193 MET B N 1
ATOM 3328 C CA . MET B 1 193 ? 23.703 6.043 -1.391 1 62.22 193 MET B CA 1
ATOM 3329 C C . MET B 1 193 ? 24.641 5.52 -2.482 1 62.22 193 MET B C 1
ATOM 3331 O O . MET B 1 193 ? 25.5 6.25 -2.971 1 62.22 193 MET B O 1
ATOM 3335 N N . ASP B 1 194 ? 24.438 4.281 -2.916 1 62.44 194 ASP B N 1
ATOM 3336 C CA . ASP B 1 194 ? 25.203 3.736 -4.031 1 62.44 194 ASP B CA 1
ATOM 3337 C C . ASP B 1 194 ? 24.406 3.797 -5.332 1 62.44 194 ASP B C 1
ATOM 3339 O O . ASP B 1 194 ? 24.75 3.143 -6.312 1 62.44 194 ASP B O 1
ATOM 3343 N N . THR B 1 195 ? 23.359 4.598 -5.289 1 57.12 195 THR B N 1
ATOM 3344 C CA . THR B 1 195 ? 22.516 4.738 -6.469 1 57.12 195 THR B CA 1
ATOM 3345 C C . THR B 1 195 ? 22.609 6.148 -7.039 1 57.12 195 THR B C 1
ATOM 3347 O O . THR B 1 195 ? 22.938 7.094 -6.316 1 57.12 195 THR B O 1
ATOM 3350 N N . SER B 1 196 ? 22.266 6.34 -8.414 1 55.28 196 SER B N 1
ATOM 3351 C CA . SER B 1 196 ? 22.266 7.652 -9.062 1 55.28 196 SER B CA 1
ATOM 3352 C C . SER B 1 196 ? 21.234 8.578 -8.438 1 55.28 196 SER B C 1
ATOM 3354 O O . SER B 1 196 ? 21.469 9.781 -8.289 1 55.28 196 SER B O 1
ATOM 3356 N N . VAL B 1 197 ? 20.141 7.949 -8.125 1 52.12 197 VAL B N 1
ATOM 3357 C CA . VAL B 1 197 ? 19.078 8.766 -7.547 1 52.12 197 VAL B CA 1
ATOM 3358 C C . VAL B 1 197 ? 19.484 9.211 -6.145 1 52.12 197 VAL B C 1
ATOM 3360 O O . VAL B 1 197 ? 19.203 10.344 -5.742 1 52.12 197 VAL B O 1
ATOM 3363 N N . GLY B 1 198 ? 20.109 8.453 -5.43 1 54.56 198 GLY B N 1
ATOM 3364 C CA . GLY B 1 198 ? 20.562 8.797 -4.09 1 54.56 198 GLY B CA 1
ATOM 3365 C C . GLY B 1 198 ? 21.656 9.844 -4.082 1 54.56 198 GLY B C 1
ATOM 3366 O O . GLY B 1 198 ? 21.797 10.602 -3.121 1 54.56 198 GLY B O 1
ATOM 3367 N N . THR B 1 199 ? 22.375 9.867 -5.18 1 51.84 199 THR B N 1
ATOM 3368 C CA . THR B 1 199 ? 23.516 10.773 -5.215 1 51.84 199 THR B CA 1
ATOM 3369 C C . THR B 1 199 ? 23.25 11.945 -6.156 1 51.84 199 THR B C 1
ATOM 3371 O O . THR B 1 199 ? 24.156 12.742 -6.43 1 51.84 199 THR B O 1
ATOM 3374 N N . ASP B 1 200 ? 21.984 11.938 -6.691 1 55.31 200 ASP B N 1
ATOM 3375 C CA . ASP B 1 200 ? 21.641 13 -7.641 1 55.31 200 ASP B CA 1
ATOM 3376 C C . ASP B 1 200 ? 21.734 14.375 -6.984 1 55.31 200 ASP B C 1
ATOM 3378 O O . ASP B 1 200 ? 21.047 14.641 -5.996 1 55.31 200 ASP B O 1
ATOM 3382 N N . PRO B 1 201 ? 22.625 15.258 -7.453 1 54.53 201 PRO B N 1
ATOM 3383 C CA . PRO B 1 201 ? 22.766 16.594 -6.863 1 54.53 201 PRO B CA 1
ATOM 3384 C C . PRO B 1 201 ? 21.562 17.484 -7.129 1 54.53 201 PRO B C 1
ATOM 3386 O O . PRO B 1 201 ? 21.391 18.516 -6.477 1 54.53 201 PRO B O 1
ATOM 3389 N N . ASN B 1 202 ? 20.734 17.094 -8.172 1 47.34 202 ASN B N 1
ATOM 3390 C CA . ASN B 1 202 ? 19.594 17.922 -8.555 1 47.34 202 ASN B CA 1
ATOM 3391 C C . ASN B 1 202 ? 18.344 17.578 -7.734 1 47.34 202 ASN B C 1
ATOM 3393 O O . ASN B 1 202 ? 17.234 17.953 -8.109 1 47.34 202 ASN B O 1
ATOM 3397 N N . LYS B 1 203 ? 18.656 16.984 -6.703 1 59.28 203 LYS B N 1
ATOM 3398 C CA . LYS B 1 203 ? 17.531 16.703 -5.824 1 59.28 203 LYS B CA 1
ATOM 3399 C C . LYS B 1 203 ? 16.891 17.984 -5.301 1 59.28 203 LYS B C 1
ATOM 3401 O O . LYS B 1 203 ? 17.578 19 -5.156 1 59.28 203 LYS B O 1
ATOM 3406 N N . SER B 1 204 ? 15.477 17.844 -5.184 1 62.09 204 SER B N 1
ATOM 3407 C CA . SER B 1 204 ? 14.789 19.031 -4.664 1 62.09 204 SER B CA 1
ATOM 3408 C C . SER B 1 204 ? 15.219 19.328 -3.234 1 62.09 204 SER B C 1
ATOM 3410 O O . SER B 1 204 ? 15.531 18.422 -2.467 1 62.09 204 SER B O 1
ATOM 3412 N N . ASP B 1 205 ? 15.305 20.672 -2.986 1 73.56 205 ASP B N 1
ATOM 3413 C CA . ASP B 1 205 ? 15.578 21.156 -1.637 1 73.56 205 ASP B CA 1
ATOM 3414 C C . ASP B 1 205 ? 14.383 20.922 -0.718 1 73.56 205 ASP B C 1
ATOM 3416 O O . ASP B 1 205 ? 13.258 21.297 -1.048 1 73.56 205 ASP B O 1
ATOM 3420 N N . PRO B 1 206 ? 14.594 20.203 0.363 1 78.62 206 PRO B N 1
ATOM 3421 C CA . PRO B 1 206 ? 13.492 19.969 1.297 1 78.62 206 PRO B CA 1
ATOM 3422 C C . PRO B 1 206 ? 12.781 21.266 1.692 1 78.62 206 PRO B C 1
ATOM 3424 O O . PRO B 1 206 ? 11.578 21.25 1.969 1 78.62 206 PRO B O 1
ATOM 3427 N N . VAL B 1 207 ? 13.484 22.406 1.702 1 83.81 207 VAL B N 1
ATOM 3428 C CA . VAL B 1 207 ? 12.898 23.688 2.043 1 83.81 207 VAL B CA 1
ATOM 3429 C C . VAL B 1 207 ? 11.836 24.062 1.015 1 83.81 207 VAL B C 1
ATOM 3431 O O . VAL B 1 207 ? 10.727 24.453 1.377 1 83.81 207 VAL B O 1
ATOM 3434 N N . ASP B 1 208 ? 12.125 23.859 -0.232 1 81.69 208 ASP B N 1
ATOM 3435 C CA . ASP B 1 208 ? 11.188 24.203 -1.298 1 81.69 208 ASP B CA 1
ATOM 3436 C C . ASP B 1 208 ? 9.984 23.266 -1.295 1 81.69 208 ASP B C 1
ATOM 3438 O O . ASP B 1 208 ? 8.844 23.703 -1.479 1 81.69 208 ASP B O 1
ATOM 3442 N N . VAL B 1 209 ? 10.242 22.031 -1.079 1 83.25 209 VAL B N 1
ATOM 3443 C CA . VAL B 1 209 ? 9.172 21.031 -1.073 1 83.25 209 VAL B CA 1
ATOM 3444 C C . VAL B 1 209 ? 8.227 21.312 0.096 1 83.25 209 VAL B C 1
ATOM 3446 O O . VAL B 1 209 ? 7.004 21.25 -0.061 1 83.25 209 VAL B O 1
ATOM 3449 N N . ALA B 1 210 ? 8.836 21.609 1.206 1 89.25 210 ALA B N 1
ATOM 3450 C CA . ALA B 1 210 ? 8.031 21.922 2.385 1 89.25 210 ALA B CA 1
ATOM 3451 C C . ALA B 1 210 ? 7.176 23.156 2.154 1 89.25 210 ALA B C 1
ATOM 3453 O O . ALA B 1 210 ? 6 23.188 2.529 1 89.25 210 ALA B O 1
ATOM 3454 N N . LYS B 1 211 ? 7.758 24.172 1.571 1 90.06 211 LYS B N 1
ATOM 3455 C CA . LYS B 1 211 ? 7.035 25.406 1.293 1 90.06 211 LYS B CA 1
ATOM 3456 C C . LYS B 1 211 ? 5.875 25.156 0.332 1 90.06 211 LYS B C 1
ATOM 3458 O O . LYS B 1 211 ? 4.773 25.672 0.535 1 90.06 211 LYS B O 1
ATOM 3463 N N . ASP B 1 212 ? 6.164 24.391 -0.69 1 83.94 212 ASP B N 1
ATOM 3464 C CA . ASP B 1 212 ? 5.109 24.016 -1.631 1 83.94 212 ASP B CA 1
ATOM 3465 C C . ASP B 1 212 ? 3.957 23.312 -0.919 1 83.94 212 ASP B C 1
ATOM 3467 O O . ASP B 1 212 ? 2.791 23.641 -1.132 1 83.94 212 ASP B O 1
ATOM 3471 N N . GLY B 1 213 ? 4.312 22.375 -0.118 1 89.19 213 GLY B N 1
ATOM 3472 C CA . GLY B 1 213 ? 3.301 21.672 0.643 1 89.19 213 GLY B CA 1
ATOM 3473 C C . GLY B 1 213 ? 2.527 22.562 1.594 1 89.19 213 GLY B C 1
ATOM 3474 O O . GLY B 1 213 ? 1.303 22.469 1.688 1 89.19 213 GLY B O 1
ATOM 3475 N N . TRP B 1 214 ? 3.258 23.438 2.256 1 92.69 214 TRP B N 1
ATOM 3476 C CA . TRP B 1 214 ? 2.654 24.375 3.199 1 92.69 214 TRP B CA 1
ATOM 3477 C C . TRP B 1 214 ? 1.657 25.297 2.498 1 92.69 214 TRP B C 1
ATOM 3479 O O . TRP B 1 214 ? 0.507 25.406 2.924 1 92.69 214 TRP B O 1
ATOM 3489 N N . ASP B 1 215 ? 2.09 25.859 1.404 1 90.62 215 ASP B N 1
ATOM 3490 C CA . ASP B 1 215 ? 1.219 26.734 0.64 1 90.62 215 ASP B CA 1
ATOM 3491 C C . ASP B 1 215 ? -0.026 26 0.152 1 90.62 215 ASP B C 1
ATOM 3493 O O . ASP B 1 215 ? -1.131 26.547 0.188 1 90.62 215 ASP B O 1
ATOM 3497 N N . ALA B 1 216 ? 0.179 24.797 -0.273 1 86.94 216 ALA B N 1
ATOM 3498 C CA . ALA B 1 216 ? -0.92 24 -0.815 1 86.94 216 ALA B CA 1
ATOM 3499 C C . ALA B 1 216 ? -1.952 23.688 0.263 1 86.94 216 ALA B C 1
ATOM 3501 O O . ALA B 1 216 ? -3.156 23.828 0.04 1 86.94 216 ALA B O 1
ATOM 3502 N N . VAL B 1 217 ? -1.499 23.297 1.427 1 91.12 217 VAL B N 1
ATOM 3503 C CA . VAL B 1 217 ? -2.43 22.906 2.477 1 91.12 217 VAL B CA 1
ATOM 3504 C C . VAL B 1 217 ? -3.141 24.125 3.033 1 91.12 217 VAL B C 1
ATOM 3506 O O . VAL B 1 217 ? -4.332 24.078 3.346 1 91.12 217 VAL B O 1
ATOM 3509 N N . MET B 1 218 ? -2.475 25.281 3.1 1 92.5 218 MET B N 1
ATOM 3510 C CA . MET B 1 218 ? -3.098 26.516 3.566 1 92.5 218 MET B CA 1
ATOM 3511 C C . MET B 1 218 ? -4.133 27.016 2.564 1 92.5 218 MET B C 1
ATOM 3513 O O . MET B 1 218 ? -5.156 27.578 2.953 1 92.5 218 MET B O 1
ATOM 3517 N N . ALA B 1 219 ? -3.889 26.734 1.274 1 87.44 219 ALA B N 1
ATOM 3518 C CA . ALA B 1 219 ? -4.801 27.156 0.216 1 87.44 219 ALA B CA 1
ATOM 3519 C C . ALA B 1 219 ? -5.93 26.156 0.024 1 87.44 219 ALA B C 1
ATOM 3521 O O . ALA B 1 219 ? -6.879 26.406 -0.718 1 87.44 219 ALA B O 1
ATOM 3522 N N . GLY B 1 220 ? -5.781 24.953 0.594 1 83.12 220 GLY B N 1
ATOM 3523 C CA . GLY B 1 220 ? -6.805 23.922 0.507 1 83.12 220 GLY B CA 1
ATOM 3524 C C . GLY B 1 220 ? -6.762 23.141 -0.794 1 83.12 220 GLY B C 1
ATOM 3525 O O . GLY B 1 220 ? -7.793 22.688 -1.284 1 83.12 220 GLY B O 1
ATOM 3526 N N . LYS B 1 221 ? -5.602 23.047 -1.356 1 75.62 221 LYS B N 1
ATOM 3527 C CA . LYS B 1 221 ? -5.453 22.281 -2.592 1 75.62 221 LYS B CA 1
ATOM 3528 C C . LYS B 1 221 ? -5.512 20.781 -2.318 1 75.62 221 LYS B C 1
ATOM 3530 O O . LYS B 1 221 ? -5.039 20.312 -1.279 1 75.62 221 LYS B O 1
ATOM 3535 N N . ALA B 1 222 ? -6.105 20.047 -3.238 1 68.38 222 ALA B N 1
ATOM 3536 C CA . ALA B 1 222 ? -6.203 18.594 -3.115 1 68.38 222 ALA B CA 1
ATOM 3537 C C . ALA B 1 222 ? -4.824 17.953 -3.191 1 68.38 222 ALA B C 1
ATOM 3539 O O . ALA B 1 222 ? -4.531 17.016 -2.441 1 68.38 222 ALA B O 1
ATOM 3540 N N . SER B 1 223 ? -4.035 18.438 -4.137 1 68.94 223 SER B N 1
ATOM 3541 C CA . SER B 1 223 ? -2.693 17.891 -4.312 1 68.94 223 SER B CA 1
ATOM 3542 C C . SER B 1 223 ? -1.737 18.938 -4.867 1 68.94 223 SER B C 1
ATOM 3544 O O . SER B 1 223 ? -2.174 19.969 -5.402 1 68.94 223 SER B O 1
ATOM 3546 N N . ILE B 1 224 ? -0.424 18.719 -4.625 1 58.22 224 ILE B N 1
ATOM 3547 C CA . ILE B 1 224 ? 0.619 19.562 -5.188 1 58.22 224 ILE B CA 1
ATOM 3548 C C . ILE B 1 224 ? 1.842 18.719 -5.539 1 58.22 224 ILE B C 1
ATOM 3550 O O . ILE B 1 224 ? 2.262 17.875 -4.754 1 58.22 224 ILE B O 1
ATOM 3554 N N . PHE B 1 225 ? 2.184 18.875 -6.801 1 54.94 225 PHE B N 1
ATOM 3555 C CA . PHE B 1 225 ? 3.453 18.312 -7.242 1 54.94 225 PHE B CA 1
ATOM 3556 C C . PHE B 1 225 ? 4.598 19.281 -6.965 1 54.94 225 PHE B C 1
ATOM 3558 O O . PHE B 1 225 ? 4.5 20.469 -7.262 1 54.94 225 PHE B O 1
ATOM 3565 N N . SER B 1 226 ? 5.52 18.906 -6.148 1 55.03 226 SER B N 1
ATOM 3566 C CA . SER B 1 226 ? 6.629 19.797 -5.812 1 55.03 226 SER B CA 1
ATOM 3567 C C . SER B 1 226 ? 7.957 19.234 -6.309 1 55.03 226 SER B C 1
ATOM 3569 O O . SER B 1 226 ? 8.211 18.031 -6.195 1 55.03 226 SER B O 1
ATOM 3571 N N . GLY B 1 227 ? 8.953 20.234 -6.77 1 48.84 227 GLY B N 1
ATOM 3572 C CA . GLY B 1 227 ? 10.281 19.906 -7.246 1 48.84 227 GLY B CA 1
ATOM 3573 C C . GLY B 1 227 ? 10.297 19.359 -8.664 1 48.84 227 GLY B C 1
ATOM 3574 O O . GLY B 1 227 ? 11.352 19.047 -9.203 1 48.84 227 GLY B O 1
ATOM 3575 N N . TRP B 1 228 ? 9.32 18.844 -9.078 1 46.22 228 TRP B N 1
ATOM 3576 C CA . TRP B 1 228 ? 9.391 18.266 -10.414 1 46.22 228 TRP B CA 1
ATOM 3577 C C . TRP B 1 228 ? 9.305 19.344 -11.484 1 46.22 228 TRP B C 1
ATOM 3579 O O . TRP B 1 228 ? 8.867 19.078 -12.609 1 46.22 228 TRP B O 1
ATOM 3589 N N . LYS B 1 229 ? 9.773 20.594 -11.242 1 38.62 229 LYS B N 1
ATOM 3590 C CA . LYS B 1 229 ? 9.773 21.438 -12.43 1 38.62 229 LYS B CA 1
ATOM 3591 C C . LYS B 1 229 ? 10.008 20.625 -13.695 1 38.62 229 LYS B C 1
ATOM 3593 O O . LYS B 1 229 ? 9.375 20.859 -14.719 1 38.62 229 LYS B O 1
ATOM 3598 N N . THR B 1 230 ? 11.32 20.328 -13.906 1 34.69 230 THR B N 1
ATOM 3599 C CA . THR B 1 230 ? 11.648 19.875 -15.258 1 34.69 230 THR B CA 1
ATOM 3600 C C . THR B 1 230 ? 10.797 18.672 -15.656 1 34.69 230 THR B C 1
ATOM 3602 O O . THR B 1 230 ? 10.203 18.656 -16.734 1 34.69 230 THR B O 1
ATOM 3605 N N . LYS B 1 231 ? 11.375 17.438 -15.312 1 31.98 231 LYS B N 1
ATOM 3606 C CA . LYS B 1 231 ? 11.242 16.219 -16.109 1 31.98 231 LYS B CA 1
ATOM 3607 C C . LYS B 1 231 ? 9.922 15.516 -15.82 1 31.98 231 LYS B C 1
ATOM 3609 O O . LYS B 1 231 ? 9.672 14.414 -16.312 1 31.98 231 LYS B O 1
ATOM 3614 N N . LEU B 1 232 ? 9.25 15.812 -14.789 1 35.41 232 LEU B N 1
ATOM 3615 C CA . LEU B 1 232 ? 7.992 15.094 -14.602 1 35.41 232 LEU B CA 1
ATOM 3616 C C . LEU B 1 232 ? 7.051 15.328 -15.773 1 35.41 232 LEU B C 1
ATOM 3618 O O . LEU B 1 232 ? 5.934 14.805 -15.797 1 35.41 232 LEU B O 1
ATOM 3622 N N . GLN B 1 233 ? 7.242 16.5 -16.344 1 34.91 233 GLN B N 1
ATOM 3623 C CA . GLN B 1 233 ? 6.445 16.594 -17.562 1 34.91 233 GLN B CA 1
ATOM 3624 C C . GLN B 1 233 ? 6.293 15.234 -18.234 1 34.91 233 GLN B C 1
ATOM 3626 O O . GLN B 1 233 ? 5.32 15 -18.953 1 34.91 233 GLN B O 1
ATOM 3631 N N . GLY B 1 234 ? 7.434 14.539 -18.234 1 33.62 234 GLY B N 1
ATOM 3632 C CA . GLY B 1 234 ? 7.398 13.297 -18.984 1 33.62 234 GLY B CA 1
ATOM 3633 C C . GLY B 1 234 ? 6.531 12.234 -18.328 1 33.62 234 GLY B C 1
ATOM 3634 O O . GLY B 1 234 ? 6.324 11.156 -18.906 1 33.62 234 GLY B O 1
ATOM 3635 N N . VAL B 1 235 ? 6.535 12.125 -17.031 1 35.19 235 VAL B N 1
ATOM 3636 C CA . VAL B 1 235 ? 5.766 11.039 -16.453 1 35.19 235 VAL B CA 1
ATOM 3637 C C . VAL B 1 235 ? 4.273 11.305 -16.609 1 35.19 235 VAL B C 1
ATOM 3639 O O . VAL B 1 235 ? 3.443 10.438 -16.359 1 35.19 235 VAL B O 1
ATOM 3642 N N . MET B 1 236 ? 3.846 12.578 -16.312 1 37.78 236 MET B N 1
ATOM 3643 C CA . MET B 1 236 ? 2.412 12.773 -16.516 1 37.78 236 MET B CA 1
ATOM 3644 C C . MET B 1 236 ? 1.938 12.055 -17.766 1 37.78 236 MET B C 1
ATOM 3646 O O . MET B 1 236 ? 0.808 12.258 -18.219 1 37.78 236 MET B O 1
ATOM 3650 N N . THR B 1 237 ? 2.926 12.211 -18.672 1 32.94 237 THR B N 1
ATOM 3651 C CA . THR B 1 237 ? 2.346 11.859 -19.969 1 32.94 237 THR B CA 1
ATOM 3652 C C . THR B 1 237 ? 1.344 10.719 -19.812 1 32.94 237 THR B C 1
ATOM 3654 O O . THR B 1 237 ? 1.368 9.992 -18.812 1 32.94 237 THR B O 1
ATOM 3657 N N . ASN B 1 238 ? 0.698 10.242 -20.812 1 36.47 238 ASN B N 1
ATOM 3658 C CA . ASN B 1 238 ? -0.203 9.211 -21.328 1 36.47 238 ASN B CA 1
ATOM 3659 C C . ASN B 1 238 ? 0.102 7.852 -20.719 1 36.47 238 ASN B C 1
ATOM 3661 O O . ASN B 1 238 ? 1.101 7.691 -20.016 1 36.47 238 ASN B O 1
ATOM 3665 N N . VAL B 1 239 ? 0.149 6.766 -21.625 1 43.28 239 VAL B N 1
ATOM 3666 C CA . VAL B 1 239 ? 0.095 5.348 -21.969 1 43.28 239 VAL B CA 1
ATOM 3667 C C . VAL B 1 239 ? 1.42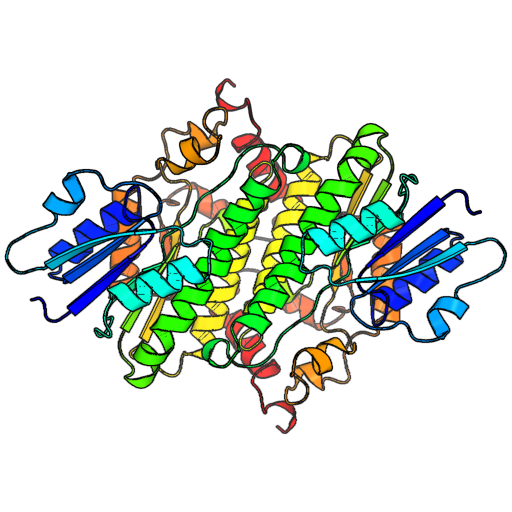3 4.68 -21.625 1 43.28 239 VAL B C 1
ATOM 3669 O O . VAL B 1 239 ? 1.883 3.787 -22.344 1 43.28 239 VAL B O 1
ATOM 3672 N N . THR B 1 240 ? 2.264 5.609 -20.625 1 45.72 240 THR B N 1
ATOM 3673 C CA . THR B 1 240 ? 3.475 4.793 -20.609 1 45.72 240 THR B CA 1
ATOM 3674 C C . THR B 1 240 ? 3.252 3.518 -19.797 1 45.72 240 THR B C 1
ATOM 3676 O O . THR B 1 240 ? 2.834 3.574 -18.641 1 45.72 240 THR B O 1
ATOM 3679 N N . PRO B 1 241 ? 3.453 2.434 -20.484 1 50.06 241 PRO B N 1
ATOM 3680 C CA . PRO B 1 241 ? 3.279 1.138 -19.828 1 50.06 241 PRO B CA 1
ATOM 3681 C C . PRO B 1 241 ? 4.133 0.998 -18.562 1 50.06 241 PRO B C 1
ATOM 3683 O O . PRO B 1 241 ? 5.25 1.523 -18.516 1 50.06 241 PRO B O 1
ATOM 3686 N N . ASP B 1 242 ? 3.705 0.499 -17.562 1 55.38 242 ASP B N 1
ATOM 3687 C CA . ASP B 1 242 ? 4.359 0.219 -16.297 1 55.38 242 ASP B CA 1
ATOM 3688 C C . ASP B 1 242 ? 5.758 -0.354 -16.5 1 55.38 242 ASP B C 1
ATOM 3690 O O . ASP B 1 242 ? 6.691 -0.023 -15.773 1 55.38 242 ASP B O 1
ATOM 3694 N N . ALA B 1 243 ? 5.883 -1.178 -17.453 1 53.59 243 ALA B N 1
ATOM 3695 C CA . ALA B 1 243 ? 7.184 -1.798 -17.703 1 53.59 243 ALA B CA 1
ATOM 3696 C C . ALA B 1 243 ? 8.234 -0.748 -18.047 1 53.59 243 ALA B C 1
ATOM 3698 O O . ALA B 1 243 ? 9.391 -0.864 -17.641 1 53.59 243 ALA B O 1
ATOM 3699 N N . VAL B 1 244 ? 7.809 0.275 -18.797 1 52.16 244 VAL B N 1
ATOM 3700 C CA . VAL B 1 244 ? 8.727 1.333 -19.219 1 52.16 244 VAL B CA 1
ATOM 3701 C C . VAL B 1 244 ? 9.109 2.182 -18 1 52.16 244 VAL B C 1
ATOM 3703 O O . VAL B 1 244 ? 10.281 2.494 -17.797 1 52.16 244 VAL B O 1
ATOM 3706 N N . LEU B 1 245 ? 8.125 2.443 -17.266 1 52.66 245 LEU B N 1
ATOM 3707 C CA . LEU B 1 245 ? 8.383 3.25 -16.078 1 52.66 245 LEU B CA 1
ATOM 3708 C C . LEU B 1 245 ? 9.281 2.506 -15.102 1 52.66 245 LEU B C 1
ATOM 3710 O O . LEU B 1 245 ? 10.188 3.102 -14.508 1 52.66 245 LEU B O 1
ATOM 3714 N N . ALA B 1 246 ? 9.055 1.244 -14.938 1 56.34 246 ALA B N 1
ATOM 3715 C CA . ALA B 1 246 ? 9.883 0.438 -14.047 1 56.34 246 ALA B CA 1
ATOM 3716 C C . ALA B 1 246 ? 11.336 0.413 -14.523 1 56.34 246 ALA B C 1
ATOM 3718 O O . ALA B 1 246 ? 12.266 0.473 -13.711 1 56.34 246 ALA B O 1
ATOM 3719 N N . GLU B 1 247 ? 11.508 0.316 -15.805 1 56.88 247 GLU B N 1
ATOM 3720 C CA . GLU B 1 247 ? 12.852 0.29 -16.375 1 56.88 247 GLU B CA 1
ATOM 3721 C C . GLU B 1 247 ? 13.562 1.621 -16.156 1 56.88 247 GLU B C 1
ATOM 3723 O O . GLU B 1 247 ? 14.758 1.649 -15.852 1 56.88 247 GLU B O 1
ATOM 3728 N N . GLN B 1 248 ? 12.883 2.645 -16.359 1 53.62 248 GLN B N 1
ATOM 3729 C CA . GLN B 1 248 ? 13.453 3.967 -16.125 1 53.62 248 GLN B CA 1
ATOM 3730 C C . GLN B 1 248 ? 13.898 4.125 -14.664 1 53.62 248 GLN B C 1
ATOM 3732 O O . GLN B 1 248 ? 14.977 4.66 -14.398 1 53.62 248 GLN B O 1
ATOM 3737 N N . HIS B 1 249 ? 13.148 3.699 -13.836 1 53.06 249 HIS B N 1
ATOM 3738 C CA . HIS B 1 249 ? 13.484 3.779 -12.414 1 53.06 249 HIS B CA 1
ATOM 3739 C C . HIS B 1 249 ? 14.695 2.906 -12.086 1 53.06 249 HIS B C 1
ATOM 3741 O O . HIS B 1 249 ? 15.547 3.295 -11.289 1 53.06 249 HIS B O 1
ATOM 3747 N N . ARG B 1 250 ? 14.68 1.713 -12.625 1 56.5 250 ARG B N 1
ATOM 3748 C CA . ARG B 1 250 ? 15.828 0.823 -12.445 1 56.5 250 ARG B CA 1
ATOM 3749 C C . ARG B 1 250 ? 17.141 1.547 -12.742 1 56.5 250 ARG B C 1
ATOM 3751 O O . ARG B 1 250 ? 18.094 1.448 -11.969 1 56.5 250 ARG B O 1
ATOM 3758 N N . LYS B 1 251 ? 17.25 2.238 -13.797 1 59.66 251 LYS B N 1
ATOM 3759 C CA . LYS B 1 251 ? 18.469 2.914 -14.227 1 59.66 251 LYS B CA 1
ATOM 3760 C C . LYS B 1 251 ? 18.938 3.908 -13.164 1 59.66 251 LYS B C 1
ATOM 3762 O O . LYS B 1 251 ? 20.141 4.18 -13.055 1 59.66 251 LYS B O 1
ATOM 3767 N N . MET B 1 252 ? 17.953 4.355 -12.352 1 53.16 252 MET B N 1
ATOM 3768 C CA . MET B 1 252 ? 18.297 5.383 -11.375 1 53.16 252 MET B CA 1
ATOM 3769 C C . MET B 1 252 ? 18.547 4.762 -10 1 53.16 252 MET B C 1
ATOM 3771 O O . MET B 1 252 ? 19.328 5.301 -9.211 1 53.16 252 MET B O 1
ATOM 3775 N N . ALA B 1 253 ? 18 3.631 -9.773 1 53.16 253 ALA B N 1
ATOM 3776 C CA . ALA B 1 253 ? 17.906 3.166 -8.391 1 53.16 253 ALA B CA 1
ATOM 3777 C C . ALA B 1 253 ? 18.672 1.85 -8.211 1 53.16 253 ALA B C 1
ATOM 3779 O O . ALA B 1 253 ? 18.844 1.376 -7.082 1 53.16 253 ALA B O 1
ATOM 3780 N N . GLU B 1 254 ? 19.078 1.266 -9.438 1 50.53 254 GLU B N 1
ATOM 3781 C CA . GLU B 1 254 ? 19.859 0.03 -9.328 1 50.53 254 GLU B CA 1
ATOM 3782 C C . GLU B 1 254 ? 21.141 0.247 -8.531 1 50.53 254 GLU B C 1
ATOM 3784 O O . GLU B 1 254 ? 21.859 1.226 -8.75 1 50.53 254 GLU B O 1
ATOM 3789 N N . PRO B 1 255 ? 21.266 -0.489 -7.473 1 53.03 255 PRO B N 1
ATOM 3790 C CA . PRO B 1 255 ? 22.516 -0.331 -6.711 1 53.03 255 PRO B CA 1
ATOM 3791 C C . PRO B 1 255 ? 23.75 -0.323 -7.602 1 53.03 255 PRO B C 1
ATOM 3793 O O . PRO B 1 255 ? 23.828 -1.101 -8.555 1 53.03 255 PRO B O 1
ATOM 3796 N N . GLY B 1 256 ? 24.703 0.517 -7.293 1 59.72 256 GLY B N 1
ATOM 3797 C CA . GLY B 1 256 ? 25.953 0.614 -8.039 1 59.72 256 GLY B CA 1
ATOM 3798 C C . GLY B 1 256 ? 25.922 1.678 -9.117 1 59.72 256 GLY B C 1
ATOM 3799 O O . GLY B 1 256 ? 26.953 1.983 -9.719 1 59.72 256 GLY B O 1
ATOM 3800 N N . THR B 1 257 ? 24.859 2.254 -9.461 1 46.69 257 THR B N 1
ATOM 3801 C CA . THR B 1 257 ? 24.734 3.211 -10.555 1 46.69 257 THR B CA 1
ATOM 3802 C C . THR B 1 257 ? 25.328 4.559 -10.164 1 46.69 257 THR B C 1
ATOM 3804 O O . THR B 1 257 ? 25.484 5.441 -11.016 1 46.69 257 THR B O 1
ATOM 3807 N N . ALA B 1 258 ? 25.609 4.781 -8.883 1 47.66 258 ALA B N 1
ATOM 3808 C CA . ALA B 1 258 ? 26.219 6.055 -8.523 1 47.66 258 ALA B CA 1
ATOM 3809 C C . ALA B 1 258 ? 27.562 6.227 -9.219 1 47.66 258 ALA B C 1
ATOM 3811 O O . ALA B 1 258 ? 28 7.355 -9.469 1 47.66 258 ALA B O 1
ATOM 3812 N N . GLU B 1 259 ? 28.281 5.133 -9.461 1 45.94 259 GLU B N 1
ATOM 3813 C CA . GLU B 1 259 ? 29.641 5.203 -10 1 45.94 259 GLU B CA 1
ATOM 3814 C C . GLU B 1 259 ? 29.625 5.289 -11.523 1 45.94 259 GLU B C 1
ATOM 3816 O O . GLU B 1 259 ? 30.656 5.523 -12.141 1 45.94 259 GLU B O 1
ATOM 3821 N N . SER B 1 260 ? 28.422 5.133 -12.016 1 35.41 260 SER B N 1
ATOM 3822 C CA . SER B 1 260 ? 28.594 5.121 -13.469 1 35.41 260 SER B CA 1
ATOM 3823 C C . SER B 1 260 ? 28.344 6.5 -14.062 1 35.41 260 SER B C 1
ATOM 3825 O O . SER B 1 260 ? 27.516 7.266 -13.555 1 35.41 260 SER B O 1
#

Sequence (520 aa):
MADQFAIITGASSGIGAELAKLAAKDNYDLLLVADTPFADGAADLQGDGIAVQTLEVDLSTLDGVDRLIATAGGRQVDLLCANAGHGLGRAFLDQDPADWKHVVDTNITGTIYLLQKVLPQMVARDAGKVLVTGSIAGYIPGAFQAVYNGTKAFVDSFTAALRNEIKDSKGVTLTTLMPGPVDTEFFERGDMMDTSVGTDPNKSDPVDVAKDGWDAVMAGKASIFSGWKTKLQGVMTNVTPDAVLAEQHRKMAEPGTAESMADQFAIITGASSGIGAELAKLAAKDNYDLLLVADTPFADGAADLQGDGIAVQTLEVDLSTLDGVDRLIATAGGRQVDLLCANAGHGLGRAFLDQDPADWKHVVDTNITGTIYLLQKVLPQMVARDAGKVLVTGSIAGYIPGAFQAVYNGTKAFVDSFTAALRNEIKDSKGVTLTTLMPGPVDTEFFERGDMMDTSVGTDPNKSDPVDVAKDGWDAVMAGKASIFSGWKTKLQGVMTNVTPDAVLAEQHRKMAEPGTAES

InterPro domains:
  IPR002347 Short-chain dehydrogenase/reductase SDR [PF00106] (5-188)
  IPR002347 Short-chain dehydrogenase/reductase SDR [PR00081] (5-22)
  IPR002347 Short-chain dehydrogenase/reductase SDR [PR00081] (75-86)
  IPR002347 Short-chain dehydrogenase/reductase SDR [PR00081] (122-138)
  IPR002347 Short-chain dehydrogenase/reductase SDR [PR00081] (148-167)
  IPR002347 Short-chain dehydrogenase/reductase SDR [PR00081] (170-187)
  IPR020904 Short-chain dehydrogenase/reductase, conserved site [PS00061] (135-163)
  IPR036291 NAD(P)-binding domain superfamily [SSF51735] (2-248)

Organism: NCBI:txid2759526

Foldseek 3Di:
DFPAAEEFEPCQKFLRVLLLLVCLVVPHAYEYEYQDDHDPCLVVSPDPPHHYHYYHFQLLDPVRLVVSVVVCVPDQHAEYEAEDAAFAFAAPVPDDPVVLSSRLSGLPVSRVSNCVSRVVVCLVVLAHFYEYEAAPLCLFCAGRGNSNSVSSVVVVVVLVVVCVVSVVSVNYAYEYQHEYFAQICRCVVNVQCQFQSNVPPLHHYSNQSSVQRVVCRVVRHRYDYTSPVPDCVVVPDDDPDNVVRNVVNCCGRVGNNNVD/DFPAAEEFEPCQKFLNVLLLLVCLVVPHAYEYEYQDDHDPCLVVSPDPPHHYHYYHFQLLDPVRLVVSVVVCVPDQHAEYEAEDAAFAFAAPVPDDPVVLSSRLSGLPVSRVSNCVSRVVVCLVVLAHFYEYEAAPLCLFCAGRGNSNSVSSVVVVVVLVVVCVVSVVSVNYAYEYQHEYFAQMCRCVVNVQCQFQSNVPPLHHYSNQSSVQRVVCRVVRHRYDYTSPVPDCVVVPDDPPDNVVRNVVNCCGRVGNNNVD

pLDDT: mean 79.07, std 19.23, range [31.98, 98.5]

Nearest PDB structures (foldseek):
  8g89-assembly1_A  TM=8.645E-01  e=1.492E-18  Canis lupus familiaris
  9av5-assembly1_A  TM=8.872E-01  e=3.849E-18  Homo sapiens
  4yxf-assembly1_A  TM=8.164E-01  e=3.878E-16  Pseudomonas fluorescens
  4nbu-assembly1_D  TM=8.035E-01  e=3.641E-16  Bacillus sp. SG-1
  5gwr-assembly1_A  TM=8.469E-01  e=5.871E-15  Bacillus thuringiensis